Protein AF-0000000084405290 (afdb_homodimer)

Sequence (524 aa):
MFSSFMINTWIAGTAIAFVAAFVGFFVVARRSAFAAHALPLGAFPGAAAANLMGINPLIGLLIFVGIGVFLLRQLVRMGRRDVGTGLVLVLFLGMGALLLSMTREYAPAVFSLLFGEVLGVSDADLLPILGICALVVMGISLYFRPLLLDSTFPDLAALQGIRAARMDLVFLTLLALVTATALPVVGAFLVFTLLVGPPAAAQALSGNPMRVLMLSVMLAEGCIWSAIVLSYWTNWPIGFFVGSIGAGLFTVARSYRHWNQRMFSSFMINTWIAGTAIAFVAAFVGFFVVARRSAFAAHALPLGAFPGAAAANLMGINPLIGLLIFVGIGVFLLRQLVRMGRRDVGTGLVLVLFLGMGALLLSMTREYAPAVFSLLFGEVLGVSDADLLPILGICALVVMGISLYFRPLLLDSTFPDLAALQGIRAARMDLVFLTLLALVTATALPVVGAFLVFTLLVGPPAAAQALSGNPMRVLMLSVMLAEGCIWSAIVLSYWTNWPIGFFVGSIGAGLFTVARSYRHWNQR

Structure (mmCIF, N/CA/C/O backbone):
data_AF-0000000084405290-model_v1
#
loop_
_entity.id
_entity.type
_entity.pdbx_description
1 polymer 'Cation ABC transporter permease'
#
loop_
_atom_site.group_PDB
_atom_site.id
_atom_site.type_symbol
_atom_site.label_atom_id
_atom_site.label_alt_id
_atom_site.label_comp_id
_atom_site.label_asym_id
_atom_site.label_entity_id
_atom_site.label_seq_id
_atom_site.pdbx_PDB_ins_code
_atom_site.Cartn_x
_atom_site.Cartn_y
_atom_site.Cartn_z
_atom_site.occupancy
_atom_site.B_iso_or_equiv
_atom_site.auth_seq_id
_atom_site.auth_comp_id
_atom_site.auth_asym_id
_atom_site.auth_atom_id
_atom_site.pdbx_PDB_model_num
ATOM 1 N N . MET A 1 1 ? -24.516 -24.016 -16.266 1 40.03 1 MET A N 1
ATOM 2 C CA . MET A 1 1 ? -23.469 -23.922 -15.25 1 40.03 1 MET A CA 1
ATOM 3 C C . MET A 1 1 ? -22.781 -22.562 -15.289 1 40.03 1 MET A C 1
ATOM 5 O O . MET A 1 1 ? -22.516 -21.969 -14.242 1 40.03 1 MET A O 1
ATOM 9 N N . PHE A 1 2 ? -22.422 -22.047 -16.625 1 51.56 2 PHE A N 1
ATOM 10 C CA . PHE A 1 2 ? -21.828 -20.75 -16.906 1 51.56 2 PHE A CA 1
ATOM 11 C C . PHE A 1 2 ? -22.766 -19.625 -16.453 1 51.56 2 PHE A C 1
ATOM 13 O O . PHE A 1 2 ? -22.328 -18.625 -15.891 1 51.56 2 PHE A O 1
ATOM 20 N N . SER A 1 3 ? -24.047 -20.047 -16.531 1 61.75 3 SER A N 1
ATOM 21 C CA . SER A 1 3 ? -25.094 -19.047 -16.297 1 61.75 3 SER A CA 1
ATOM 22 C C . SER A 1 3 ? -25.234 -18.734 -14.812 1 61.75 3 SER A C 1
ATOM 24 O O . SER A 1 3 ? -25.328 -17.562 -14.43 1 61.75 3 SER A O 1
ATOM 26 N N . SER A 1 4 ? -25.078 -19.812 -14.055 1 66.44 4 SER A N 1
ATOM 27 C CA . SER A 1 4 ? -25.281 -19.594 -12.625 1 66.44 4 SER A CA 1
ATOM 28 C C . SER A 1 4 ? -24.109 -18.828 -12.008 1 66.44 4 SER A C 1
ATOM 30 O O . SER A 1 4 ? -24.312 -17.953 -11.172 1 66.44 4 SER A O 1
ATOM 32 N N . PHE A 1 5 ? -22.969 -19.031 -12.453 1 74.38 5 PHE A N 1
ATOM 33 C CA . PHE A 1 5 ? -21.781 -18.375 -11.93 1 74.38 5 PHE A CA 1
ATOM 34 C C . PHE A 1 5 ? -21.781 -16.906 -12.289 1 74.38 5 PHE A C 1
ATOM 36 O O . PHE A 1 5 ? -21.375 -16.062 -11.477 1 74.38 5 PHE A O 1
ATOM 43 N N . MET A 1 6 ? -22.406 -16.672 -13.383 1 81.38 6 MET A N 1
ATOM 44 C CA . MET A 1 6 ? -22.438 -15.281 -13.828 1 81.38 6 MET A CA 1
ATOM 45 C C . MET A 1 6 ? -23.422 -14.469 -13 1 81.38 6 MET A C 1
ATOM 47 O O . MET A 1 6 ? -23.141 -13.32 -12.641 1 81.38 6 MET A O 1
ATOM 51 N N . ILE A 1 7 ? -24.516 -15.141 -12.672 1 85 7 ILE A N 1
ATOM 52 C CA . ILE A 1 7 ? -25.5 -14.469 -11.836 1 85 7 ILE A CA 1
ATOM 53 C C . ILE A 1 7 ? -24.906 -14.211 -10.445 1 85 7 ILE A C 1
ATOM 55 O O . ILE A 1 7 ? -25.078 -13.125 -9.891 1 85 7 ILE A O 1
ATOM 59 N N . ASN A 1 8 ? -24.203 -15.164 -9.922 1 86.75 8 ASN A N 1
ATOM 60 C CA . ASN A 1 8 ? -23.562 -15.016 -8.625 1 86.75 8 ASN A CA 1
ATOM 61 C C . ASN A 1 8 ? -22.531 -13.891 -8.641 1 86.75 8 ASN A C 1
ATOM 63 O O . ASN A 1 8 ? -22.391 -13.148 -7.668 1 86.75 8 ASN A O 1
ATOM 67 N N . THR A 1 9 ? -21.859 -13.797 -9.734 1 85.44 9 THR A N 1
ATOM 68 C CA . THR A 1 9 ? -20.859 -12.75 -9.883 1 85.44 9 THR A CA 1
ATOM 69 C C . THR A 1 9 ? -21.516 -11.367 -9.836 1 85.44 9 THR A C 1
ATOM 71 O O . THR A 1 9 ? -21.016 -10.469 -9.164 1 85.44 9 THR A O 1
ATOM 74 N N . TRP A 1 10 ? -22.672 -11.266 -10.461 1 90.19 10 TRP A N 1
ATOM 75 C CA . TRP A 1 10 ? -23.375 -9.984 -10.508 1 90.19 10 TRP A CA 1
ATOM 76 C C . TRP A 1 10 ? -23.906 -9.617 -9.125 1 90.19 10 TRP A C 1
ATOM 78 O O . TRP A 1 10 ? -23.797 -8.469 -8.695 1 90.19 10 TRP A O 1
ATOM 88 N N . ILE A 1 11 ? -24.391 -10.562 -8.453 1 91.5 11 ILE A N 1
ATOM 89 C CA . ILE A 1 11 ? -24.953 -10.328 -7.133 1 91.5 11 ILE A CA 1
ATOM 90 C C . ILE A 1 11 ? -23.844 -9.969 -6.148 1 91.5 11 ILE A C 1
ATOM 92 O O . ILE A 1 11 ? -23.938 -8.961 -5.445 1 91.5 11 ILE A O 1
ATOM 96 N N . ALA A 1 12 ? -22.797 -10.766 -6.145 1 89.25 12 ALA A N 1
ATOM 97 C CA . ALA A 1 12 ? -21.688 -10.523 -5.238 1 89.25 12 ALA A CA 1
ATOM 98 C C . ALA A 1 12 ? -21 -9.195 -5.551 1 89.25 12 ALA A C 1
ATOM 100 O O . ALA A 1 12 ? -20.703 -8.414 -4.645 1 89.25 12 ALA A O 1
ATOM 101 N N . GLY A 1 13 ? -20.781 -8.945 -6.848 1 90.12 13 GLY A N 1
ATOM 102 C CA . GLY A 1 13 ? -20.156 -7.695 -7.258 1 90.12 13 GLY A CA 1
ATOM 103 C C . GLY A 1 13 ? -20.953 -6.469 -6.867 1 90.12 13 GLY A C 1
ATOM 104 O O . GLY A 1 13 ? -20.391 -5.48 -6.383 1 90.12 13 GLY A O 1
ATOM 105 N N . THR A 1 14 ? -22.266 -6.543 -7.035 1 93.44 14 THR A N 1
ATOM 106 C CA . THR A 1 14 ? -23.156 -5.438 -6.703 1 93.44 14 THR A CA 1
ATOM 107 C C . THR A 1 14 ? -23.172 -5.191 -5.199 1 93.44 14 THR A C 1
ATOM 109 O O . THR A 1 14 ? -23.094 -4.043 -4.754 1 93.44 14 THR A O 1
ATOM 112 N N . ALA A 1 15 ? -23.25 -6.27 -4.457 1 93.31 15 ALA A N 1
ATOM 113 C CA . ALA A 1 15 ? -23.297 -6.152 -3 1 93.31 15 ALA A CA 1
ATOM 114 C C . ALA A 1 15 ? -21.984 -5.582 -2.463 1 93.31 15 ALA A C 1
ATOM 116 O O . ALA A 1 15 ? -21.984 -4.691 -1.609 1 93.31 15 ALA A O 1
ATOM 117 N N . ILE A 1 16 ? -20.906 -6.02 -2.975 1 91.88 16 ILE A N 1
ATOM 118 C CA . ILE A 1 16 ? -19.594 -5.602 -2.518 1 91.88 16 ILE A CA 1
ATOM 119 C C . ILE A 1 16 ? -19.359 -4.137 -2.889 1 91.88 16 ILE A C 1
ATOM 121 O O . ILE A 1 16 ? -18.875 -3.354 -2.072 1 91.88 16 ILE A O 1
ATOM 125 N N . ALA A 1 17 ? -19.703 -3.811 -4.133 1 94.75 17 ALA A N 1
ATOM 126 C CA . ALA A 1 17 ? -19.531 -2.428 -4.57 1 94.75 17 ALA A CA 1
ATOM 127 C C . ALA A 1 17 ? -20.375 -1.477 -3.715 1 94.75 17 ALA A C 1
ATOM 129 O O . ALA A 1 17 ? -19.922 -0.37 -3.398 1 94.75 17 ALA A O 1
ATOM 130 N N . PHE A 1 18 ? -21.484 -1.936 -3.363 1 95.31 18 PHE A N 1
ATOM 131 C CA . PHE A 1 18 ? -22.391 -1.128 -2.553 1 95.31 18 PHE A CA 1
ATOM 132 C C . PHE A 1 18 ? -21.766 -0.828 -1.191 1 95.31 18 PHE A C 1
ATOM 134 O O . PHE A 1 18 ? -21.703 0.331 -0.777 1 95.31 18 PHE A O 1
ATOM 141 N N . VAL A 1 19 ? -21.297 -1.805 -0.531 1 95.19 19 VAL A N 1
ATOM 142 C CA . VAL A 1 19 ? -20.734 -1.608 0.806 1 95.19 19 VAL A CA 1
ATOM 143 C C . VAL A 1 19 ? -19.375 -0.918 0.707 1 95.19 19 VAL A C 1
ATOM 145 O O . VAL A 1 19 ? -19.016 -0.127 1.579 1 95.19 19 VAL A O 1
ATOM 148 N N . ALA A 1 20 ? -18.641 -1.238 -0.324 1 95.12 20 ALA A N 1
ATOM 149 C CA . ALA A 1 20 ? -17.344 -0.596 -0.534 1 95.12 20 ALA A CA 1
ATOM 150 C C . ALA A 1 20 ? -17.5 0.91 -0.72 1 95.12 20 ALA A C 1
ATOM 152 O O . ALA A 1 20 ? -16.656 1.69 -0.259 1 95.12 20 ALA A O 1
ATOM 153 N N . ALA A 1 21 ? -18.578 1.283 -1.389 1 95.56 21 ALA A N 1
ATOM 154 C CA . ALA A 1 21 ? -18.828 2.705 -1.609 1 95.56 21 ALA A CA 1
ATOM 155 C C . ALA A 1 21 ? -19.047 3.434 -0.289 1 95.56 21 ALA A C 1
ATOM 157 O O . ALA A 1 21 ? -18.547 4.539 -0.085 1 95.56 21 ALA A O 1
ATOM 158 N N . PHE A 1 22 ? -19.719 2.842 0.611 1 94.62 22 PHE A N 1
ATOM 159 C CA . PHE A 1 22 ? -20.016 3.453 1.9 1 94.62 22 PHE A CA 1
ATOM 160 C C . PHE A 1 22 ? -18.766 3.545 2.76 1 94.62 22 PHE A C 1
ATOM 162 O O . PHE A 1 22 ? -18.469 4.605 3.311 1 94.62 22 PHE A O 1
ATOM 169 N N . VAL A 1 23 ? -18.109 2.457 2.863 1 95.88 23 VAL A N 1
ATOM 170 C CA . VAL A 1 23 ? -16.891 2.439 3.664 1 95.88 23 VAL A CA 1
ATOM 171 C C . VAL A 1 23 ? -15.82 3.314 3.006 1 95.88 23 VAL A C 1
ATOM 173 O O . VAL A 1 23 ? -15.07 4.004 3.691 1 95.88 23 VAL A O 1
ATOM 176 N N . GLY A 1 24 ? -15.859 3.262 1.688 1 96.56 24 GLY A N 1
ATOM 177 C CA . GLY A 1 24 ? -14.914 4.051 0.92 1 96.56 24 GLY A CA 1
ATOM 178 C C . GLY A 1 24 ? -15.062 5.547 1.144 1 96.56 24 GLY A C 1
ATOM 179 O O . GLY A 1 24 ? -14.078 6.285 1.113 1 96.56 24 GLY A O 1
ATOM 180 N N . PHE A 1 25 ? -16.297 6.012 1.353 1 95.75 25 PHE A N 1
ATOM 181 C CA . PHE A 1 25 ? -16.531 7.406 1.707 1 95.75 25 PHE A CA 1
ATOM 182 C C . PHE A 1 25 ? -15.656 7.82 2.885 1 95.75 25 PHE A C 1
ATOM 184 O O . PHE A 1 25 ? -14.992 8.859 2.838 1 95.75 25 PHE A O 1
ATOM 191 N N . PHE A 1 26 ? -15.562 7.004 3.84 1 95.5 26 PHE A N 1
ATOM 192 C CA . PHE A 1 26 ? -14.82 7.328 5.047 1 95.5 26 PHE A CA 1
ATOM 193 C C . PHE A 1 26 ? -13.328 7.094 4.84 1 95.5 26 PHE A C 1
ATOM 195 O O . PHE A 1 26 ? -12.492 7.773 5.445 1 95.5 26 PHE A O 1
ATOM 202 N N . VAL A 1 27 ? -13 6.086 3.982 1 95.75 27 VAL A N 1
ATOM 203 C CA . VAL A 1 27 ? -11.594 5.848 3.668 1 95.75 27 VAL A CA 1
ATOM 204 C C . VAL A 1 27 ? -10.969 7.121 3.104 1 95.75 27 VAL A C 1
ATOM 206 O O . VAL A 1 27 ? -9.891 7.535 3.537 1 95.75 27 VAL A O 1
ATOM 209 N N . VAL A 1 28 ? -11.711 7.742 2.199 1 94.88 28 VAL A N 1
ATOM 210 C CA . VAL A 1 28 ? -11.203 8.945 1.54 1 94.88 28 VAL A CA 1
ATOM 211 C C . VAL A 1 28 ? -11.273 10.133 2.494 1 94.88 28 VAL A C 1
ATOM 213 O O . VAL A 1 28 ? -10.328 10.906 2.607 1 94.88 28 VAL A O 1
ATOM 216 N N . ALA A 1 29 ? -12.328 10.289 3.252 1 92.69 29 ALA A N 1
ATOM 217 C CA . ALA A 1 29 ? -12.523 11.406 4.164 1 92.69 29 ALA A CA 1
ATOM 218 C C . ALA A 1 29 ? -11.484 11.398 5.281 1 92.69 29 ALA A C 1
ATOM 220 O O . ALA A 1 29 ? -11.047 12.453 5.742 1 92.69 29 ALA A O 1
ATOM 221 N N . ARG A 1 30 ? -11.078 10.18 5.664 1 91.62 30 ARG A N 1
ATOM 222 C CA . ARG A 1 30 ? -10.156 10.047 6.789 1 91.62 30 ARG A CA 1
ATOM 223 C C . ARG A 1 30 ? -8.719 9.938 6.309 1 91.62 30 ARG A C 1
ATOM 225 O O . ARG A 1 30 ? -7.805 9.719 7.109 1 91.62 30 ARG A O 1
ATOM 232 N N . ARG A 1 31 ? -8.531 10.039 5.027 1 90.69 31 ARG A N 1
ATOM 233 C CA . ARG A 1 31 ? -7.199 9.961 4.438 1 90.69 31 ARG A CA 1
ATOM 234 C C . ARG A 1 31 ? -6.504 8.664 4.828 1 90.69 31 ARG A C 1
ATOM 236 O O . ARG A 1 31 ? -5.352 8.68 5.262 1 90.69 31 ARG A O 1
ATOM 243 N N . SER A 1 32 ? -7.309 7.578 4.691 1 92.62 32 SER A N 1
ATOM 244 C CA . SER A 1 32 ? -6.832 6.277 5.145 1 92.62 32 SER A CA 1
ATOM 245 C C . SER A 1 32 ? -6.723 5.293 3.984 1 92.62 32 SER A C 1
ATOM 247 O O . SER A 1 32 ? -6.992 4.102 4.148 1 92.62 32 SER A O 1
ATOM 249 N N . ALA A 1 33 ? -6.336 5.773 2.838 1 94.25 33 ALA A N 1
ATOM 250 C CA . ALA A 1 33 ? -6.215 4.91 1.664 1 94.25 33 ALA A CA 1
ATOM 251 C C . ALA A 1 33 ? -5.156 3.834 1.881 1 94.25 33 ALA A C 1
ATOM 253 O O . ALA A 1 33 ? -5.332 2.688 1.463 1 94.25 33 ALA A O 1
ATOM 254 N N . PHE A 1 34 ? -4.094 4.207 2.547 1 93.75 34 PHE A N 1
ATOM 255 C CA . PHE A 1 34 ? -3.037 3.232 2.777 1 93.75 34 PHE A CA 1
ATOM 256 C C . PHE A 1 34 ? -3.523 2.111 3.689 1 93.75 34 PHE A C 1
ATOM 258 O O . PHE A 1 34 ? -3.209 0.941 3.467 1 93.75 34 PHE A O 1
ATOM 265 N N . ALA A 1 35 ? -4.316 2.434 4.664 1 92.62 35 ALA A N 1
ATOM 266 C CA . ALA A 1 35 ? -4.906 1.419 5.531 1 92.62 35 ALA A CA 1
ATOM 267 C C . ALA A 1 35 ? -5.848 0.51 4.75 1 92.62 35 ALA A C 1
ATOM 269 O O . ALA A 1 35 ? -5.879 -0.703 4.973 1 92.62 35 ALA A O 1
ATOM 270 N N . ALA A 1 36 ? -6.59 1.129 3.863 1 93.81 36 ALA A N 1
ATOM 271 C CA . ALA A 1 36 ? -7.535 0.376 3.041 1 93.81 36 ALA A CA 1
ATOM 272 C C . ALA A 1 36 ? -6.805 -0.615 2.137 1 93.81 36 ALA A C 1
ATOM 274 O O . ALA A 1 36 ? -7.367 -1.642 1.75 1 93.81 36 ALA A O 1
ATOM 275 N N . HIS A 1 37 ? -5.621 -0.309 1.819 1 92.12 37 HIS A N 1
ATOM 276 C CA . HIS A 1 37 ? -4.809 -1.211 1.012 1 92.12 37 HIS A CA 1
ATOM 277 C C . HIS A 1 37 ? -4.133 -2.268 1.878 1 92.12 37 HIS A C 1
ATOM 279 O O . HIS A 1 37 ? -4.078 -3.441 1.503 1 92.12 37 HIS A O 1
ATOM 285 N N . ALA A 1 38 ? -3.662 -1.876 3.016 1 91.75 38 ALA A N 1
ATOM 286 C CA . ALA A 1 38 ? -2.809 -2.717 3.852 1 91.75 38 ALA A CA 1
ATOM 287 C C . ALA A 1 38 ? -3.633 -3.768 4.594 1 91.75 38 ALA A C 1
ATOM 289 O O . ALA A 1 38 ? -3.223 -4.926 4.695 1 91.75 38 ALA A O 1
ATOM 290 N N . LEU A 1 39 ? -4.746 -3.428 5.066 1 89.75 39 LEU A N 1
ATOM 291 C CA . LEU A 1 39 ? -5.52 -4.27 5.973 1 89.75 39 LEU A CA 1
ATOM 292 C C . LEU A 1 39 ? -5.984 -5.543 5.27 1 89.75 39 LEU A C 1
ATOM 294 O O . LEU A 1 39 ? -5.836 -6.641 5.809 1 89.75 39 LEU A O 1
ATOM 298 N N . PRO A 1 40 ? -6.445 -5.477 4.062 1 87.75 40 PRO A N 1
ATOM 299 C CA . PRO A 1 40 ? -6.91 -6.688 3.387 1 87.75 40 PRO A CA 1
ATOM 300 C C . PRO A 1 40 ? -5.789 -7.695 3.145 1 87.75 40 PRO A C 1
ATOM 302 O O . PRO A 1 40 ? -6.055 -8.883 2.945 1 87.75 40 PRO A O 1
ATOM 305 N N . LEU A 1 41 ? -4.582 -7.215 3.16 1 87.94 41 LEU A N 1
ATOM 306 C CA . LEU A 1 41 ? -3.467 -8.117 2.896 1 87.94 41 LEU A CA 1
ATOM 307 C C . LEU A 1 41 ? -3.258 -9.078 4.062 1 87.94 41 LEU A C 1
ATOM 309 O O . LEU A 1 41 ? -2.568 -10.086 3.922 1 87.94 41 LEU A O 1
ATOM 313 N N . GLY A 1 42 ? -3.904 -8.805 5.152 1 87.19 42 GLY A N 1
ATOM 314 C CA . GLY A 1 42 ? -3.961 -9.773 6.234 1 87.19 42 GLY A CA 1
ATOM 315 C C . GLY A 1 42 ? -4.656 -11.062 5.84 1 87.19 42 GLY A C 1
ATOM 316 O O . GLY A 1 42 ? -4.48 -12.102 6.492 1 87.19 42 GLY A O 1
ATOM 317 N N . ALA A 1 43 ? -5.336 -11.039 4.828 1 82.56 43 ALA A N 1
ATOM 318 C CA . ALA A 1 43 ? -6.051 -12.211 4.332 1 82.56 43 ALA A CA 1
ATOM 319 C C . ALA A 1 43 ? -5.082 -13.258 3.803 1 82.56 43 ALA A C 1
ATOM 321 O O . ALA A 1 43 ? -5.398 -14.453 3.785 1 82.56 43 ALA A O 1
ATOM 322 N N . PHE A 1 44 ? -3.904 -12.828 3.418 1 82.5 44 PHE A N 1
ATOM 323 C CA . PHE A 1 44 ? -2.939 -13.766 2.861 1 82.5 44 PHE A CA 1
ATOM 324 C C . PHE A 1 44 ? -2.488 -14.766 3.916 1 82.5 44 PHE A C 1
ATOM 326 O O . PHE A 1 44 ? -2.682 -15.977 3.754 1 82.5 44 PHE A O 1
ATOM 333 N N . PRO A 1 45 ? -1.973 -14.266 5 1 89.19 45 PRO A N 1
ATOM 334 C CA . PRO A 1 45 ? -1.643 -15.242 6.043 1 89.19 45 PRO A CA 1
ATOM 335 C C . PRO A 1 45 ? -2.875 -15.938 6.605 1 89.19 45 PRO A C 1
ATOM 337 O O . PRO A 1 45 ? -2.795 -17.094 7.027 1 89.19 45 PRO A O 1
ATOM 340 N N . GLY A 1 46 ? -3.99 -15.297 6.629 1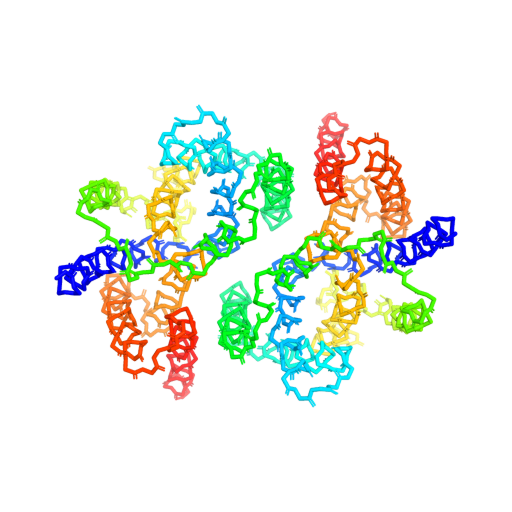 90.06 46 GLY A N 1
ATOM 341 C CA . GLY A 1 46 ? -5.215 -15.914 7.102 1 90.06 46 GLY A CA 1
ATOM 342 C C . GLY A 1 46 ? -5.66 -17.094 6.246 1 90.06 46 GLY A C 1
ATOM 343 O O . GLY A 1 46 ? -5.996 -18.156 6.77 1 90.06 46 GLY A O 1
ATOM 344 N N . ALA A 1 47 ? -5.633 -16.844 4.945 1 86.19 47 ALA A N 1
ATOM 345 C CA . ALA A 1 47 ? -5.992 -17.922 4.02 1 86.19 47 ALA A CA 1
ATOM 346 C C . ALA A 1 47 ? -5 -19.078 4.113 1 86.19 47 ALA A C 1
ATOM 348 O O . ALA A 1 47 ? -5.395 -20.25 4.109 1 86.19 47 ALA A O 1
ATOM 349 N N . ALA A 1 48 ? -3.73 -18.703 4.156 1 87 48 ALA A N 1
ATOM 350 C CA . ALA A 1 48 ? -2.689 -19.734 4.242 1 87 48 ALA A CA 1
ATOM 351 C C . ALA A 1 48 ? -2.816 -20.531 5.535 1 87 48 ALA A C 1
ATOM 353 O O . ALA A 1 48 ? -2.689 -21.75 5.523 1 87 48 ALA A O 1
ATOM 354 N N . ALA A 1 49 ? -3.072 -19.859 6.605 1 91.38 49 ALA A N 1
ATOM 355 C CA . ALA A 1 49 ? -3.234 -20.531 7.891 1 91.38 49 ALA A CA 1
ATOM 356 C C . ALA A 1 49 ? -4.445 -21.469 7.879 1 91.38 49 ALA A C 1
ATOM 358 O O . ALA A 1 49 ? -4.383 -22.594 8.383 1 91.38 49 ALA A O 1
ATOM 359 N N . ALA A 1 50 ? -5.535 -20.984 7.383 1 89.31 50 ALA A N 1
ATOM 360 C CA . ALA A 1 50 ? -6.742 -21.797 7.293 1 89.31 50 ALA A CA 1
ATOM 361 C C . ALA A 1 50 ? -6.5 -23.047 6.449 1 89.31 50 ALA A C 1
ATOM 363 O O . ALA A 1 50 ? -6.969 -24.125 6.789 1 89.31 50 ALA A O 1
ATOM 364 N N . ASN A 1 51 ? -5.785 -22.828 5.375 1 85.69 51 ASN A N 1
ATOM 365 C CA . ASN A 1 51 ? -5.461 -23.969 4.512 1 85.69 51 ASN A CA 1
ATOM 366 C C . ASN A 1 51 ? -4.598 -25 5.234 1 85.69 51 ASN A C 1
ATOM 368 O O . ASN A 1 51 ? -4.832 -26.203 5.121 1 85.69 51 ASN A O 1
ATOM 372 N N . LEU A 1 52 ? -3.652 -24.547 5.906 1 87.94 52 LEU A N 1
ATOM 373 C CA . LEU A 1 52 ? -2.762 -25.422 6.652 1 87.94 52 LEU A CA 1
ATOM 374 C C . LEU A 1 52 ? -3.531 -26.203 7.711 1 87.94 52 LEU A C 1
ATOM 376 O O . LEU A 1 52 ? -3.219 -27.375 7.984 1 87.94 52 LEU A O 1
ATOM 380 N N . MET A 1 53 ? -4.539 -25.562 8.281 1 91.88 53 MET A N 1
ATOM 381 C CA . MET A 1 53 ? -5.301 -26.188 9.359 1 91.88 53 MET A CA 1
ATOM 382 C C . MET A 1 53 ? -6.5 -26.953 8.805 1 91.88 53 MET A C 1
ATOM 384 O O . MET A 1 53 ? -7.188 -27.656 9.555 1 91.88 53 MET A O 1
ATOM 388 N N . GLY A 1 54 ? -6.762 -26.797 7.543 1 88.19 54 GLY A N 1
ATOM 389 C CA . GLY A 1 54 ? -7.875 -27.484 6.91 1 88.19 54 GLY A CA 1
ATOM 390 C C . GLY A 1 54 ? -9.227 -26.938 7.32 1 88.19 54 GLY A C 1
ATOM 391 O O . GLY A 1 54 ? -10.188 -27.688 7.473 1 88.19 54 GLY A O 1
ATOM 392 N N . ILE A 1 55 ? -9.227 -25.672 7.605 1 89.75 55 ILE A N 1
ATOM 393 C CA . ILE A 1 55 ? -10.492 -25.078 8.023 1 89.75 55 ILE A CA 1
ATOM 394 C C . ILE A 1 55 ? -10.984 -24.109 6.957 1 89.75 55 ILE A C 1
ATOM 396 O O . ILE A 1 55 ? -10.297 -23.859 5.965 1 89.75 55 ILE A O 1
ATOM 400 N N . ASN A 1 56 ? -12.211 -23.656 7.176 1 84.75 56 ASN A N 1
ATOM 401 C CA . ASN A 1 56 ? -12.805 -22.688 6.25 1 84.75 56 ASN A CA 1
ATOM 402 C C . ASN A 1 56 ? -11.938 -21.438 6.105 1 84.75 56 ASN A C 1
ATOM 404 O O . ASN A 1 56 ? -11.609 -20.797 7.102 1 84.75 56 ASN A O 1
ATOM 408 N N . PRO A 1 57 ? -11.547 -21.125 4.91 1 83.81 57 PRO A N 1
ATOM 409 C CA . PRO A 1 57 ? -10.68 -19.969 4.676 1 83.81 57 PRO A CA 1
ATOM 410 C C . PRO A 1 57 ? -11.258 -18.672 5.25 1 83.81 57 PRO A C 1
ATOM 412 O O . PRO A 1 57 ? -10.508 -17.797 5.672 1 83.81 57 PRO A O 1
ATOM 415 N N . LEU A 1 58 ? -12.531 -18.578 5.273 1 83.69 58 LEU A N 1
ATOM 416 C CA . LEU A 1 58 ? -13.172 -17.359 5.758 1 83.69 58 LEU A CA 1
ATOM 417 C C . LEU A 1 58 ? -12.82 -17.109 7.219 1 83.69 58 LEU A C 1
ATOM 419 O O . LEU A 1 58 ? -12.664 -15.953 7.637 1 83.69 58 LEU A O 1
ATOM 423 N N . ILE A 1 59 ? -12.656 -18.125 7.93 1 87.31 59 ILE A N 1
ATOM 424 C CA . ILE A 1 59 ? -12.305 -18 9.344 1 87.31 59 ILE A CA 1
ATOM 425 C C . ILE A 1 59 ? -10.898 -17.438 9.477 1 87.31 59 ILE A C 1
ATOM 427 O O . ILE A 1 59 ? -10.656 -16.531 10.273 1 87.31 59 ILE A O 1
ATOM 431 N N . GLY A 1 60 ? -9.992 -18 8.711 1 89.19 60 GLY A N 1
ATOM 432 C CA . GLY A 1 60 ? -8.633 -17.469 8.719 1 89.19 60 GLY A CA 1
ATOM 433 C C . GLY A 1 60 ? -8.547 -16.016 8.305 1 89.19 60 GLY A C 1
ATOM 434 O O . GLY A 1 60 ? -7.832 -15.234 8.922 1 89.19 60 GLY A O 1
ATOM 435 N N . LEU A 1 61 ? -9.344 -15.664 7.305 1 88 61 LEU A N 1
ATOM 436 C CA . LEU A 1 61 ? -9.367 -14.297 6.801 1 88 61 LEU A CA 1
ATOM 437 C C . LEU A 1 61 ? -9.867 -13.328 7.871 1 88 61 LEU A C 1
ATOM 439 O O . LEU A 1 61 ? -9.234 -12.305 8.133 1 88 61 LEU A O 1
ATOM 443 N N . LEU A 1 62 ? -10.93 -13.719 8.531 1 88.75 62 LEU A N 1
ATOM 444 C CA . LEU A 1 62 ? -11.539 -12.852 9.539 1 88.75 62 LEU A CA 1
ATOM 445 C C . LEU A 1 62 ? -10.617 -12.68 10.742 1 88.75 62 LEU A C 1
ATOM 447 O O . LEU A 1 62 ? -10.477 -11.578 11.266 1 88.75 62 LEU A O 1
ATOM 451 N N . ILE A 1 63 ? -9.93 -13.711 11.102 1 92.88 63 ILE A N 1
ATOM 452 C CA . ILE A 1 63 ? -9.047 -13.664 12.258 1 92.88 63 ILE A CA 1
ATOM 453 C C . ILE A 1 63 ? -7.848 -12.766 11.953 1 92.88 63 ILE A C 1
ATOM 455 O O . ILE A 1 63 ? -7.523 -11.867 12.727 1 92.88 63 ILE A O 1
ATOM 459 N N . PHE A 1 64 ? -7.281 -12.938 10.852 1 93.38 64 PHE A N 1
ATOM 460 C CA . PHE A 1 64 ? -6.055 -12.211 10.547 1 93.38 64 PHE A CA 1
ATOM 461 C C . PHE A 1 64 ? -6.359 -10.75 10.219 1 93.38 64 PHE A C 1
ATOM 463 O O . PHE A 1 64 ? -5.594 -9.859 10.578 1 93.38 64 PHE A O 1
ATOM 470 N N . VAL A 1 65 ? -7.43 -10.516 9.523 1 90.31 65 VAL A N 1
ATOM 471 C CA . VAL A 1 65 ? -7.809 -9.125 9.281 1 90.31 65 VAL A CA 1
ATOM 472 C C . VAL A 1 65 ? -8.18 -8.453 10.594 1 90.31 65 VAL A C 1
ATOM 474 O O . VAL A 1 65 ? -7.883 -7.27 10.797 1 90.31 65 VAL A O 1
ATOM 477 N N . GLY A 1 66 ? -8.82 -9.219 11.492 1 92.25 66 GLY A N 1
ATOM 478 C CA . GLY A 1 66 ? -9.086 -8.719 12.836 1 92.25 66 GLY A CA 1
ATOM 479 C C . GLY A 1 66 ? -7.824 -8.383 13.602 1 92.25 66 GLY A C 1
ATOM 480 O O . GLY A 1 66 ? -7.738 -7.328 14.242 1 92.25 66 GLY A O 1
ATOM 481 N N . ILE A 1 67 ? -6.836 -9.234 13.539 1 94.06 67 ILE A N 1
ATOM 482 C CA . ILE A 1 67 ? -5.535 -8.969 14.141 1 94.06 67 ILE A CA 1
ATOM 483 C C . ILE A 1 67 ? -4.938 -7.699 13.547 1 94.06 67 ILE A C 1
ATOM 485 O O . ILE A 1 67 ? -4.324 -6.898 14.258 1 94.06 67 ILE A O 1
ATOM 489 N N . GLY A 1 68 ? -5.164 -7.559 12.219 1 93.56 68 GLY A N 1
ATOM 490 C CA . GLY A 1 68 ? -4.691 -6.359 11.547 1 93.56 68 GLY A CA 1
ATOM 491 C C . GLY A 1 68 ? -5.293 -5.086 12.109 1 93.56 68 GLY A C 1
ATOM 492 O O . GLY A 1 68 ? -4.605 -4.07 12.234 1 93.56 68 GLY A O 1
ATOM 493 N N . VAL A 1 69 ? -6.605 -5.141 12.453 1 93.06 69 VAL A N 1
ATOM 494 C CA . VAL A 1 69 ? -7.273 -3.99 13.055 1 93.06 69 VAL A CA 1
ATOM 495 C C . VAL A 1 69 ? -6.594 -3.629 14.375 1 93.06 69 VAL A C 1
ATOM 497 O O . VAL A 1 69 ? -6.293 -2.459 14.625 1 93.06 69 VAL A O 1
ATOM 500 N N . PHE A 1 70 ? -6.289 -4.629 15.102 1 91.19 70 PHE A N 1
ATOM 501 C CA . PHE A 1 70 ? -5.645 -4.43 16.391 1 91.19 70 PHE A CA 1
ATOM 502 C C . PHE A 1 70 ? -4.234 -3.877 16.219 1 91.19 70 PHE A C 1
ATOM 504 O O . PHE A 1 70 ? -3.85 -2.916 16.891 1 91.19 70 PHE A O 1
ATOM 511 N N . LEU A 1 71 ? -3.488 -4.438 15.352 1 89 71 LEU A N 1
ATOM 512 C CA . LEU A 1 71 ? -2.113 -4.012 15.109 1 89 71 LEU A CA 1
ATOM 513 C C . LEU A 1 71 ? -2.068 -2.58 14.594 1 89 71 LEU A C 1
ATOM 515 O O . LEU A 1 71 ? -1.221 -1.789 15.016 1 89 71 LEU A O 1
ATOM 519 N N . LEU A 1 72 ? -2.953 -2.266 13.711 1 88.25 72 LEU A N 1
ATOM 520 C CA . LEU A 1 72 ? -3.002 -0.925 13.141 1 88.25 72 LEU A CA 1
ATOM 521 C C . LEU A 1 72 ? -3.326 0.111 14.211 1 88.25 72 LEU A C 1
ATOM 523 O O . LEU A 1 72 ? -2.723 1.185 14.242 1 88.25 72 LEU A O 1
ATOM 527 N N . ARG A 1 73 ? -4.234 -0.25 15.047 1 84.44 73 ARG A N 1
ATOM 528 C CA . ARG A 1 73 ? -4.598 0.664 16.125 1 84.44 73 ARG A CA 1
ATOM 529 C C . ARG A 1 73 ? -3.416 0.909 17.062 1 84.44 73 ARG A C 1
ATOM 531 O O . ARG A 1 73 ? -3.197 2.035 17.516 1 84.44 73 ARG A O 1
ATOM 538 N N . GLN A 1 74 ? -2.727 -0.078 17.344 1 81 74 GLN A N 1
ATOM 539 C CA . GLN A 1 74 ? -1.586 0.038 18.25 1 81 74 GLN A CA 1
ATOM 540 C C . GLN A 1 74 ? -0.46 0.847 17.609 1 81 74 GLN A C 1
ATOM 542 O O . GLN A 1 74 ? 0.138 1.708 18.266 1 81 74 GLN A O 1
ATOM 547 N N . LEU A 1 75 ? -0.274 0.549 16.359 1 75.62 75 LEU A N 1
ATOM 548 C CA . LEU A 1 75 ? 0.892 1.136 15.711 1 75.62 75 LEU A CA 1
ATOM 549 C C . LEU A 1 75 ? 0.621 2.582 15.312 1 75.62 75 LEU A C 1
ATOM 551 O O . LEU A 1 75 ? 1.535 3.408 15.297 1 75.62 75 LEU A O 1
ATOM 555 N N . VAL A 1 76 ? -0.626 2.867 15.047 1 68.62 76 VAL A N 1
ATOM 556 C CA . VAL A 1 76 ? -0.979 4.234 14.672 1 68.62 76 VAL A CA 1
ATOM 557 C C . VAL A 1 76 ? -0.901 5.137 15.906 1 68.62 76 VAL A C 1
ATOM 559 O O . VAL A 1 76 ? -0.568 6.32 15.789 1 68.62 76 VAL A O 1
ATOM 562 N N . ARG A 1 77 ? -1.041 4.559 17.047 1 70.69 77 ARG A N 1
ATOM 563 C CA . ARG A 1 77 ? -0.936 5.328 18.281 1 70.69 77 ARG A CA 1
ATOM 564 C C . ARG A 1 77 ? 0.516 5.691 18.578 1 70.69 77 ARG A C 1
ATOM 566 O O . ARG A 1 77 ? 0.788 6.68 19.266 1 70.69 77 ARG A O 1
ATOM 573 N N . MET A 1 78 ? 1.401 4.812 18.172 1 62.69 78 MET A N 1
ATOM 574 C CA . MET A 1 78 ? 2.812 4.969 18.516 1 62.69 78 MET A CA 1
ATOM 575 C C . MET A 1 78 ? 3.479 6.004 17.625 1 62.69 78 MET A C 1
ATOM 577 O O . MET A 1 78 ? 4.555 6.508 17.938 1 62.69 78 MET A O 1
ATOM 581 N N . GLY A 1 79 ? 2.891 6.246 16.562 1 64.38 79 GLY A N 1
ATOM 582 C CA . GLY A 1 79 ? 3.609 7.152 15.688 1 64.38 79 GLY A CA 1
ATOM 583 C C . GLY A 1 79 ? 2.791 7.586 14.484 1 64.38 79 GLY A C 1
ATOM 584 O O . GLY A 1 79 ? 1.592 7.84 14.602 1 64.38 79 GLY A O 1
ATOM 585 N N . ARG A 1 80 ? 3.564 7.73 13.523 1 75.81 80 ARG A N 1
ATOM 586 C CA . ARG A 1 80 ? 2.963 8.242 12.297 1 75.81 80 ARG A CA 1
ATOM 587 C C . ARG A 1 80 ? 2.125 7.172 11.609 1 75.81 80 ARG A C 1
ATOM 589 O O . ARG A 1 80 ? 2.58 6.039 11.43 1 75.81 80 ARG A O 1
ATOM 596 N N . ARG A 1 81 ? 1.061 7.34 11.305 1 83.81 81 ARG A N 1
ATOM 597 C CA . ARG A 1 81 ? 0.024 6.473 10.758 1 83.81 81 ARG A CA 1
ATOM 598 C C . ARG A 1 81 ? 0.529 5.734 9.523 1 83.81 81 ARG A C 1
ATOM 600 O O . ARG A 1 81 ? 0.281 4.535 9.367 1 83.81 81 ARG A O 1
ATOM 607 N N . ASP A 1 82 ? 1.351 6.328 8.742 1 89.06 82 ASP A N 1
ATOM 608 C CA . ASP A 1 82 ? 1.778 5.73 7.48 1 89.06 82 ASP A CA 1
ATOM 609 C C . ASP A 1 82 ? 2.85 4.664 7.711 1 89.06 82 ASP A C 1
ATOM 611 O O . ASP A 1 82 ? 2.836 3.615 7.07 1 89.06 82 ASP A O 1
ATOM 615 N N . VAL A 1 83 ? 3.717 4.918 8.703 1 89.44 83 VAL A N 1
ATOM 616 C CA . VAL A 1 83 ? 4.758 3.949 9.039 1 89.44 83 VAL A CA 1
ATOM 617 C C . VAL A 1 83 ? 4.125 2.711 9.672 1 89.44 83 VAL A C 1
ATOM 619 O O . VAL A 1 83 ? 4.406 1.583 9.258 1 89.44 83 VAL A O 1
ATOM 622 N N . GLY A 1 84 ? 3.252 2.984 10.625 1 90.12 84 GLY A N 1
ATOM 623 C CA . GLY A 1 84 ? 2.57 1.873 11.266 1 90.12 84 GLY A CA 1
ATOM 624 C C . GLY A 1 84 ? 1.795 1.006 10.297 1 90.12 84 GLY A C 1
ATOM 625 O O . GLY A 1 84 ? 1.86 -0.224 10.367 1 90.12 84 GLY A O 1
ATOM 626 N N . THR A 1 85 ? 1.088 1.634 9.383 1 92.56 85 THR A N 1
ATOM 627 C CA . THR A 1 85 ? 0.316 0.911 8.375 1 92.56 85 THR A CA 1
ATOM 628 C C . THR A 1 85 ? 1.235 0.085 7.48 1 92.56 85 THR A C 1
ATOM 630 O O . THR A 1 85 ? 0.941 -1.074 7.18 1 92.56 85 THR A O 1
ATOM 633 N N . GLY A 1 86 ? 2.334 0.699 7.078 1 92.25 86 GLY A N 1
ATOM 634 C CA . GLY A 1 86 ? 3.297 -0.007 6.246 1 92.25 86 GLY A CA 1
ATOM 635 C C . GLY A 1 86 ? 3.895 -1.223 6.926 1 92.25 86 GLY A C 1
ATOM 636 O O . GLY A 1 86 ? 4.07 -2.268 6.297 1 92.25 86 GLY A O 1
ATOM 637 N N . LEU A 1 87 ? 4.18 -1.102 8.172 1 89.81 87 LEU A N 1
ATOM 638 C CA . LEU A 1 87 ? 4.801 -2.203 8.898 1 89.81 87 LEU A CA 1
ATOM 639 C C . LEU A 1 87 ? 3.807 -3.342 9.109 1 89.81 87 LEU A C 1
ATOM 641 O O . LEU A 1 87 ? 4.188 -4.516 9.078 1 89.81 87 LEU A O 1
ATOM 645 N N . VAL A 1 88 ? 2.555 -3.008 9.336 1 91.44 88 VAL A N 1
ATOM 646 C CA . VAL A 1 88 ? 1.524 -4.039 9.414 1 91.44 88 VAL A CA 1
ATOM 647 C C . VAL A 1 88 ? 1.442 -4.781 8.078 1 91.44 88 VAL A C 1
ATOM 649 O O . VAL A 1 88 ? 1.323 -6.008 8.055 1 91.44 88 VAL A O 1
ATOM 652 N N . LEU A 1 89 ? 1.521 -4.051 7.039 1 91.62 89 LEU A N 1
ATOM 653 C CA . LEU A 1 89 ? 1.469 -4.609 5.691 1 91.62 89 LEU A CA 1
ATOM 654 C C . LEU A 1 89 ? 2.586 -5.629 5.484 1 91.62 89 LEU A C 1
ATOM 656 O O . LEU A 1 89 ? 2.336 -6.746 5.027 1 91.62 89 LEU A O 1
ATOM 660 N N . VAL A 1 90 ? 3.781 -5.301 5.824 1 89 90 VAL A N 1
ATOM 661 C CA . VAL A 1 90 ? 4.914 -6.18 5.559 1 89 90 VAL A CA 1
ATOM 662 C C . VAL A 1 90 ? 4.852 -7.391 6.484 1 89 90 VAL A C 1
ATOM 664 O O . VAL A 1 90 ? 5.254 -8.492 6.102 1 89 90 VAL A O 1
ATOM 667 N N . LEU A 1 91 ? 4.352 -7.195 7.688 1 91.31 91 LEU A N 1
ATOM 668 C CA . LEU A 1 91 ? 4.188 -8.32 8.602 1 91.31 91 LEU A CA 1
ATOM 669 C C . LEU A 1 91 ? 3.193 -9.336 8.039 1 91.31 91 LEU A C 1
ATOM 671 O O . LEU A 1 91 ? 3.434 -10.547 8.094 1 91.31 91 LEU A O 1
ATOM 675 N N . PHE A 1 92 ? 2.17 -8.805 7.516 1 91.12 92 PHE A N 1
ATOM 676 C CA . PHE A 1 92 ? 1.161 -9.688 6.941 1 91.12 92 PHE A CA 1
ATOM 677 C C . PHE A 1 92 ? 1.712 -10.414 5.723 1 91.12 92 PHE A C 1
ATOM 679 O O . PHE A 1 92 ? 1.55 -11.633 5.594 1 91.12 92 PHE A O 1
ATOM 686 N N . LEU A 1 93 ? 2.334 -9.703 4.879 1 87.19 93 LEU A N 1
ATOM 687 C CA . LEU A 1 93 ? 2.859 -10.305 3.66 1 87.19 93 LEU A CA 1
ATOM 688 C C . LEU A 1 93 ? 3.967 -11.305 3.982 1 87.19 93 LEU A C 1
ATOM 690 O O . LEU A 1 93 ? 4.039 -12.375 3.379 1 87.19 93 LEU A O 1
ATOM 694 N N . GLY A 1 94 ? 4.863 -10.93 4.93 1 87.69 94 GLY A N 1
ATOM 695 C CA . GLY A 1 94 ? 5.895 -11.859 5.371 1 87.69 94 GLY A CA 1
ATOM 696 C C . GLY A 1 94 ? 5.332 -13.125 5.988 1 87.69 94 GLY A C 1
ATOM 697 O O . GLY A 1 94 ? 5.785 -14.227 5.672 1 87.69 94 GLY A O 1
ATOM 698 N N . MET A 1 95 ? 4.379 -12.984 6.824 1 90.81 95 MET A N 1
ATOM 699 C CA . MET A 1 95 ? 3.734 -14.141 7.445 1 90.81 95 MET A CA 1
ATOM 700 C C . MET A 1 95 ? 3.004 -14.977 6.406 1 90.81 95 MET A C 1
ATOM 702 O O . MET A 1 95 ? 3.027 -16.203 6.469 1 90.81 95 MET A O 1
ATOM 706 N N . GLY A 1 96 ? 2.336 -14.312 5.547 1 87.62 96 GLY A N 1
ATOM 707 C CA . GLY A 1 96 ? 1.698 -15.023 4.449 1 87.62 96 GLY A CA 1
ATOM 708 C C . GLY A 1 96 ? 2.672 -15.844 3.623 1 87.62 96 GLY A C 1
ATOM 709 O O . GLY A 1 96 ? 2.398 -17 3.301 1 87.62 96 GLY A O 1
ATOM 710 N N . ALA A 1 97 ? 3.789 -15.242 3.275 1 84.12 97 ALA A N 1
ATOM 711 C CA . ALA A 1 97 ? 4.82 -15.953 2.52 1 84.12 97 ALA A CA 1
ATOM 712 C C . ALA A 1 97 ? 5.32 -17.172 3.289 1 84.12 97 ALA A C 1
ATOM 714 O O . ALA A 1 97 ? 5.531 -18.234 2.707 1 84.12 97 ALA A O 1
ATOM 715 N N . LEU A 1 98 ? 5.5 -16.984 4.539 1 88.5 98 LEU A N 1
ATOM 716 C CA . LEU A 1 98 ? 5.973 -18.094 5.367 1 88.5 98 LEU A CA 1
ATOM 717 C C . LEU A 1 98 ? 4.949 -19.219 5.402 1 88.5 98 LEU A C 1
ATOM 719 O O . LEU A 1 98 ? 5.285 -20.375 5.133 1 88.5 98 LEU A O 1
ATOM 723 N N . LEU A 1 99 ? 3.73 -18.922 5.676 1 89.62 99 LEU A N 1
ATOM 724 C CA . LEU A 1 99 ? 2.691 -19.938 5.793 1 89.62 99 LEU A CA 1
ATOM 725 C C . LEU A 1 99 ? 2.416 -20.594 4.445 1 89.62 99 LEU A C 1
ATOM 727 O O . LEU A 1 99 ? 2.15 -21.797 4.379 1 89.62 99 LEU A O 1
ATOM 731 N N . LEU A 1 100 ? 2.512 -19.828 3.4 1 82.69 100 LEU A N 1
ATOM 732 C CA . LEU A 1 100 ? 2.307 -20.375 2.062 1 82.69 100 LEU A CA 1
ATOM 733 C C . LEU A 1 100 ? 3.449 -21.297 1.671 1 82.69 100 LEU A C 1
ATOM 735 O O . LEU A 1 100 ? 3.24 -22.281 0.953 1 82.69 100 LEU A O 1
ATOM 739 N N . SER A 1 101 ? 4.629 -20.938 2.098 1 81.38 101 SER A N 1
ATOM 740 C CA . SER A 1 101 ? 5.773 -21.781 1.795 1 81.38 101 SER A CA 1
ATOM 741 C C . SER A 1 101 ? 5.629 -23.156 2.439 1 81.38 101 SER A C 1
ATOM 743 O O . SER A 1 101 ? 6.289 -24.125 2.031 1 81.38 101 SER A O 1
ATOM 745 N N . MET A 1 102 ? 4.762 -23.203 3.33 1 86.06 102 MET A N 1
ATOM 746 C CA . MET A 1 102 ? 4.547 -24.453 4.039 1 86.06 102 MET A CA 1
ATOM 747 C C . MET A 1 102 ? 3.418 -25.25 3.395 1 86.06 102 MET A C 1
ATOM 749 O O . MET A 1 102 ? 3.141 -26.391 3.803 1 86.06 102 MET A O 1
ATOM 753 N N . THR A 1 103 ? 2.836 -24.578 2.4 1 76.62 103 THR A N 1
ATOM 754 C CA . THR A 1 103 ? 1.768 -25.25 1.68 1 76.62 103 THR A CA 1
ATOM 755 C C . THR A 1 103 ? 2.234 -25.672 0.287 1 76.62 103 THR A C 1
ATOM 757 O O . THR A 1 103 ? 3.256 -25.188 -0.2 1 76.62 103 THR A O 1
ATOM 760 N N . ARG A 1 104 ? 1.624 -26.641 -0.375 1 68 104 ARG A N 1
ATOM 761 C CA . ARG A 1 104 ? 1.954 -27.109 -1.719 1 68 104 ARG A CA 1
ATOM 762 C C . ARG A 1 104 ? 1.326 -26.203 -2.779 1 68 104 ARG A C 1
ATOM 764 O O . ARG A 1 104 ? 1.697 -26.266 -3.953 1 68 104 ARG A O 1
ATOM 771 N N . GLU A 1 105 ? 0.369 -25.375 -2.588 1 60.16 105 GLU A N 1
ATOM 772 C CA . GLU A 1 105 ? -0.41 -24.562 -3.529 1 60.16 105 GLU A CA 1
ATOM 773 C C . GLU A 1 105 ? -0.003 -23.094 -3.477 1 60.16 105 GLU A C 1
ATOM 775 O O . GLU A 1 105 ? -0.826 -22.219 -3.715 1 60.16 105 GLU A O 1
ATOM 780 N N . TYR A 1 106 ? 1.251 -22.672 -3.658 1 60.19 106 TYR A N 1
ATOM 781 C CA . TYR A 1 106 ? 1.711 -21.344 -3.271 1 60.19 106 TYR A CA 1
ATOM 782 C C . TYR A 1 106 ? 1.297 -20.297 -4.301 1 60.19 106 TYR A C 1
ATOM 784 O O . TYR A 1 106 ? 0.587 -19.344 -3.979 1 60.19 106 TYR A O 1
ATOM 792 N N . ALA A 1 107 ? 1.58 -20.516 -5.57 1 62.91 107 ALA A N 1
ATOM 793 C CA . ALA A 1 107 ? 1.52 -19.453 -6.578 1 62.91 107 ALA A CA 1
ATOM 794 C C . ALA A 1 107 ? 0.08 -19.188 -7.016 1 62.91 107 ALA A C 1
ATOM 796 O O . ALA A 1 107 ? -0.381 -18.047 -7 1 62.91 107 ALA A O 1
ATOM 797 N N . PRO A 1 108 ? -0.633 -20.141 -7.105 1 65.12 108 PRO A N 1
ATOM 798 C CA . PRO A 1 108 ? -1.994 -19.875 -7.582 1 65.12 108 PRO A CA 1
ATOM 799 C C . PRO A 1 108 ? -2.887 -19.25 -6.512 1 65.12 108 PRO A C 1
ATOM 801 O O . PRO A 1 108 ? -3.727 -18.406 -6.82 1 65.12 108 PRO A O 1
ATOM 804 N N . ALA A 1 109 ? -2.576 -19.625 -5.316 1 66.19 109 ALA A N 1
ATOM 805 C CA . ALA A 1 109 ? -3.402 -19.125 -4.219 1 66.19 109 ALA A CA 1
ATOM 806 C C . ALA A 1 109 ? -3.158 -17.641 -3.986 1 66.19 109 ALA A C 1
ATOM 808 O O . ALA A 1 109 ? -4.102 -16.875 -3.77 1 66.19 109 ALA A O 1
ATOM 809 N N . VAL A 1 110 ? -1.967 -17.25 -4.125 1 66.25 110 VAL A N 1
ATOM 810 C CA . VAL A 1 110 ? -1.608 -15.844 -3.941 1 66.25 110 VAL A CA 1
ATOM 811 C C . VAL A 1 110 ? -2.203 -15.008 -5.07 1 66.25 110 VAL A C 1
ATOM 813 O O . VAL A 1 110 ? -2.793 -13.953 -4.824 1 66.25 110 VAL A O 1
ATOM 816 N N . PHE A 1 111 ? -2.111 -15.555 -6.133 1 66.06 111 PHE A N 1
ATOM 817 C CA . PHE A 1 111 ? -2.627 -14.844 -7.293 1 66.06 111 PHE A CA 1
ATOM 818 C C . PHE A 1 111 ? -4.137 -14.656 -7.191 1 66.06 111 PHE A C 1
ATOM 820 O O . PHE A 1 111 ? -4.648 -13.562 -7.441 1 66.06 111 PHE A O 1
ATOM 827 N N . SER A 1 112 ? -4.762 -15.656 -6.801 1 69.5 112 SER A N 1
ATOM 828 C CA . SER A 1 112 ? -6.215 -15.586 -6.703 1 69.5 112 SER A CA 1
ATOM 829 C C . SER A 1 112 ? -6.648 -14.578 -5.645 1 69.5 112 SER A C 1
ATOM 831 O O . SER A 1 112 ? -7.652 -13.883 -5.816 1 69.5 112 SER A O 1
ATOM 833 N N . LEU A 1 113 ? -5.887 -14.492 -4.645 1 70.56 113 LEU A N 1
ATOM 834 C CA . LEU A 1 113 ? -6.238 -13.562 -3.572 1 70.56 113 LEU A CA 1
ATOM 835 C C . LEU A 1 113 ? -5.922 -12.125 -3.971 1 70.56 113 LEU A C 1
ATOM 837 O O . LEU A 1 113 ? -6.613 -11.195 -3.553 1 70.56 113 LEU A O 1
ATOM 841 N N . LEU A 1 114 ? -4.891 -12.008 -4.805 1 65.5 114 LEU A N 1
ATOM 842 C CA . LEU A 1 114 ? -4.492 -10.664 -5.211 1 65.5 114 LEU A CA 1
ATOM 843 C C . LEU A 1 114 ? -5.359 -10.164 -6.355 1 65.5 114 LEU A C 1
ATOM 845 O O . LEU A 1 114 ? -5.758 -8.992 -6.371 1 65.5 114 LEU A O 1
ATOM 849 N N . PHE A 1 115 ? -5.707 -11.094 -7.215 1 66.44 115 PHE A N 1
ATOM 850 C CA . PHE A 1 115 ? -6.316 -10.633 -8.461 1 66.44 115 PHE A CA 1
ATOM 851 C C . PHE A 1 115 ? -7.762 -11.094 -8.555 1 66.44 115 PHE A C 1
ATOM 853 O O . PHE A 1 115 ? -8.531 -10.578 -9.367 1 66.44 115 PHE A O 1
ATOM 860 N N . GLY A 1 116 ? -8.195 -11.883 -7.652 1 64.88 116 GLY A N 1
ATOM 861 C CA . GLY A 1 116 ? -9.586 -12.305 -7.578 1 64.88 116 GLY A CA 1
ATOM 862 C C . GLY A 1 116 ? -9.953 -13.336 -8.625 1 64.88 116 GLY A C 1
ATOM 863 O O . GLY A 1 116 ? -9.203 -13.555 -9.578 1 64.88 116 GLY A O 1
ATOM 864 N N . GLU A 1 117 ? -10.844 -14.094 -8.336 1 65.44 117 GLU A N 1
ATOM 865 C CA . GLU A 1 117 ? -11.523 -14.992 -9.258 1 65.44 117 GLU A CA 1
ATOM 866 C C . GLU A 1 117 ? -13.023 -14.719 -9.297 1 65.44 117 GLU A C 1
ATOM 868 O O . GLU A 1 117 ? -13.82 -15.516 -8.789 1 65.44 117 GLU A O 1
ATOM 873 N N . VAL A 1 118 ? -13.32 -13.625 -9.859 1 59.19 118 VAL A N 1
ATOM 874 C CA . VAL A 1 118 ? -14.695 -13.125 -9.773 1 59.19 118 VAL A CA 1
ATOM 875 C C . VAL A 1 118 ? -15.633 -14.078 -10.508 1 59.19 118 VAL A C 1
ATOM 877 O O . VAL A 1 118 ? -16.75 -14.336 -10.047 1 59.19 118 VAL A O 1
ATOM 880 N N . LEU A 1 119 ? -15.18 -14.727 -11.398 1 59.72 119 LEU A N 1
ATOM 881 C CA . LEU A 1 119 ? -16.094 -15.516 -12.211 1 59.72 119 LEU A CA 1
ATOM 882 C C . LEU A 1 119 ? -16.344 -16.891 -11.594 1 59.72 119 LEU A C 1
ATOM 884 O O . LEU A 1 119 ? -17.156 -17.656 -12.094 1 59.72 119 LEU A O 1
ATOM 888 N N . GLY A 1 120 ? -15.898 -16.938 -10.367 1 65.94 120 GLY A N 1
ATOM 889 C CA . GLY A 1 120 ? -16.016 -18.266 -9.789 1 65.94 120 GLY A CA 1
ATOM 890 C C . GLY A 1 120 ? -16.719 -18.266 -8.438 1 65.94 120 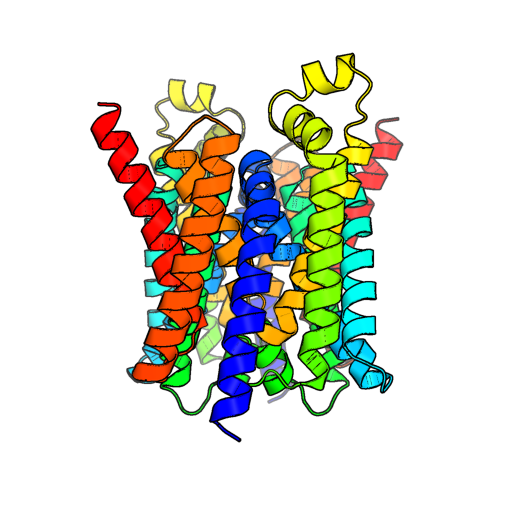GLY A C 1
ATOM 891 O O . GLY A 1 120 ? -16.406 -19.094 -7.578 1 65.94 120 GLY A O 1
ATOM 892 N N . VAL A 1 121 ? -17.719 -17.406 -8.328 1 74.81 121 VAL A N 1
ATOM 893 C CA . VAL A 1 121 ? -18.422 -17.375 -7.047 1 74.81 121 VAL A CA 1
ATOM 894 C C . VAL A 1 121 ? -19.469 -18.484 -7.004 1 74.81 121 VAL A C 1
ATOM 896 O O . VAL A 1 121 ? -20.406 -18.5 -7.809 1 74.81 121 VAL A O 1
ATOM 899 N N . SER A 1 122 ? -19.312 -19.391 -6.109 1 77.38 122 SER A N 1
ATOM 900 C CA . SER A 1 122 ? -20.25 -20.5 -5.973 1 77.38 122 SER A CA 1
ATOM 901 C C . SER A 1 122 ? -21.469 -20.109 -5.133 1 77.38 122 SER A C 1
ATOM 903 O O . SER A 1 122 ? -21.438 -19.078 -4.453 1 77.38 122 SER A O 1
ATOM 905 N N . ASP A 1 123 ? -22.484 -20.906 -5.191 1 82.06 123 ASP A N 1
ATOM 906 C CA . ASP A 1 123 ? -23.688 -20.672 -4.391 1 82.06 123 ASP A CA 1
ATOM 907 C C . ASP A 1 123 ? -23.375 -20.703 -2.898 1 82.06 123 ASP A C 1
ATOM 909 O O . ASP A 1 123 ? -23.953 -19.938 -2.121 1 82.06 123 ASP A O 1
ATOM 913 N N . ALA A 1 124 ? -22.422 -21.516 -2.588 1 78.06 124 ALA A N 1
ATOM 914 C CA . ALA A 1 124 ? -22.047 -21.656 -1.183 1 78.06 124 ALA A CA 1
ATOM 915 C C . ALA A 1 124 ? -21.344 -20.406 -0.673 1 78.06 124 ALA A C 1
ATOM 917 O O . ALA A 1 124 ? -21.375 -20.094 0.521 1 78.06 124 ALA A O 1
ATOM 918 N N . ASP A 1 125 ? -20.812 -19.641 -1.593 1 79.19 125 ASP A N 1
ATOM 919 C CA . ASP A 1 125 ? -20.047 -18.453 -1.221 1 79.19 125 ASP A CA 1
ATOM 920 C C . ASP A 1 125 ? -20.938 -17.219 -1.106 1 79.19 125 ASP A C 1
ATOM 922 O O . ASP A 1 125 ? -20.578 -16.234 -0.462 1 79.19 125 ASP A O 1
ATOM 926 N N . LEU A 1 126 ? -22.109 -17.281 -1.67 1 85.31 126 LEU A N 1
ATOM 927 C CA . LEU A 1 126 ? -22.953 -16.094 -1.815 1 85.31 126 LEU A CA 1
ATOM 928 C C . LEU A 1 126 ? -23.562 -15.688 -0.477 1 85.31 126 LEU A C 1
ATOM 930 O O . LEU A 1 126 ? -23.594 -14.5 -0.132 1 85.31 126 LEU A O 1
ATOM 934 N N . LEU A 1 127 ? -23.969 -16.672 0.24 1 86.88 127 LEU A N 1
ATOM 935 C CA . LEU A 1 127 ? -24.703 -16.359 1.468 1 86.88 127 LEU A CA 1
ATOM 936 C C . LEU A 1 127 ? -23.781 -15.688 2.486 1 86.88 127 LEU A C 1
ATOM 938 O O . LEU A 1 127 ? -24.125 -14.656 3.062 1 86.88 127 LEU A O 1
ATOM 942 N N . PRO A 1 128 ? -22.594 -16.266 2.734 1 84.31 128 PRO A N 1
ATOM 943 C CA . PRO A 1 128 ? -21.688 -15.57 3.656 1 84.31 128 PRO A CA 1
ATOM 944 C C . PRO A 1 128 ? -21.344 -14.156 3.195 1 84.31 128 PRO A C 1
ATOM 946 O O . PRO A 1 128 ? -21.234 -13.242 4.02 1 84.31 128 PRO A O 1
ATOM 949 N N . ILE A 1 129 ? -21.25 -13.914 1.935 1 85.62 129 ILE A N 1
ATOM 950 C CA . ILE A 1 129 ? -20.922 -12.602 1.385 1 85.62 129 ILE A CA 1
ATOM 951 C C . ILE A 1 129 ? -22.062 -11.625 1.671 1 85.62 129 ILE A C 1
ATOM 953 O O . ILE A 1 129 ? -21.828 -10.523 2.182 1 85.62 129 ILE A O 1
ATOM 957 N N . LEU A 1 130 ? -23.266 -12.031 1.414 1 91.31 130 LEU A N 1
ATOM 958 C CA . LEU A 1 130 ? -24.422 -11.172 1.623 1 91.31 130 LEU A CA 1
ATOM 959 C C . LEU A 1 130 ? -24.641 -10.898 3.107 1 91.31 130 LEU A C 1
ATOM 961 O O . LEU A 1 130 ? -25.047 -9.797 3.488 1 91.31 130 LEU A O 1
ATOM 965 N N . GLY A 1 131 ? -24.344 -11.945 3.877 1 91.44 131 GLY A N 1
ATOM 966 C CA . GLY A 1 131 ? -24.453 -11.766 5.316 1 91.44 131 GLY A CA 1
ATOM 967 C C . GLY A 1 131 ? -23.5 -10.719 5.863 1 91.44 131 GLY A C 1
ATOM 968 O O . GLY A 1 131 ? -23.891 -9.859 6.645 1 91.44 131 GLY A O 1
ATOM 969 N N . ILE A 1 132 ? -22.297 -10.742 5.453 1 88.38 132 ILE A N 1
ATOM 970 C CA . ILE A 1 132 ? -21.297 -9.789 5.93 1 88.38 132 ILE A CA 1
ATOM 971 C C . ILE A 1 132 ? -21.609 -8.398 5.379 1 88.38 132 ILE A C 1
ATOM 973 O O . ILE A 1 132 ? -21.453 -7.398 6.086 1 88.38 132 ILE A O 1
ATOM 977 N N . CYS A 1 133 ? -22.047 -8.305 4.141 1 91.75 133 CYS A N 1
ATOM 978 C CA . CYS A 1 133 ? -22.438 -7.02 3.578 1 91.75 133 CYS A CA 1
ATOM 979 C C . CYS A 1 133 ? -23.578 -6.402 4.387 1 91.75 133 CYS A C 1
ATOM 981 O O . CYS A 1 133 ? -23.578 -5.199 4.648 1 91.75 133 CYS A O 1
ATOM 983 N N . ALA A 1 134 ? -24.484 -7.285 4.77 1 93.88 134 ALA A N 1
ATOM 984 C CA . ALA A 1 134 ? -25.594 -6.809 5.598 1 93.88 134 ALA A CA 1
ATOM 985 C C . ALA A 1 134 ? -25.078 -6.273 6.934 1 93.88 134 ALA A C 1
ATOM 987 O O . ALA A 1 134 ? -25.578 -5.25 7.426 1 93.88 134 ALA A O 1
ATOM 988 N N . LEU A 1 135 ? -24.125 -6.945 7.477 1 93.38 135 LEU A N 1
ATOM 989 C CA . LEU A 1 135 ? -23.531 -6.516 8.734 1 93.38 135 LEU A CA 1
ATOM 990 C C . LEU A 1 135 ? -22.844 -5.16 8.578 1 93.38 135 LEU A C 1
ATOM 992 O O . LEU A 1 135 ? -22.922 -4.312 9.469 1 93.38 135 LEU A O 1
ATOM 996 N N . VAL A 1 136 ? -22.156 -4.977 7.492 1 93.56 136 VAL A N 1
ATOM 997 C CA . VAL A 1 136 ? -21.469 -3.719 7.23 1 93.56 136 VAL A CA 1
ATOM 998 C C . VAL A 1 136 ? -22.484 -2.592 7.066 1 93.56 136 VAL A C 1
ATOM 1000 O O . VAL A 1 136 ? -22.312 -1.503 7.617 1 93.56 136 VAL A O 1
ATOM 1003 N N . VAL A 1 137 ? -23.578 -2.896 6.363 1 92.62 137 VAL A N 1
ATOM 1004 C CA . VAL A 1 137 ? -24.641 -1.906 6.172 1 92.62 137 VAL A CA 1
ATOM 1005 C C . VAL A 1 137 ? -25.234 -1.517 7.523 1 92.62 137 VAL A C 1
ATOM 1007 O O . VAL A 1 137 ? -25.469 -0.335 7.785 1 92.62 137 VAL A O 1
ATOM 1010 N N . MET A 1 138 ? -25.406 -2.494 8.289 1 94.44 138 MET A N 1
ATOM 1011 C CA . MET A 1 138 ? -25.938 -2.25 9.625 1 94.44 138 MET A CA 1
ATOM 1012 C C . MET A 1 138 ? -24.984 -1.396 10.453 1 94.44 138 MET A C 1
ATOM 1014 O O . MET A 1 138 ? -25.406 -0.438 11.102 1 94.44 138 MET A O 1
ATOM 1018 N N . GLY A 1 139 ? -23.703 -1.747 10.445 1 94.56 13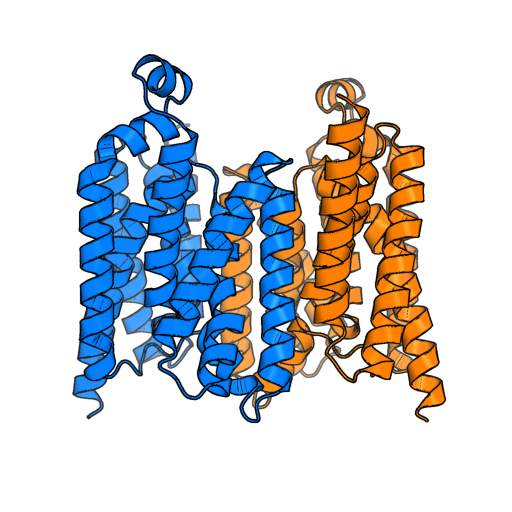9 GLY A N 1
ATOM 1019 C CA . GLY A 1 139 ? -22.688 -0.977 11.164 1 94.56 139 GLY A CA 1
ATOM 1020 C C . GLY A 1 139 ? -22.625 0.47 10.711 1 94.56 139 GLY A C 1
ATOM 1021 O O . GLY A 1 139 ? -22.562 1.382 11.539 1 94.56 139 GLY A O 1
ATOM 1022 N N . ILE A 1 140 ? -22.672 0.681 9.438 1 92 140 ILE A N 1
ATOM 1023 C CA . ILE A 1 140 ? -22.609 2.029 8.883 1 92 140 ILE A CA 1
ATOM 1024 C C . ILE A 1 140 ? -23.859 2.812 9.297 1 92 140 ILE A C 1
ATOM 1026 O O . ILE A 1 140 ? -23.766 3.986 9.664 1 92 140 ILE A O 1
ATOM 1030 N N . SER A 1 141 ? -25.047 2.135 9.195 1 92.56 141 SER A N 1
ATOM 1031 C CA . SER A 1 141 ? -26.297 2.795 9.555 1 92.56 141 SER A CA 1
ATOM 1032 C C . SER A 1 141 ? -26.297 3.213 11.023 1 92.56 141 SER A C 1
ATOM 1034 O O . SER A 1 141 ? -26.797 4.285 11.367 1 92.56 141 SER A O 1
ATOM 1036 N N . LEU A 1 142 ? -25.703 2.434 11.867 1 94.75 142 LEU A N 1
ATOM 1037 C CA . LEU A 1 142 ? -25.688 2.688 13.305 1 94.75 142 LEU A CA 1
ATOM 1038 C C . LEU A 1 142 ? -24.688 3.785 13.656 1 94.75 142 LEU A C 1
ATOM 1040 O O . LEU A 1 142 ? -24.922 4.566 14.586 1 94.75 142 LEU A O 1
ATOM 1044 N N . TYR A 1 143 ? -23.594 3.873 12.898 1 95.81 143 TYR A N 1
ATOM 1045 C CA . TYR A 1 143 ? -22.5 4.758 13.32 1 95.81 143 TYR A CA 1
ATOM 1046 C C . TYR A 1 143 ? -22.266 5.852 12.281 1 95.81 143 TYR A C 1
ATOM 1048 O O . TYR A 1 143 ? -21.266 6.562 12.344 1 95.81 143 TYR A O 1
ATOM 1056 N N . PHE A 1 144 ? -23.172 6.043 11.398 1 93.69 144 PHE A N 1
ATOM 1057 C CA . PHE A 1 144 ? -22.969 6.977 10.297 1 93.69 144 PHE A CA 1
ATOM 1058 C C . PHE A 1 144 ? -22.719 8.391 10.828 1 93.69 144 PHE A C 1
ATOM 1060 O O . PHE A 1 144 ? -21.734 9.031 10.469 1 93.69 144 PHE A O 1
ATOM 1067 N N . ARG A 1 145 ? -23.547 8.875 11.711 1 94.12 145 ARG A N 1
ATOM 1068 C CA . ARG A 1 145 ? -23.5 10.258 12.172 1 94.12 145 ARG A CA 1
ATOM 1069 C C . ARG A 1 145 ? -22.234 10.508 12.992 1 94.12 145 ARG A C 1
ATOM 1071 O O . ARG A 1 145 ? -21.484 11.445 12.719 1 94.12 145 ARG A O 1
ATOM 1078 N N . PRO A 1 146 ? -22 9.625 13.961 1 95.69 146 PRO A N 1
ATOM 1079 C CA . PRO A 1 146 ? -20.781 9.859 14.719 1 95.69 146 PRO A CA 1
ATOM 1080 C C . PRO A 1 146 ? -19.516 9.695 13.875 1 95.69 146 PRO A C 1
ATOM 1082 O O . PRO A 1 146 ? -18.531 10.422 14.078 1 95.69 146 PRO A O 1
ATOM 1085 N N . LEU A 1 147 ? -19.531 8.812 12.961 1 95.31 147 LEU A N 1
ATOM 1086 C CA . LEU A 1 147 ? -18.391 8.609 12.078 1 95.31 147 LEU A CA 1
ATOM 1087 C C . LEU A 1 147 ? -18.172 9.812 11.172 1 95.31 147 LEU A C 1
ATOM 1089 O O . LEU A 1 147 ? -17.047 10.25 10.953 1 95.31 147 LEU A O 1
ATOM 1093 N N . LEU A 1 148 ? -19.281 10.305 10.695 1 94.56 148 LEU A N 1
ATOM 1094 C CA . LEU A 1 148 ? -19.219 11.469 9.82 1 94.56 148 LEU A CA 1
ATOM 1095 C C . LEU A 1 148 ? -18.672 12.68 10.578 1 94.56 148 LEU A C 1
ATOM 1097 O O . LEU A 1 148 ? -17.797 13.383 10.078 1 94.56 148 LEU A O 1
ATOM 1101 N N . LEU A 1 149 ? -19.172 12.891 11.734 1 94.25 149 LEU A N 1
ATOM 1102 C CA . LEU A 1 149 ? -18.734 14.031 12.539 1 94.25 149 LEU A CA 1
ATOM 1103 C C . LEU A 1 149 ? -17.266 13.891 12.922 1 94.25 149 LEU A C 1
ATOM 1105 O O . LEU A 1 149 ? -16.5 14.859 12.82 1 94.25 149 LEU A O 1
ATOM 1109 N N . ASP A 1 150 ? -16.875 12.758 13.281 1 94.94 150 ASP A N 1
ATOM 1110 C CA . ASP A 1 150 ? -15.492 12.5 13.695 1 94.94 150 ASP A CA 1
ATOM 1111 C C . ASP A 1 150 ? -14.531 12.664 12.523 1 94.94 150 ASP A C 1
ATOM 1113 O O . ASP A 1 150 ? -13.391 13.117 12.703 1 94.94 150 ASP A O 1
ATOM 1117 N N . SER A 1 151 ? -15 12.328 11.336 1 92.38 151 SER A N 1
ATOM 1118 C CA . SER A 1 151 ? -14.148 12.367 10.156 1 92.38 151 SER A CA 1
ATOM 1119 C C . SER A 1 151 ? -14.055 13.781 9.594 1 92.38 151 SER A C 1
ATOM 1121 O O . SER A 1 151 ? -13.039 14.156 8.992 1 92.38 151 SER A O 1
ATOM 1123 N N . THR A 1 152 ? -15.062 14.648 9.797 1 89.06 152 THR A N 1
ATOM 1124 C CA . THR A 1 152 ? -15.117 15.961 9.172 1 89.06 152 THR A CA 1
ATOM 1125 C C . THR A 1 152 ? -14.742 17.047 10.18 1 89.06 152 THR A C 1
ATOM 1127 O O . THR A 1 152 ? -14.047 18.016 9.828 1 89.06 152 THR A O 1
ATOM 1130 N N . PHE A 1 153 ? -15.25 16.859 11.414 1 92.19 153 PHE A N 1
ATOM 1131 C CA . PHE A 1 153 ? -15 17.859 12.461 1 92.19 153 PHE A CA 1
ATOM 1132 C C . PHE A 1 153 ? -14.586 17.172 13.758 1 92.19 153 PHE A C 1
ATOM 1134 O O . PHE A 1 153 ? -15.344 17.172 14.727 1 92.19 153 PHE A O 1
ATOM 1141 N N . PRO A 1 154 ? -13.336 16.734 13.742 1 90.75 154 PRO A N 1
ATOM 1142 C CA . PRO A 1 154 ? -12.898 15.938 14.891 1 90.75 154 PRO A CA 1
ATOM 1143 C C . PRO A 1 154 ? -13.016 16.703 16.203 1 90.75 154 PRO A C 1
ATOM 1145 O O . PRO A 1 154 ? -13.359 16.109 17.234 1 90.75 154 PRO A O 1
ATOM 1148 N N . ASP A 1 155 ? -12.711 17.969 16.172 1 92.88 155 ASP A N 1
ATOM 1149 C CA . ASP A 1 155 ? -12.797 18.766 17.391 1 92.88 155 ASP A CA 1
ATOM 1150 C C . ASP A 1 155 ? -14.242 18.875 17.875 1 92.88 155 ASP A C 1
ATOM 1152 O O . ASP A 1 155 ? -14.5 18.75 19.078 1 92.88 155 ASP A O 1
ATOM 1156 N N . LEU A 1 156 ? -15.102 19.094 16.969 1 93.38 156 LEU A N 1
ATOM 1157 C CA . LEU A 1 156 ? -16.516 19.156 17.328 1 93.38 156 LEU A CA 1
ATOM 1158 C C . LEU A 1 156 ? -17.016 17.812 17.844 1 93.38 156 LEU A C 1
ATOM 1160 O O . LEU A 1 156 ? -17.812 17.766 18.781 1 93.38 156 LEU A O 1
ATOM 1164 N N . ALA A 1 157 ? -16.562 16.797 17.234 1 94.5 157 ALA A N 1
ATOM 1165 C CA . ALA A 1 157 ? -16.922 15.453 17.672 1 94.5 157 ALA A CA 1
ATOM 1166 C C . ALA A 1 157 ? -16.484 15.211 19.109 1 94.5 157 ALA A C 1
ATOM 1168 O O . ALA A 1 157 ? -17.25 14.672 19.922 1 94.5 157 ALA A O 1
ATOM 1169 N N . ALA A 1 158 ? -15.32 15.641 19.406 1 93.5 158 ALA A N 1
ATOM 1170 C CA . ALA A 1 158 ? -14.797 15.484 20.766 1 93.5 158 ALA A CA 1
ATOM 1171 C C . ALA A 1 158 ? -15.641 16.266 21.766 1 93.5 158 ALA A C 1
ATOM 1173 O O . ALA A 1 158 ? -15.891 15.789 22.875 1 93.5 158 ALA A O 1
ATOM 1174 N N . LEU A 1 159 ? -16.031 17.422 21.391 1 94.69 159 LEU A N 1
ATOM 1175 C CA . LEU A 1 159 ? -16.859 18.266 22.25 1 94.69 159 LEU A CA 1
ATOM 1176 C C . LEU A 1 159 ? -18.203 17.594 22.516 1 94.69 159 LEU A C 1
ATOM 1178 O O . LEU A 1 159 ? -18.812 17.797 23.578 1 94.69 159 LEU A O 1
ATOM 1182 N N . GLN A 1 160 ? -18.641 16.75 21.625 1 95.88 160 GLN A N 1
ATOM 1183 C CA . GLN A 1 160 ? -19.938 16.078 21.766 1 95.88 160 GLN A CA 1
ATOM 1184 C C . GLN A 1 160 ? -19.781 14.734 22.469 1 95.88 160 GLN A C 1
ATOM 1186 O O . GLN A 1 160 ? -20.734 13.969 22.578 1 95.88 160 GLN A O 1
ATOM 1191 N N . GLY A 1 161 ? -18.562 14.406 22.844 1 95 161 GLY A N 1
ATOM 1192 C CA . GLY A 1 161 ? -18.312 13.195 23.609 1 95 161 GLY A CA 1
ATOM 1193 C C . GLY A 1 161 ? -17.984 12 22.75 1 95 161 GLY A C 1
ATOM 1194 O O . GLY A 1 161 ? -17.906 10.867 23.25 1 95 161 GLY A O 1
ATOM 1195 N N . ILE A 1 162 ? -17.828 12.273 21.531 1 94.94 162 ILE A N 1
ATOM 1196 C CA . ILE A 1 162 ? -17.469 11.18 20.625 1 94.94 162 ILE A CA 1
ATOM 1197 C C . ILE A 1 162 ? -15.977 10.891 20.734 1 94.94 162 ILE A C 1
ATOM 1199 O O . ILE A 1 162 ? -15.148 11.758 20.438 1 94.94 162 ILE A O 1
ATOM 1203 N N . ARG A 1 163 ? -15.711 9.719 21.219 1 93.5 163 ARG A N 1
ATOM 1204 C CA . ARG A 1 163 ? -14.312 9.336 21.391 1 93.5 163 ARG A CA 1
ATOM 1205 C C . ARG A 1 163 ? -13.68 8.938 20.062 1 93.5 163 ARG A C 1
ATOM 1207 O O . ARG A 1 163 ? -14.141 8 19.406 1 93.5 163 ARG A O 1
ATOM 1214 N N . ALA A 1 164 ? -12.68 9.523 19.703 1 91.44 164 ALA A N 1
ATOM 1215 C CA . ALA A 1 164 ? -11.992 9.273 18.453 1 91.44 164 ALA A CA 1
ATOM 1216 C C . ALA A 1 164 ? -11.523 7.824 18.359 1 91.44 164 ALA A C 1
ATOM 1218 O O . ALA A 1 164 ? -11.625 7.195 17.297 1 91.44 164 ALA A O 1
ATOM 1219 N N . ALA A 1 165 ? -11.109 7.281 19.469 1 90.19 165 ALA A N 1
ATOM 1220 C CA . ALA A 1 165 ? -10.594 5.914 19.484 1 90.19 165 ALA A CA 1
ATOM 1221 C C . ALA A 1 165 ? -11.695 4.914 19.125 1 90.19 165 ALA A C 1
ATOM 1223 O O . ALA A 1 165 ? -11.438 3.924 18.438 1 90.19 165 ALA A O 1
ATOM 1224 N N . ARG A 1 166 ? -12.82 5.129 19.578 1 92.94 166 ARG A N 1
ATOM 1225 C CA . ARG A 1 166 ? -13.945 4.258 19.281 1 92.94 166 ARG A CA 1
ATOM 1226 C C . ARG A 1 166 ? -14.336 4.348 17.812 1 92.94 166 ARG A C 1
ATOM 1228 O O . ARG A 1 166 ? -14.664 3.336 17.188 1 92.94 166 ARG A O 1
ATOM 1235 N N . MET A 1 167 ? -14.312 5.523 17.281 1 93.44 167 MET A N 1
ATOM 1236 C CA . MET A 1 167 ? -14.664 5.707 15.867 1 93.44 167 MET A CA 1
ATOM 1237 C C . MET A 1 167 ? -13.609 5.078 14.961 1 93.44 167 MET A C 1
ATOM 1239 O O . MET A 1 167 ? -13.938 4.52 13.914 1 93.44 167 MET A O 1
ATOM 1243 N N . ASP A 1 168 ? -12.375 5.16 15.422 1 92.19 168 ASP A N 1
ATOM 1244 C CA . ASP A 1 168 ? -11.312 4.488 14.68 1 92.19 168 ASP A CA 1
ATOM 1245 C C . ASP A 1 168 ? -11.547 2.98 14.633 1 92.19 168 ASP A C 1
ATOM 1247 O O . ASP A 1 168 ? -11.375 2.355 13.586 1 92.19 168 ASP A O 1
ATOM 1251 N N . LEU A 1 169 ? -11.93 2.461 15.805 1 93.5 169 LEU A N 1
ATOM 1252 C CA . LEU A 1 169 ? -12.18 1.026 15.898 1 93.5 169 LEU A CA 1
ATOM 1253 C C . LEU A 1 169 ? -13.359 0.625 15.016 1 93.5 169 LEU A C 1
ATOM 1255 O O . LEU A 1 169 ? -13.305 -0.391 14.32 1 93.5 169 LEU A O 1
ATOM 1259 N N . VAL A 1 170 ? -14.398 1.377 15.07 1 94.81 170 VAL A N 1
ATOM 1260 C CA . VAL A 1 170 ? -15.578 1.1 14.258 1 94.81 170 VAL A CA 1
ATOM 1261 C C . VAL A 1 170 ? -15.219 1.147 12.781 1 94.81 170 VAL A C 1
ATOM 1263 O O . VAL A 1 170 ? -15.547 0.232 12.023 1 94.81 170 VAL A O 1
ATOM 1266 N N . PHE A 1 171 ? -14.539 2.18 12.391 1 94.75 171 PHE A N 1
ATOM 1267 C CA . PHE A 1 171 ? -14.148 2.371 11 1 94.75 171 PHE A CA 1
ATOM 1268 C C . PHE A 1 171 ? -13.281 1.213 10.516 1 94.75 171 PHE A C 1
ATOM 1270 O O . PHE A 1 171 ? -13.57 0.604 9.484 1 94.75 171 PHE A O 1
ATOM 1277 N N . LEU A 1 172 ? -12.273 0.886 11.281 1 94.31 172 LEU A N 1
ATOM 1278 C CA . LEU A 1 172 ? -11.336 -0.161 10.883 1 94.31 172 LEU A CA 1
ATOM 1279 C C . LEU A 1 172 ? -12.023 -1.521 10.859 1 94.31 172 LEU A C 1
ATOM 1281 O O . LEU A 1 172 ? -11.703 -2.373 10.031 1 94.31 172 LEU A O 1
ATOM 1285 N N . THR A 1 173 ? -12.938 -1.705 11.773 1 94.5 173 THR A N 1
ATOM 1286 C CA . THR A 1 173 ? -13.68 -2.959 11.797 1 94.5 173 THR A CA 1
ATOM 1287 C C . THR A 1 173 ? -14.562 -3.092 10.562 1 94.5 173 THR A C 1
ATOM 1289 O O . THR A 1 173 ? -14.625 -4.16 9.945 1 94.5 173 THR A O 1
ATOM 1292 N N . LEU A 1 174 ? -15.234 -2.061 10.203 1 94.94 174 LEU A N 1
ATOM 1293 C CA . LEU A 1 174 ? -16.047 -2.07 8.992 1 94.94 174 LEU A CA 1
ATOM 1294 C C . LEU A 1 174 ? -15.188 -2.299 7.758 1 94.94 174 LEU A C 1
ATOM 1296 O O . LEU A 1 174 ? -15.562 -3.068 6.871 1 94.94 174 LEU A O 1
ATOM 1300 N N . LEU A 1 175 ? -14.062 -1.642 7.727 1 94.12 175 LEU A N 1
ATOM 1301 C CA . LEU A 1 175 ? -13.117 -1.815 6.629 1 94.12 175 LEU A CA 1
ATOM 1302 C C . LEU A 1 175 ? -12.641 -3.262 6.547 1 94.12 175 LEU A C 1
ATOM 1304 O O . LEU A 1 175 ? -12.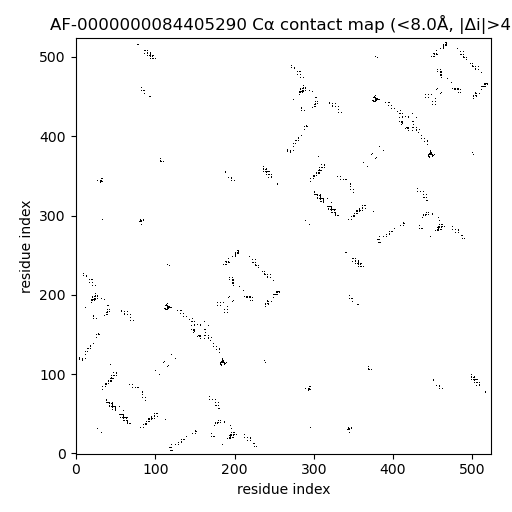586 -3.838 5.457 1 94.12 175 LEU A O 1
ATOM 1308 N N . ALA A 1 176 ? -12.383 -3.805 7.688 1 92.81 176 ALA A N 1
ATOM 1309 C CA . ALA A 1 176 ? -11.914 -5.188 7.773 1 92.81 176 ALA A CA 1
ATOM 1310 C C . ALA A 1 176 ? -12.984 -6.156 7.273 1 92.81 176 ALA A C 1
ATOM 1312 O O . ALA A 1 176 ? -12.688 -7.105 6.547 1 92.81 176 ALA A O 1
ATOM 1313 N N . LEU A 1 177 ? -14.18 -5.938 7.605 1 91.19 177 LEU A N 1
ATOM 1314 C CA . LEU A 1 177 ? -15.281 -6.812 7.223 1 91.19 177 LEU A CA 1
ATOM 1315 C C . LEU A 1 177 ? -15.508 -6.773 5.715 1 91.19 177 LEU A C 1
ATOM 1317 O O . LEU A 1 177 ? -15.672 -7.82 5.082 1 91.19 177 LEU A O 1
ATOM 1321 N N . VAL A 1 178 ? -15.453 -5.648 5.188 1 89.62 178 VAL A N 1
ATOM 1322 C CA . VAL A 1 178 ? -15.672 -5.508 3.752 1 89.62 178 VAL A CA 1
ATOM 1323 C C . VAL A 1 178 ? -14.539 -6.199 2.992 1 89.62 178 VAL A C 1
ATOM 1325 O O . VAL A 1 178 ? -14.781 -6.895 2.004 1 89.62 178 VAL A O 1
ATOM 1328 N N . THR A 1 179 ? -13.375 -6.078 3.451 1 85.94 179 THR A N 1
ATOM 1329 C CA . THR A 1 179 ? -12.227 -6.621 2.736 1 85.94 179 THR A CA 1
ATOM 1330 C C . THR A 1 179 ? -12.172 -8.141 2.875 1 85.94 179 THR A C 1
ATOM 1332 O O . THR A 1 179 ? -11.844 -8.844 1.917 1 85.94 179 THR A O 1
ATOM 1335 N N . ALA A 1 180 ? -12.484 -8.641 4.055 1 80.44 180 ALA A N 1
ATOM 1336 C CA . ALA A 1 180 ? -12.469 -10.078 4.289 1 80.44 180 ALA A CA 1
ATOM 1337 C C . ALA A 1 180 ? -13.469 -10.797 3.379 1 80.44 180 ALA A C 1
ATOM 1339 O O . ALA A 1 180 ? -13.211 -11.914 2.926 1 80.44 180 ALA A O 1
ATOM 1340 N N . THR A 1 181 ? -14.523 -10.148 3.066 1 76.69 181 THR A N 1
ATOM 1341 C CA . THR A 1 181 ? -15.57 -10.781 2.279 1 76.69 181 THR A CA 1
ATOM 1342 C C . THR A 1 181 ? -15.32 -10.586 0.786 1 76.69 181 THR A C 1
ATOM 1344 O O . THR A 1 181 ? -15.695 -11.43 -0.028 1 76.69 181 THR A O 1
ATOM 1347 N N . ALA A 1 182 ? -14.766 -9.461 0.509 1 81.25 182 ALA A N 1
ATOM 1348 C CA . ALA A 1 182 ? -14.609 -9.094 -0.896 1 81.25 182 ALA A CA 1
ATOM 1349 C C . ALA A 1 182 ? -13.391 -9.773 -1.51 1 81.25 182 ALA A C 1
ATOM 1351 O O . ALA A 1 182 ? -13.375 -10.078 -2.705 1 81.25 182 ALA A O 1
ATOM 1352 N N . LEU A 1 183 ? -12.461 -10.125 -0.751 1 78.62 183 LEU A N 1
ATOM 1353 C CA . LEU A 1 183 ? -11.156 -10.555 -1.247 1 78.62 183 LEU A CA 1
ATOM 1354 C C . LEU A 1 183 ? -11.273 -11.852 -2.039 1 78.62 183 LEU A C 1
ATOM 1356 O O . LEU A 1 183 ? -10.766 -11.953 -3.156 1 78.62 183 LEU A O 1
ATOM 1360 N N . PRO A 1 184 ? -11.969 -12.836 -1.464 1 73.62 184 PRO A N 1
ATOM 1361 C CA . PRO A 1 184 ? -12.039 -14.094 -2.205 1 73.62 184 PRO A CA 1
ATOM 1362 C C . PRO A 1 184 ? -12.789 -13.953 -3.529 1 73.62 184 PRO A C 1
ATOM 1364 O O . PRO A 1 184 ? -12.609 -14.773 -4.434 1 73.62 184 PRO A O 1
ATOM 1367 N N . VAL A 1 185 ? -13.594 -12.883 -3.621 1 73.06 185 VAL A N 1
ATOM 1368 C CA . VAL A 1 185 ? -14.453 -12.734 -4.789 1 73.06 185 VAL A CA 1
ATOM 1369 C C . VAL A 1 185 ? -13.773 -11.836 -5.82 1 73.06 185 VAL A C 1
ATOM 1371 O O . VAL A 1 185 ? -13.547 -12.25 -6.961 1 73.06 185 VAL A O 1
ATOM 1374 N N . VAL A 1 186 ? -13.375 -10.695 -5.344 1 74 186 VAL A N 1
ATOM 1375 C CA . VAL A 1 186 ? -12.945 -9.695 -6.312 1 74 186 VAL A CA 1
ATOM 1376 C C . VAL A 1 186 ? -11.43 -9.5 -6.219 1 74 186 VAL A C 1
ATOM 1378 O O . VAL A 1 186 ? -10.812 -8.953 -7.129 1 74 186 VAL A O 1
ATOM 1381 N N . GLY A 1 187 ? -10.797 -9.977 -5.16 1 77.25 187 GLY A N 1
ATOM 1382 C CA . GLY A 1 187 ? -9.367 -9.773 -4.98 1 77.25 187 GLY A CA 1
ATOM 1383 C C . GLY A 1 187 ? -9.031 -8.469 -4.277 1 77.25 187 GLY A C 1
ATOM 1384 O O . GLY A 1 187 ? -9.836 -7.535 -4.285 1 77.25 187 GLY A O 1
ATOM 1385 N N . ALA A 1 188 ? -7.848 -8.406 -3.768 1 77.75 188 ALA A N 1
ATOM 1386 C CA . ALA A 1 188 ? -7.418 -7.285 -2.932 1 77.75 188 ALA A CA 1
ATOM 1387 C C . ALA A 1 188 ? -7.344 -5.992 -3.742 1 77.75 188 ALA A C 1
ATOM 1389 O O . ALA A 1 188 ? -7.738 -4.93 -3.262 1 77.75 188 ALA A O 1
ATOM 1390 N N . PHE A 1 189 ? -6.984 -6.105 -4.906 1 78.38 189 PHE A N 1
ATOM 1391 C CA . PHE A 1 189 ? -6.77 -4.918 -5.723 1 78.38 189 PHE A CA 1
ATOM 1392 C C . PHE A 1 189 ? -8.094 -4.305 -6.145 1 78.38 189 PHE A C 1
ATOM 1394 O O . PHE A 1 189 ? -8.25 -3.08 -6.145 1 78.38 189 PHE A O 1
ATOM 1401 N N . LEU A 1 190 ? -9.023 -5.176 -6.445 1 80.19 190 LEU A N 1
ATOM 1402 C CA . LEU A 1 190 ? -10.336 -4.703 -6.871 1 80.19 190 LEU A CA 1
ATOM 1403 C C . LEU A 1 190 ? -11.07 -4.027 -5.715 1 80.19 190 LEU A C 1
ATOM 1405 O O . LEU A 1 190 ? -11.656 -2.959 -5.891 1 80.19 190 LEU A O 1
ATOM 1409 N N . VAL A 1 191 ? -10.961 -4.637 -4.645 1 87.44 191 VAL A N 1
ATOM 1410 C CA . VAL A 1 191 ? -11.648 -4.078 -3.486 1 87.44 191 VAL A CA 1
ATOM 1411 C C . VAL A 1 191 ? -11.07 -2.705 -3.154 1 87.44 191 VAL A C 1
ATOM 1413 O O . VAL A 1 191 ? -11.812 -1.769 -2.85 1 87.44 191 VAL A O 1
ATOM 1416 N N . PHE A 1 192 ? -9.773 -2.602 -3.229 1 92.69 192 PHE A N 1
ATOM 1417 C CA . PHE A 1 192 ? -9.109 -1.336 -2.938 1 92.69 192 PHE A CA 1
ATOM 1418 C C . PHE A 1 192 ? -9.586 -0.245 -3.893 1 92.69 192 PHE A C 1
ATOM 1420 O O . PHE A 1 192 ? -9.859 0.881 -3.473 1 92.69 192 PHE A O 1
ATOM 1427 N N . THR A 1 193 ? -9.703 -0.579 -5.156 1 91.94 193 THR A N 1
ATOM 1428 C CA . THR A 1 193 ? -10.141 0.398 -6.152 1 91.94 193 THR A CA 1
ATOM 1429 C C . THR A 1 193 ? -11.547 0.891 -5.848 1 91.94 193 THR A C 1
ATOM 1431 O O . THR A 1 193 ? -11.828 2.088 -5.953 1 91.94 193 THR A O 1
ATOM 1434 N N . LEU A 1 194 ? -12.383 0.002 -5.473 1 93.88 194 LEU A N 1
ATOM 1435 C CA . LEU A 1 194 ? -13.766 0.364 -5.191 1 93.88 194 LEU A CA 1
ATOM 1436 C C . LEU A 1 194 ? -13.859 1.212 -3.93 1 93.88 194 LEU A C 1
ATOM 1438 O O . LEU A 1 194 ? -14.734 2.074 -3.818 1 93.88 194 LEU A O 1
ATOM 1442 N N . LEU A 1 195 ? -12.938 0.974 -3.021 1 95.88 195 LEU A N 1
ATOM 1443 C CA . LEU A 1 195 ? -12.938 1.688 -1.749 1 95.88 195 LEU A CA 1
ATOM 1444 C C . LEU A 1 195 ? -12.414 3.111 -1.926 1 95.88 195 LEU A C 1
ATOM 1446 O O . LEU A 1 195 ? -12.68 3.98 -1.093 1 95.88 195 LEU A O 1
ATOM 1450 N N . VAL A 1 196 ? -11.648 3.365 -2.998 1 96 196 VAL A N 1
ATOM 1451 C CA . VAL A 1 196 ? -10.945 4.641 -3.074 1 96 196 VAL A CA 1
ATOM 1452 C C . VAL A 1 196 ? -11.375 5.395 -4.328 1 96 196 VAL A C 1
ATOM 1454 O O . VAL A 1 196 ? -11.781 6.555 -4.25 1 96 196 VAL A O 1
ATOM 1457 N N . GLY A 1 197 ? -11.453 4.789 -5.441 1 95.69 197 GLY A N 1
ATOM 1458 C CA . GLY A 1 197 ? -11.672 5.434 -6.727 1 95.69 197 GLY A CA 1
ATOM 1459 C C . GLY A 1 197 ? -12.992 6.184 -6.801 1 95.69 197 GLY A C 1
ATOM 1460 O O . GLY A 1 197 ? -13.008 7.414 -6.859 1 95.69 197 GLY A O 1
ATOM 1461 N N . PRO A 1 198 ? -14.07 5.402 -6.758 1 97 198 PRO A N 1
ATOM 1462 C CA . PRO A 1 198 ? -15.383 6.031 -6.891 1 97 198 PRO A CA 1
ATOM 1463 C C . PRO A 1 198 ? -15.672 7.039 -5.781 1 97 198 PRO A C 1
ATOM 1465 O O . PRO A 1 198 ? -16.094 8.164 -6.059 1 97 198 PRO A O 1
ATOM 1468 N N . PRO A 1 199 ? -15.398 6.656 -4.523 1 97.31 199 PRO A N 1
ATOM 1469 C CA . PRO A 1 199 ? -15.633 7.652 -3.479 1 97.31 199 PRO A CA 1
ATOM 1470 C C . PRO A 1 199 ? -14.766 8.898 -3.643 1 97.31 199 PRO A C 1
ATOM 1472 O O . PRO A 1 199 ? -15.219 10.016 -3.373 1 97.31 199 PRO A O 1
ATOM 1475 N N . ALA A 1 200 ? -13.531 8.742 -4.035 1 95.25 200 ALA A N 1
ATOM 1476 C CA . ALA A 1 200 ? -12.672 9.898 -4.27 1 95.25 200 ALA A CA 1
ATOM 1477 C C . ALA A 1 200 ? -13.211 10.773 -5.391 1 95.25 200 ALA A C 1
ATOM 1479 O O . ALA A 1 200 ? -13.172 12 -5.305 1 95.25 200 ALA A O 1
ATOM 1480 N N . ALA A 1 201 ? -13.672 10.141 -6.395 1 95.44 201 ALA A N 1
ATOM 1481 C CA . ALA A 1 201 ? -14.297 10.875 -7.488 1 95.44 201 ALA A CA 1
ATOM 1482 C C . ALA A 1 201 ? -15.523 11.641 -7.004 1 95.44 201 ALA A C 1
ATOM 1484 O O . ALA A 1 201 ? -15.711 12.812 -7.344 1 95.44 201 ALA A O 1
ATOM 1485 N N . ALA A 1 202 ? -16.328 10.984 -6.238 1 96.94 202 ALA A N 1
ATOM 1486 C CA . ALA A 1 202 ? -17.547 11.602 -5.711 1 96.94 202 ALA A CA 1
ATOM 1487 C C . ALA A 1 202 ? -17.219 12.812 -4.84 1 96.94 202 ALA A C 1
ATOM 1489 O O . ALA A 1 202 ? -17.875 13.844 -4.926 1 96.94 202 ALA A O 1
ATOM 1490 N N . GLN A 1 203 ? -16.234 12.672 -3.994 1 94.31 203 GLN A N 1
ATOM 1491 C CA . GLN A 1 203 ? -15.844 13.758 -3.1 1 94.31 203 GLN A CA 1
ATOM 1492 C C . GLN A 1 203 ? -15.25 14.93 -3.879 1 94.31 203 GLN A C 1
ATOM 1494 O O . GLN A 1 203 ? -15.297 16.078 -3.424 1 94.31 203 GLN A O 1
ATOM 1499 N N . ALA A 1 204 ? -14.648 14.648 -5.02 1 92 204 ALA A N 1
ATOM 1500 C CA . ALA A 1 204 ? -14.141 15.719 -5.879 1 92 204 ALA A CA 1
ATOM 1501 C C . ALA A 1 204 ? -15.281 16.5 -6.516 1 92 204 ALA A C 1
ATOM 1503 O O . ALA A 1 204 ? -15.133 17.672 -6.84 1 92 204 ALA A O 1
ATOM 1504 N N . LEU A 1 205 ? -16.438 15.898 -6.641 1 94.25 205 LEU A N 1
ATOM 1505 C CA . LEU A 1 205 ? -17.547 16.484 -7.387 1 94.25 205 LEU A CA 1
ATOM 1506 C C . LEU A 1 205 ? -18.484 17.234 -6.453 1 94.25 205 LEU A C 1
ATOM 1508 O O . LEU A 1 205 ? -19.25 18.109 -6.898 1 94.25 205 LEU A O 1
ATOM 1512 N N . SER A 1 206 ? -18.484 16.812 -5.203 1 93 206 SER A N 1
ATOM 1513 C CA . SER A 1 206 ? -19.406 17.469 -4.273 1 93 206 SER A CA 1
ATOM 1514 C C . SER A 1 206 ? -18.812 17.562 -2.877 1 93 206 SER A C 1
ATOM 1516 O O . SER A 1 206 ? -17.938 16.766 -2.52 1 93 206 SER A O 1
ATOM 1518 N N . GLY A 1 207 ? -19.266 18.547 -2.109 1 90.44 207 GLY A N 1
ATOM 1519 C CA . GLY A 1 207 ? -18.859 18.719 -0.721 1 90.44 207 GLY A CA 1
ATOM 1520 C C . GLY A 1 207 ? -19.922 18.281 0.266 1 90.44 207 GLY A C 1
ATOM 1521 O O . GLY A 1 207 ? -19.656 18.172 1.465 1 90.44 207 GLY A O 1
ATOM 1522 N N . ASN A 1 208 ? -21.062 18 -0.248 1 93.81 208 ASN A N 1
ATOM 1523 C CA . ASN A 1 208 ? -22.156 17.531 0.588 1 93.81 208 ASN A CA 1
ATOM 1524 C C . ASN A 1 208 ? -22.062 16.031 0.86 1 93.81 208 ASN A C 1
ATOM 1526 O O . ASN A 1 208 ? -22.078 15.219 -0.071 1 93.81 208 ASN A O 1
ATOM 1530 N N . PRO A 1 209 ? -22.031 15.68 2.096 1 92.56 209 PRO A N 1
ATOM 1531 C CA . PRO A 1 209 ? -21.797 14.273 2.438 1 92.56 209 PRO A CA 1
ATOM 1532 C C . PRO A 1 209 ? -22.844 13.328 1.848 1 92.56 209 PRO A C 1
ATOM 1534 O O . PRO A 1 209 ? -22.5 12.242 1.379 1 92.56 209 PRO A O 1
ATOM 1537 N N . MET A 1 210 ? -24.094 13.742 1.871 1 91.81 210 MET A N 1
ATOM 1538 C CA . MET A 1 210 ? -25.156 12.867 1.36 1 91.81 210 MET A CA 1
ATOM 1539 C C . MET A 1 210 ? -25.047 12.711 -0.152 1 91.81 210 MET A C 1
ATOM 1541 O O . MET A 1 210 ? -25.25 11.617 -0.682 1 91.81 210 MET A O 1
ATOM 1545 N N . ARG A 1 211 ? -24.781 13.742 -0.835 1 95.31 211 ARG A N 1
ATOM 1546 C CA . ARG A 1 211 ? -24.594 13.672 -2.279 1 95.31 211 ARG A CA 1
ATOM 1547 C C . ARG A 1 211 ? -23.359 12.852 -2.631 1 95.31 211 ARG A C 1
ATOM 1549 O O . ARG A 1 211 ? -23.375 12.086 -3.598 1 95.31 211 ARG A O 1
ATOM 1556 N N . VAL A 1 212 ? -22.312 13.031 -1.837 1 95.44 212 VAL A N 1
ATOM 1557 C CA . VAL A 1 212 ? -21.078 12.281 -2.057 1 95.44 212 VAL A CA 1
ATOM 1558 C C . VAL A 1 212 ? -21.344 10.789 -1.886 1 95.44 212 VAL A C 1
ATOM 1560 O O . VAL A 1 212 ? -20.859 9.977 -2.678 1 95.44 212 VAL A O 1
ATOM 1563 N N . LEU A 1 213 ? -22.109 10.523 -0.896 1 94.5 213 LEU A N 1
ATOM 1564 C CA . LEU A 1 213 ? -22.406 9.117 -0.638 1 94.5 213 LEU A CA 1
ATOM 1565 C C . LEU A 1 213 ? -23.188 8.516 -1.795 1 94.5 213 LEU A C 1
ATOM 1567 O O . LEU A 1 213 ? -22.875 7.414 -2.256 1 94.5 213 LEU A O 1
ATOM 1571 N N . MET A 1 214 ? -24.188 9.188 -2.264 1 96.06 214 MET A N 1
ATOM 1572 C CA . MET A 1 214 ? -25 8.703 -3.371 1 96.06 214 MET A CA 1
ATOM 1573 C C . MET A 1 214 ? -24.172 8.555 -4.641 1 96.06 214 MET A C 1
ATOM 1575 O O . MET A 1 214 ? -24.266 7.547 -5.344 1 96.06 214 MET A O 1
ATOM 1579 N N . LEU A 1 215 ? -23.391 9.523 -4.898 1 97.31 215 LEU A N 1
ATOM 1580 C CA . LEU A 1 215 ? -22.531 9.477 -6.07 1 97.31 215 LEU A CA 1
ATOM 1581 C C . LEU A 1 215 ? -21.516 8.344 -5.953 1 97.31 215 LEU A C 1
ATOM 1583 O O . LEU A 1 215 ? -21.172 7.703 -6.953 1 97.31 215 LEU A O 1
ATOM 1587 N N . SER A 1 216 ? -21 8.172 -4.73 1 97.62 216 SER A N 1
ATOM 1588 C CA . SER A 1 216 ? -20.047 7.078 -4.512 1 97.62 216 SER A CA 1
ATOM 1589 C C . SER A 1 216 ? -20.672 5.73 -4.879 1 97.62 216 SER A C 1
ATOM 1591 O O . SER A 1 216 ? -20.031 4.91 -5.539 1 97.62 216 SER A O 1
ATOM 1593 N N . VAL A 1 217 ? -21.922 5.547 -4.449 1 97 217 VAL A N 1
ATOM 1594 C CA . VAL A 1 217 ? -22.609 4.293 -4.715 1 97 217 VAL A CA 1
ATOM 1595 C C . VAL A 1 217 ? -22.828 4.137 -6.215 1 97 217 VAL A C 1
ATOM 1597 O O . VAL A 1 217 ? -22.547 3.078 -6.785 1 97 217 VAL A O 1
ATOM 1600 N N . MET A 1 218 ? -23.281 5.129 -6.836 1 98.06 218 MET A N 1
ATOM 1601 C CA . MET A 1 218 ? -23.562 5.086 -8.266 1 98.06 218 MET A CA 1
ATOM 1602 C C . MET A 1 218 ? -22.281 4.82 -9.062 1 98.06 218 MET A C 1
ATOM 1604 O O . MET A 1 218 ? -22.281 3.99 -9.977 1 98.06 218 MET A O 1
ATOM 1608 N N . LEU A 1 219 ? -21.266 5.5 -8.766 1 98.19 219 LEU A N 1
ATOM 1609 C CA . LEU A 1 219 ? -20 5.359 -9.477 1 98.19 219 LEU A CA 1
ATOM 1610 C C . LEU A 1 219 ? -19.375 3.992 -9.211 1 98.19 219 LEU A C 1
ATOM 1612 O O . LEU A 1 219 ? -18.781 3.395 -10.109 1 98.19 219 LEU A O 1
ATOM 1616 N N . ALA A 1 220 ? -19.516 3.52 -7.973 1 97.62 220 ALA A N 1
ATOM 1617 C CA . ALA A 1 220 ? -18.969 2.205 -7.641 1 97.62 220 ALA A CA 1
ATOM 1618 C C . ALA A 1 220 ? -19.719 1.102 -8.383 1 97.62 220 ALA A C 1
ATOM 1620 O O . ALA A 1 220 ? -19.109 0.174 -8.914 1 97.62 220 ALA A O 1
ATOM 1621 N N . GLU A 1 221 ? -21.078 1.231 -8.391 1 97.69 221 GLU A N 1
ATOM 1622 C CA . GLU A 1 221 ? -21.891 0.267 -9.133 1 97.69 221 GLU A CA 1
ATOM 1623 C C . GLU A 1 221 ? -21.562 0.306 -10.625 1 97.69 221 GLU A C 1
ATOM 1625 O O . GLU A 1 221 ? -21.391 -0.738 -11.25 1 97.69 221 GLU A O 1
ATOM 1630 N N . GLY A 1 222 ? -21.5 1.476 -11.141 1 97.62 222 GLY A N 1
ATOM 1631 C CA . GLY A 1 222 ? -21.141 1.609 -12.539 1 97.62 222 GLY A CA 1
ATOM 1632 C C . GLY A 1 222 ? -19.766 1.027 -12.852 1 97.62 222 GLY A C 1
ATOM 1633 O O . GLY A 1 222 ? -19.578 0.409 -13.906 1 97.62 222 GLY A O 1
ATOM 1634 N N . CYS A 1 223 ? -18.844 1.232 -11.984 1 96.31 223 CYS A N 1
ATOM 1635 C CA . CYS A 1 223 ? -17.484 0.739 -12.156 1 96.31 223 CYS A CA 1
ATOM 1636 C C . CYS A 1 223 ? -17.453 -0.784 -12.188 1 96.31 223 CYS A C 1
ATOM 1638 O O . CYS A 1 223 ? -16.906 -1.377 -13.117 1 96.31 223 CYS A O 1
ATOM 1640 N N . ILE A 1 224 ? -18.125 -1.414 -11.234 1 94.12 224 ILE A N 1
ATOM 1641 C CA . ILE A 1 224 ? -18.062 -2.869 -11.141 1 94.12 224 ILE A CA 1
ATOM 1642 C C . ILE A 1 224 ? -18.875 -3.492 -12.281 1 94.12 224 ILE A C 1
ATOM 1644 O O . ILE A 1 224 ? -18.453 -4.508 -12.852 1 94.12 224 ILE A O 1
ATOM 1648 N N . TRP A 1 225 ? -20.016 -2.898 -12.586 1 95.44 225 TRP A N 1
ATOM 1649 C CA . TRP A 1 225 ? -20.844 -3.43 -13.672 1 95.44 225 TRP A CA 1
ATOM 1650 C C . TRP A 1 225 ? -20.109 -3.326 -15.008 1 95.44 225 TRP A C 1
ATOM 1652 O O . TRP A 1 225 ? -20.094 -4.277 -15.789 1 95.44 225 TRP A O 1
ATOM 1662 N N . SER A 1 226 ? -19.516 -2.211 -15.297 1 96.44 226 SER A N 1
ATOM 1663 C CA . SER A 1 226 ? -18.75 -2.037 -16.531 1 96.44 226 SER A CA 1
ATOM 1664 C C . SER A 1 226 ? -17.562 -2.99 -16.578 1 96.44 226 SER A C 1
ATOM 1666 O O . SER A 1 226 ? -17.25 -3.551 -17.625 1 96.44 226 SER A O 1
ATOM 1668 N N . ALA A 1 227 ? -16.938 -3.139 -15.461 1 92.81 227 ALA A N 1
ATOM 1669 C CA . ALA A 1 227 ? -15.781 -4.02 -15.398 1 92.81 227 ALA A CA 1
ATOM 1670 C C . ALA A 1 227 ? -16.172 -5.465 -15.68 1 92.81 227 ALA A C 1
ATOM 1672 O O . ALA A 1 227 ? -15.453 -6.184 -16.391 1 92.81 227 ALA A O 1
ATOM 1673 N N . ILE A 1 228 ? -17.312 -5.895 -15.109 1 90.62 228 ILE A N 1
ATOM 1674 C CA . ILE A 1 228 ? -17.781 -7.254 -15.336 1 90.62 228 ILE A CA 1
ATOM 1675 C C . ILE A 1 228 ? -18.078 -7.461 -16.812 1 90.62 228 ILE A C 1
ATOM 1677 O O . ILE A 1 228 ? -17.641 -8.453 -17.406 1 90.62 228 ILE A O 1
ATOM 1681 N N . VAL A 1 229 ? -18.734 -6.527 -17.406 1 94.06 229 VAL A N 1
ATOM 1682 C CA . VAL A 1 229 ? -19.125 -6.629 -18.797 1 94.06 229 VAL A CA 1
ATOM 1683 C C . VAL A 1 229 ? -17.875 -6.641 -19.688 1 94.06 229 VAL A C 1
ATOM 1685 O O . VAL A 1 229 ? -17.734 -7.492 -20.578 1 94.06 229 VAL A O 1
ATOM 1688 N N . LEU A 1 230 ? -16.984 -5.742 -19.453 1 94.12 230 LEU A N 1
ATOM 1689 C CA . LEU A 1 230 ? -15.789 -5.629 -20.281 1 94.12 230 LEU A CA 1
ATOM 1690 C C . LEU A 1 230 ? -14.891 -6.848 -20.109 1 94.12 230 LEU A C 1
ATOM 1692 O O . LEU A 1 230 ? -14.289 -7.328 -21.062 1 94.12 230 LEU A O 1
ATOM 1696 N N . SER A 1 231 ? -14.773 -7.273 -18.859 1 89.88 231 SER A N 1
ATOM 1697 C CA . SER A 1 231 ? -13.969 -8.461 -18.609 1 89.88 231 SER A CA 1
ATOM 1698 C C . SER A 1 231 ? -14.539 -9.68 -19.328 1 89.88 231 SER A C 1
ATOM 1700 O O . SER A 1 231 ? -13.797 -10.492 -19.875 1 89.88 231 SER A O 1
ATOM 1702 N N . TYR A 1 232 ? -15.859 -9.812 -19.297 1 87 232 TYR A N 1
ATOM 1703 C CA . TYR A 1 232 ? -16.547 -10.922 -19.953 1 87 232 TYR A CA 1
ATOM 1704 C C . TYR A 1 232 ? -16.312 -10.891 -21.469 1 87 232 TYR A C 1
ATOM 1706 O O . TYR A 1 232 ? -16.047 -11.922 -22.078 1 87 232 TYR A O 1
ATOM 1714 N N . TRP A 1 233 ? -16.328 -9.734 -22.047 1 91.56 233 TRP A N 1
ATOM 1715 C CA . TRP A 1 233 ? -16.25 -9.602 -23.484 1 91.56 233 TRP A CA 1
ATOM 1716 C C . TRP A 1 233 ? -14.797 -9.719 -23.969 1 91.56 233 TRP A C 1
ATOM 1718 O O . TRP A 1 233 ? -14.531 -10.281 -25.031 1 91.56 233 TRP A O 1
ATOM 1728 N N . THR A 1 234 ? -13.812 -9.281 -23.219 1 91.62 234 THR A N 1
ATOM 1729 C CA . THR A 1 234 ? -12.43 -9.219 -23.672 1 91.62 234 THR A CA 1
ATOM 1730 C C . THR A 1 234 ? -11.617 -10.398 -23.125 1 91.62 234 THR A C 1
ATOM 1732 O O . THR A 1 234 ? -10.516 -10.672 -23.609 1 91.62 234 THR A O 1
ATOM 1735 N N . ASN A 1 235 ? -12.133 -11.008 -22.047 1 88.25 235 ASN A N 1
ATOM 1736 C CA . ASN A 1 235 ? -11.414 -12.062 -21.344 1 88.25 235 ASN A CA 1
ATOM 1737 C C . ASN A 1 235 ? -10.164 -11.531 -20.641 1 88.25 235 ASN A C 1
ATOM 1739 O O . ASN A 1 235 ? -9.219 -12.273 -20.406 1 88.25 235 ASN A O 1
ATOM 1743 N N . TRP A 1 236 ? -10.164 -10.172 -20.469 1 87.88 236 TRP A N 1
ATOM 1744 C CA . TRP A 1 236 ? -9.102 -9.57 -19.672 1 87.88 236 TRP A CA 1
ATOM 1745 C C . TRP A 1 236 ? -9.445 -9.609 -18.188 1 87.88 236 TRP A C 1
ATOM 1747 O O . TRP A 1 236 ? -10.617 -9.719 -17.828 1 87.88 236 TRP A O 1
ATOM 1757 N N . PRO A 1 237 ? -8.438 -9.633 -17.406 1 85.56 237 PRO A N 1
ATOM 1758 C CA . PRO A 1 237 ? -8.703 -9.656 -15.961 1 85.56 237 PRO A CA 1
ATOM 1759 C C . PRO A 1 237 ? -9.555 -8.477 -15.508 1 85.56 237 PRO A C 1
ATOM 1761 O O . PRO A 1 237 ? -9.32 -7.336 -15.914 1 85.56 237 PRO A O 1
ATOM 1764 N N . ILE A 1 238 ? -10.531 -8.75 -14.75 1 86.5 238 ILE A N 1
ATOM 1765 C CA . ILE A 1 238 ? -11.492 -7.758 -14.281 1 86.5 238 ILE A CA 1
ATOM 1766 C C . ILE A 1 238 ? -10.766 -6.664 -13.5 1 86.5 238 ILE A C 1
ATOM 1768 O O . ILE A 1 238 ? -11.172 -5.5 -13.523 1 86.5 238 ILE A O 1
ATOM 1772 N N . GLY A 1 239 ? -9.664 -7.051 -12.836 1 85.06 239 GLY A N 1
ATOM 1773 C CA . GLY A 1 239 ? -8.898 -6.082 -12.078 1 85.06 239 GLY A CA 1
ATOM 1774 C C . GLY A 1 239 ? -8.352 -4.953 -12.93 1 85.06 239 GLY A C 1
ATOM 1775 O O . GLY A 1 239 ? -8.258 -3.811 -12.477 1 85.06 239 GLY A O 1
ATOM 1776 N N . PHE A 1 240 ? -7.988 -5.227 -14.156 1 89 240 PHE A N 1
ATOM 1777 C CA . PHE A 1 240 ? -7.504 -4.211 -15.086 1 89 240 PHE A CA 1
ATOM 1778 C C . PHE A 1 240 ? -8.578 -3.16 -15.344 1 89 240 PHE A C 1
ATOM 1780 O O . PHE A 1 240 ? -8.305 -1.96 -15.32 1 89 240 PHE A O 1
ATOM 1787 N N . PHE A 1 241 ? -9.773 -3.604 -15.5 1 91.81 241 PHE A N 1
ATOM 1788 C CA . PHE A 1 241 ? -10.859 -2.693 -15.844 1 91.81 241 PHE A CA 1
ATOM 1789 C C . PHE A 1 241 ? -11.297 -1.888 -14.625 1 91.81 241 PHE A C 1
ATOM 1791 O O . PHE A 1 241 ? -11.508 -0.677 -14.719 1 91.81 241 PHE A O 1
ATOM 1798 N N . VAL A 1 242 ? -11.398 -2.537 -13.5 1 90.88 242 VAL A N 1
ATOM 1799 C CA . VAL A 1 242 ? -11.805 -1.827 -12.297 1 90.88 242 VAL A CA 1
ATOM 1800 C C . VAL A 1 242 ? -10.789 -0.742 -11.961 1 90.88 242 VAL A C 1
ATOM 1802 O O . VAL A 1 242 ? -11.156 0.383 -11.617 1 90.88 242 VAL A O 1
ATOM 1805 N N . GLY A 1 243 ? -9.523 -1.134 -12.031 1 90.88 243 GLY A N 1
ATOM 1806 C CA . GLY A 1 243 ? -8.469 -0.171 -11.758 1 90.88 243 GLY A CA 1
ATOM 1807 C C . GLY A 1 243 ? -8.469 1.001 -12.719 1 90.88 243 GLY A C 1
ATOM 1808 O O . GLY A 1 243 ? -8.375 2.156 -12.297 1 90.88 243 GLY A O 1
ATOM 1809 N N . SER A 1 244 ? -8.578 0.739 -13.977 1 94.56 244 SER A N 1
ATOM 1810 C CA . SER A 1 244 ? -8.547 1.784 -15 1 94.56 244 SER A CA 1
ATOM 1811 C C . SER A 1 244 ? -9.773 2.691 -14.898 1 94.56 244 SER A C 1
ATOM 1813 O O . SER A 1 244 ? -9.648 3.914 -14.984 1 94.56 244 SER A O 1
ATOM 1815 N N . ILE A 1 245 ? -10.906 2.084 -14.711 1 95.88 245 ILE A N 1
ATOM 1816 C CA . ILE A 1 245 ? -12.133 2.861 -14.602 1 95.88 245 ILE A CA 1
ATOM 1817 C C . ILE A 1 245 ? -12.109 3.693 -13.32 1 95.88 245 ILE A C 1
ATOM 1819 O O . ILE A 1 245 ? -12.469 4.875 -13.336 1 95.88 245 ILE A O 1
ATOM 1823 N N . GLY A 1 246 ? -11.711 3.031 -12.234 1 93.81 246 GLY A N 1
ATOM 1824 C CA . GLY A 1 246 ? -11.625 3.762 -10.977 1 93.81 246 GLY A CA 1
ATOM 1825 C C . GLY A 1 246 ? -10.719 4.98 -11.062 1 93.81 246 GLY A C 1
ATOM 1826 O O . GLY A 1 246 ? -11.117 6.078 -10.656 1 93.81 246 GLY A O 1
ATOM 1827 N N . ALA A 1 247 ? -9.5 4.793 -11.578 1 91.75 247 ALA A N 1
ATOM 1828 C CA . ALA A 1 247 ? -8.562 5.898 -11.742 1 91.75 247 ALA A CA 1
ATOM 1829 C C . ALA A 1 247 ? -9.117 6.938 -12.719 1 91.75 247 ALA A C 1
ATOM 1831 O O . ALA A 1 247 ? -8.93 8.141 -12.523 1 91.75 247 ALA A O 1
ATOM 1832 N N . GLY A 1 248 ? -9.727 6.473 -13.711 1 94.12 248 GLY A N 1
ATOM 1833 C CA . GLY A 1 248 ? -10.344 7.375 -14.672 1 94.12 248 GLY A CA 1
ATOM 1834 C C . GLY A 1 248 ? -11.43 8.242 -14.07 1 94.12 248 GLY A C 1
ATOM 1835 O O . GLY A 1 248 ? -11.5 9.445 -14.344 1 94.12 248 GLY A O 1
ATOM 1836 N N . LEU A 1 249 ? -12.266 7.621 -13.305 1 94.88 249 LEU A N 1
ATOM 1837 C CA . LEU A 1 249 ? -13.336 8.359 -12.648 1 94.88 249 LEU A CA 1
ATOM 1838 C C . LEU A 1 249 ? -12.766 9.492 -11.789 1 94.88 249 LEU A C 1
ATOM 1840 O O . LEU A 1 249 ? -13.266 10.617 -11.836 1 94.88 249 LEU A O 1
ATOM 1844 N N . PHE A 1 250 ? -11.766 9.203 -11.047 1 92.06 250 PHE A N 1
ATOM 1845 C CA . PHE A 1 250 ? -11.156 10.203 -10.18 1 92.06 250 PHE A CA 1
ATOM 1846 C C . PHE A 1 250 ? -10.531 11.32 -11 1 92.06 250 PHE A C 1
ATOM 1848 O O . PHE A 1 250 ? -10.734 12.5 -10.711 1 92.06 250 PHE A O 1
ATOM 1855 N N . THR A 1 251 ? -9.812 10.984 -12.016 1 89.69 251 THR A N 1
ATOM 1856 C CA . THR A 1 251 ? -9.117 11.969 -12.844 1 89.69 251 THR A CA 1
ATOM 1857 C C . THR A 1 251 ? -10.117 12.875 -13.547 1 89.69 251 THR A C 1
ATOM 1859 O O . THR A 1 251 ? -9.93 14.094 -13.609 1 89.69 251 THR A O 1
ATOM 1862 N N . VAL A 1 252 ? -11.133 12.305 -14.047 1 92.94 252 VAL A N 1
ATOM 1863 C CA . VAL A 1 252 ? -12.156 13.078 -14.75 1 92.94 252 VAL A CA 1
ATOM 1864 C C . VAL A 1 252 ? -12.883 13.992 -13.773 1 92.94 252 VAL A C 1
ATOM 1866 O O . VAL A 1 252 ? -13.117 15.164 -14.062 1 92.94 252 VAL A O 1
ATOM 1869 N N . ALA A 1 253 ? -13.266 13.438 -12.656 1 92.62 253 ALA A N 1
ATOM 1870 C CA . ALA A 1 253 ? -13.984 14.227 -11.648 1 92.62 253 ALA A CA 1
ATOM 1871 C C . ALA A 1 253 ? -13.141 15.406 -11.18 1 92.62 253 ALA A C 1
ATOM 1873 O O . ALA A 1 253 ? -13.648 16.531 -11.047 1 92.62 253 ALA A O 1
ATOM 1874 N N . ARG A 1 254 ? -11.898 15.148 -10.938 1 87.38 254 ARG A N 1
ATOM 1875 C CA . ARG A 1 254 ? -11.008 16.203 -10.461 1 87.38 254 ARG A CA 1
ATOM 1876 C C . ARG A 1 254 ? -10.781 17.25 -11.547 1 87.38 254 ARG A C 1
ATOM 1878 O O . ARG A 1 254 ? -10.711 18.453 -11.25 1 87.38 254 ARG A O 1
ATOM 1885 N N . SER A 1 255 ? -10.555 16.812 -12.75 1 86.75 255 SER A N 1
ATOM 1886 C CA . SER A 1 255 ? -10.383 17.734 -13.859 1 86.75 255 SER A CA 1
ATOM 1887 C C . SER A 1 255 ? -11.625 18.594 -14.07 1 86.75 255 SER A C 1
ATOM 1889 O O . SER A 1 255 ? -11.523 19.797 -14.367 1 86.75 255 SER A O 1
ATOM 1891 N N . TYR A 1 256 ? -12.719 17.984 -13.969 1 87.5 256 TYR A N 1
ATOM 1892 C CA . TYR A 1 256 ? -13.977 18.688 -14.109 1 87.5 256 TYR A CA 1
ATOM 1893 C C . TYR A 1 256 ? -14.109 19.781 -13.039 1 87.5 256 TYR A C 1
ATOM 1895 O O . TYR A 1 256 ? -14.523 20.906 -13.336 1 87.5 256 TYR A O 1
ATOM 1903 N N . ARG A 1 257 ? -13.766 19.453 -11.875 1 82.44 257 ARG A N 1
ATOM 1904 C CA . ARG A 1 257 ? -13.867 20.406 -10.781 1 82.44 257 ARG A CA 1
ATOM 1905 C C . ARG A 1 257 ? -12.883 21.562 -10.969 1 82.44 257 ARG A C 1
ATOM 1907 O O . ARG A 1 257 ? -13.195 22.703 -10.648 1 82.44 257 ARG A O 1
ATOM 1914 N N . HIS A 1 258 ? -11.695 21.203 -11.422 1 78.56 258 HIS A N 1
ATOM 1915 C CA . HIS A 1 258 ? -10.688 22.219 -11.672 1 78.56 258 HIS A CA 1
ATOM 1916 C C . HIS A 1 258 ? -11.156 23.203 -12.742 1 78.56 258 HIS A C 1
ATOM 1918 O O . HIS A 1 258 ? -10.906 24.406 -12.641 1 78.56 258 HIS A O 1
ATOM 1924 N N . TRP A 1 259 ? -11.812 22.641 -13.641 1 76.31 259 TRP A N 1
ATOM 1925 C CA . TRP A 1 259 ? -12.266 23.484 -14.742 1 76.31 259 TRP A CA 1
ATOM 1926 C C . TRP A 1 259 ? -13.477 24.312 -14.328 1 76.31 259 TRP A C 1
ATOM 1928 O O . TRP A 1 259 ? -13.633 25.453 -14.773 1 76.31 259 TRP A O 1
ATOM 1938 N N . ASN A 1 260 ? -14.312 23.766 -13.516 1 76.25 260 ASN A N 1
ATOM 1939 C CA . ASN A 1 260 ? -15.539 24.469 -13.133 1 76.25 260 ASN A CA 1
ATOM 1940 C C . ASN A 1 260 ? -15.289 25.438 -11.969 1 76.25 260 ASN A C 1
ATOM 1942 O O . ASN A 1 260 ? -16.047 26.375 -11.766 1 76.25 260 ASN A O 1
ATOM 1946 N N . GLN A 1 261 ? -14.359 25.078 -11.164 1 61.06 261 GLN A N 1
ATOM 1947 C CA . GLN A 1 261 ? -14.062 26 -10.086 1 61.06 261 GLN A CA 1
ATOM 1948 C C . GLN A 1 261 ? -13.18 27.156 -10.57 1 61.06 261 GLN A C 1
ATOM 1950 O O . GLN A 1 261 ? -12.984 28.141 -9.859 1 61.06 261 GLN A O 1
ATOM 1955 N N . ARG A 1 262 ? -12.578 27.094 -11.844 1 48.38 262 ARG A N 1
ATOM 1956 C CA . ARG A 1 262 ? -12 28.281 -12.469 1 48.38 262 ARG A CA 1
ATOM 1957 C C . ARG A 1 262 ? -13.062 29.094 -13.203 1 48.38 262 ARG A C 1
ATOM 1959 O O . ARG A 1 262 ? -14.008 28.531 -13.75 1 48.38 262 ARG A O 1
ATOM 1966 N N . MET B 1 1 ? 29.188 -23.594 -6.805 1 39.69 1 MET B N 1
ATOM 1967 C CA . MET B 1 1 ? 28.078 -22.891 -7.441 1 39.69 1 MET B CA 1
ATOM 1968 C C . MET B 1 1 ? 27.203 -22.188 -6.406 1 39.69 1 MET B C 1
ATOM 1970 O O . MET B 1 1 ? 26.766 -21.062 -6.621 1 39.69 1 MET B O 1
ATOM 1974 N N . PHE B 1 2 ? 26.859 -22.969 -5.188 1 51.34 2 PHE B N 1
ATOM 1975 C CA . PHE B 1 2 ? 26.109 -22.484 -4.039 1 51.34 2 PHE B CA 1
ATOM 1976 C C . PHE B 1 2 ? 26.828 -21.297 -3.385 1 51.34 2 PHE B C 1
ATOM 1978 O O . PHE B 1 2 ? 26.188 -20.312 -3.002 1 51.34 2 PHE B O 1
ATOM 1985 N N . SER B 1 3 ? 28.156 -21.422 -3.562 1 61 3 SER B N 1
ATOM 1986 C CA . SER B 1 3 ? 29.031 -20.484 -2.857 1 61 3 SER B CA 1
ATOM 1987 C C . SER B 1 3 ? 29.016 -19.109 -3.529 1 61 3 SER B C 1
ATOM 1989 O O . SER B 1 3 ? 28.906 -18.078 -2.857 1 61 3 SER B O 1
ATOM 1991 N N . SER B 1 4 ? 28.969 -19.203 -4.859 1 65.5 4 SER B N 1
ATOM 1992 C CA . SER B 1 4 ? 29.047 -17.938 -5.57 1 65.5 4 SER B CA 1
ATOM 1993 C C . SER B 1 4 ? 27.734 -17.156 -5.465 1 65.5 4 SER B C 1
ATOM 1995 O O . SER B 1 4 ? 27.734 -15.945 -5.293 1 65.5 4 SER B O 1
ATOM 1997 N N . PHE B 1 5 ? 26.672 -17.812 -5.422 1 73.81 5 PHE B N 1
ATOM 1998 C CA . PHE B 1 5 ? 25.359 -17.172 -5.328 1 73.81 5 PHE B CA 1
ATOM 1999 C C . PHE B 1 5 ? 25.156 -16.547 -3.957 1 73.81 5 PHE B C 1
ATOM 2001 O O . PHE B 1 5 ? 24.578 -15.461 -3.844 1 73.81 5 PHE B O 1
ATOM 2008 N N . MET B 1 6 ? 25.828 -17.156 -3.049 1 81.12 6 MET B N 1
ATOM 2009 C CA . MET B 1 6 ? 25.672 -16.641 -1.691 1 81.12 6 MET B CA 1
ATOM 2010 C C . MET B 1 6 ? 26.469 -15.352 -1.509 1 81.12 6 MET B C 1
ATOM 2012 O O . MET B 1 6 ? 25.984 -14.406 -0.867 1 81.12 6 MET B O 1
ATOM 2016 N N . ILE B 1 7 ? 27.609 -15.336 -2.152 1 85.06 7 ILE B N 1
ATOM 2017 C CA . ILE B 1 7 ? 28.422 -14.125 -2.084 1 85.06 7 ILE B CA 1
ATOM 2018 C C . ILE B 1 7 ? 27.703 -12.977 -2.795 1 85.06 7 ILE B C 1
ATOM 2020 O O . ILE B 1 7 ? 27.672 -11.852 -2.295 1 85.06 7 ILE B O 1
ATOM 2024 N N . ASN B 1 8 ? 27.125 -13.273 -3.922 1 86.81 8 ASN B N 1
ATOM 2025 C CA . ASN B 1 8 ? 26.375 -12.273 -4.668 1 86.81 8 ASN B CA 1
ATOM 2026 C C . ASN B 1 8 ? 25.188 -11.758 -3.865 1 86.81 8 ASN B C 1
ATOM 2028 O O . ASN B 1 8 ? 24.859 -10.562 -3.914 1 86.81 8 ASN B O 1
ATOM 2032 N N . THR B 1 9 ? 24.594 -12.641 -3.162 1 85.44 9 THR B N 1
ATOM 2033 C CA . THR B 1 9 ? 23.469 -12.266 -2.326 1 85.44 9 THR B CA 1
ATOM 2034 C C . THR B 1 9 ? 23.891 -11.281 -1.236 1 85.44 9 THR B C 1
ATOM 2036 O O . THR B 1 9 ? 23.219 -10.281 -0.993 1 85.44 9 THR B O 1
ATOM 2039 N N . TRP B 1 10 ? 25.047 -11.531 -0.67 1 90.25 10 TRP B N 1
ATOM 2040 C CA . TRP B 1 10 ? 25.562 -10.672 0.395 1 90.25 10 TRP B CA 1
ATOM 2041 C C . TRP B 1 10 ? 25.938 -9.297 -0.146 1 90.25 10 TRP B C 1
ATOM 2043 O O . TRP B 1 10 ? 25.609 -8.281 0.468 1 90.25 10 TRP B O 1
ATOM 2053 N N . ILE B 1 11 ? 26.5 -9.289 -1.271 1 91.56 11 ILE B N 1
ATOM 2054 C CA . ILE B 1 11 ? 26.938 -8.031 -1.874 1 91.56 11 ILE B CA 1
ATOM 2055 C C . ILE B 1 11 ? 25.719 -7.211 -2.295 1 91.56 11 ILE B C 1
ATOM 2057 O O . ILE B 1 11 ? 25.609 -6.035 -1.948 1 91.56 11 ILE B O 1
ATOM 2061 N N . ALA B 1 12 ? 24.812 -7.848 -2.996 1 89.31 12 ALA B N 1
ATOM 2062 C CA . ALA B 1 12 ? 23.609 -7.164 -3.461 1 89.31 12 ALA B CA 1
ATOM 2063 C C . ALA B 1 12 ? 22.75 -6.695 -2.287 1 89.31 12 ALA B C 1
ATOM 2065 O O . ALA B 1 12 ? 22.281 -5.555 -2.27 1 89.31 12 ALA B O 1
ATOM 2066 N N . GLY B 1 13 ? 22.594 -7.578 -1.293 1 90.25 13 GLY B N 1
ATOM 2067 C CA . GLY B 1 13 ? 21.812 -7.223 -0.117 1 90.25 13 GLY B CA 1
ATOM 2068 C C . GLY B 1 13 ? 22.391 -6.051 0.648 1 90.25 13 GLY B C 1
ATOM 2069 O O . GLY B 1 13 ? 21.656 -5.152 1.071 1 90.25 13 GLY B O 1
ATOM 2070 N N . THR B 1 14 ? 23.703 -6.043 0.806 1 93.5 14 THR B N 1
ATOM 2071 C CA . THR B 1 14 ? 24.391 -4.973 1.522 1 93.5 14 THR B CA 1
ATOM 2072 C C . THR B 1 14 ? 24.266 -3.65 0.771 1 93.5 14 THR B C 1
ATOM 2074 O O . THR B 1 14 ? 23.984 -2.613 1.373 1 93.5 14 THR B O 1
ATOM 2077 N N . ALA B 1 15 ? 24.469 -3.725 -0.527 1 93.38 15 ALA B N 1
ATOM 2078 C CA . ALA B 1 15 ? 24.375 -2.518 -1.347 1 93.38 15 ALA B CA 1
ATOM 2079 C C . ALA B 1 15 ? 22.969 -1.947 -1.34 1 93.38 15 ALA B C 1
ATOM 2081 O O . ALA B 1 15 ? 22.781 -0.738 -1.188 1 93.38 15 ALA B O 1
ATOM 2082 N N . ILE B 1 16 ? 22.016 -2.773 -1.435 1 91.94 16 ILE B N 1
ATOM 2083 C CA . ILE B 1 16 ? 20.609 -2.355 -1.491 1 91.94 16 ILE B CA 1
ATOM 2084 C C . ILE B 1 16 ? 20.188 -1.781 -0.141 1 91.94 16 ILE B C 1
ATOM 2086 O O . ILE B 1 16 ? 19.531 -0.738 -0.082 1 91.94 16 ILE B O 1
ATOM 2090 N N . ALA B 1 17 ? 20.578 -2.496 0.916 1 94.81 17 ALA B N 1
ATOM 2091 C CA . ALA B 1 17 ? 20.234 -2.01 2.25 1 94.81 17 ALA B CA 1
ATOM 2092 C C . ALA B 1 17 ? 20.859 -0.64 2.512 1 94.81 17 ALA B C 1
ATOM 2094 O O . ALA B 1 17 ? 20.234 0.22 3.137 1 94.81 17 ALA B O 1
ATOM 2095 N N . PHE B 1 18 ? 22 -0.479 2.012 1 95.38 18 PHE B N 1
ATOM 2096 C CA . PHE B 1 18 ? 22.719 0.781 2.191 1 95.38 18 PHE B CA 1
ATOM 2097 C C . PHE B 1 18 ? 21.953 1.929 1.527 1 95.38 18 PHE B C 1
ATOM 2099 O O . PHE B 1 18 ? 21.688 2.951 2.162 1 95.38 18 PHE B O 1
ATOM 2106 N N . VAL B 1 19 ? 21.594 1.771 0.327 1 95.25 19 VAL B N 1
ATOM 2107 C CA . VAL B 1 19 ? 20.922 2.848 -0.397 1 95.25 19 VAL B CA 1
ATOM 2108 C C . VAL B 1 19 ? 19.484 2.99 0.102 1 95.25 19 VAL B C 1
ATOM 2110 O O . VAL B 1 19 ? 18.938 4.098 0.144 1 95.25 19 VAL B O 1
ATOM 2113 N N . ALA B 1 20 ? 18.859 1.873 0.451 1 95.19 20 ALA B N 1
ATOM 2114 C CA . ALA B 1 20 ? 17.516 1.91 0.988 1 95.19 20 ALA B CA 1
ATOM 2115 C C . ALA B 1 20 ? 17.453 2.715 2.283 1 95.19 20 ALA B C 1
ATOM 2117 O O . ALA B 1 20 ? 16.469 3.424 2.539 1 95.19 20 ALA B O 1
ATOM 2118 N N . ALA B 1 21 ? 18.5 2.596 3.062 1 95.62 21 ALA B N 1
ATOM 2119 C CA . ALA B 1 21 ? 18.547 3.334 4.32 1 95.62 21 ALA B CA 1
ATOM 2120 C C . ALA B 1 21 ? 18.562 4.84 4.074 1 95.62 21 ALA B C 1
ATOM 2122 O O . ALA B 1 21 ? 17.891 5.598 4.77 1 95.62 21 ALA B O 1
ATOM 2123 N N . PHE B 1 22 ? 19.25 5.273 3.1 1 94.69 22 PHE B N 1
ATOM 2124 C CA . PHE B 1 22 ? 19.359 6.695 2.787 1 94.69 22 PHE B CA 1
ATOM 2125 C C . PHE B 1 22 ? 18.047 7.227 2.23 1 94.69 22 PHE B C 1
ATOM 2127 O O . PHE B 1 22 ? 17.547 8.258 2.684 1 94.69 22 PHE B O 1
ATOM 2134 N N . VAL B 1 23 ? 17.547 6.539 1.271 1 95.94 23 VAL B N 1
ATOM 2135 C CA . VAL B 1 23 ? 16.281 6.965 0.667 1 95.94 23 VAL B CA 1
ATOM 2136 C C . VAL B 1 23 ? 15.156 6.828 1.683 1 95.94 23 VAL B C 1
ATOM 2138 O O . VAL B 1 23 ? 14.25 7.668 1.734 1 95.94 23 VAL B O 1
ATOM 2141 N N . GLY B 1 24 ? 15.297 5.785 2.473 1 96.56 24 GLY B N 1
ATOM 2142 C CA . GLY B 1 24 ? 14.297 5.531 3.498 1 96.56 24 GLY B CA 1
ATOM 2143 C C . GLY B 1 24 ? 14.203 6.641 4.527 1 96.56 24 GLY B C 1
ATOM 2144 O O . GLY B 1 24 ? 13.125 6.922 5.047 1 96.56 24 GLY B O 1
ATOM 2145 N N . PHE B 1 25 ? 15.336 7.27 4.844 1 95.81 25 PHE B N 1
ATOM 2146 C CA . PHE B 1 25 ? 15.336 8.438 5.719 1 95.81 25 PHE B CA 1
ATOM 2147 C C . PHE B 1 25 ? 14.328 9.469 5.242 1 95.81 25 PHE B C 1
ATOM 2149 O O . PHE B 1 25 ? 13.523 9.969 6.031 1 95.81 25 PHE B O 1
ATOM 2156 N N . PHE B 1 26 ? 14.297 9.695 4.004 1 95.56 26 PHE B N 1
ATOM 2157 C CA . PHE B 1 26 ? 13.422 10.719 3.447 1 95.56 26 PHE B CA 1
ATOM 2158 C C . PHE B 1 26 ? 12 10.188 3.287 1 95.56 26 PHE B C 1
ATOM 2160 O O . PHE B 1 26 ? 11.031 10.953 3.379 1 95.56 26 PHE B O 1
ATOM 2167 N N . VAL B 1 27 ? 11.883 8.859 3.018 1 95.81 27 VAL B N 1
ATOM 2168 C CA . VAL B 1 27 ? 10.562 8.258 2.932 1 95.81 27 VAL B CA 1
ATOM 2169 C C . VAL B 1 27 ? 9.789 8.516 4.227 1 95.81 27 VAL B C 1
ATOM 2171 O O . VAL B 1 27 ? 8.641 8.945 4.199 1 95.81 27 VAL B O 1
ATOM 2174 N N . VAL B 1 28 ? 10.5 8.305 5.332 1 94.88 28 VAL B N 1
ATOM 2175 C CA . VAL B 1 28 ? 9.867 8.453 6.637 1 94.88 28 VAL B CA 1
ATOM 2176 C C . VAL B 1 28 ? 9.695 9.938 6.961 1 94.88 28 VAL B C 1
ATOM 2178 O O . VAL B 1 28 ? 8.633 10.359 7.426 1 94.88 28 VAL B O 1
ATOM 2181 N N . ALA B 1 29 ? 10.648 10.773 6.684 1 92.75 29 ALA B N 1
ATOM 2182 C CA . ALA B 1 29 ? 10.609 12.203 6.992 1 92.75 29 ALA B CA 1
ATOM 2183 C C . ALA B 1 29 ? 9.508 12.906 6.207 1 92.75 29 ALA B C 1
ATOM 2185 O O . ALA B 1 29 ? 8.883 13.844 6.707 1 92.75 29 ALA B O 1
ATOM 2186 N N . ARG B 1 30 ? 9.258 12.398 5 1 91.69 30 ARG B N 1
ATOM 2187 C CA . ARG B 1 30 ? 8.289 13.047 4.121 1 91.69 30 ARG B CA 1
ATOM 2188 C C . ARG B 1 30 ? 6.918 12.391 4.234 1 91.69 30 ARG B C 1
ATOM 2190 O O . ARG B 1 30 ? 5.992 12.734 3.496 1 91.69 30 ARG B O 1
ATOM 2197 N N . ARG B 1 31 ? 6.812 11.43 5.102 1 90.62 31 ARG B N 1
ATOM 2198 C CA . ARG B 1 31 ? 5.551 10.734 5.316 1 90.62 31 ARG B CA 1
ATOM 2199 C C . ARG B 1 31 ? 5.031 10.133 4.016 1 90.62 31 ARG B C 1
ATOM 2201 O O . ARG B 1 31 ? 3.861 10.305 3.668 1 90.62 31 ARG B O 1
ATOM 2208 N N . SER B 1 32 ? 5.996 9.484 3.316 1 92.62 32 SER B N 1
ATOM 2209 C CA . SER B 1 32 ? 5.688 8.961 1.989 1 92.62 32 SER B CA 1
ATOM 2210 C C . SER B 1 32 ? 5.809 7.441 1.949 1 92.62 32 SER B C 1
ATOM 2212 O O . SER B 1 32 ? 6.238 6.875 0.943 1 92.62 32 SER B O 1
ATOM 2214 N N . ALA B 1 33 ? 5.441 6.785 3.018 1 94.25 33 ALA B N 1
ATOM 2215 C CA . ALA B 1 33 ? 5.539 5.328 3.08 1 94.25 33 ALA B CA 1
ATOM 2216 C C . ALA B 1 33 ? 4.637 4.676 2.035 1 94.25 33 ALA B C 1
ATOM 2218 O O . ALA B 1 33 ? 5.012 3.672 1.424 1 94.25 33 ALA B O 1
ATOM 2219 N N . PHE B 1 34 ? 3.492 5.27 1.825 1 93.81 34 PHE B N 1
ATOM 2220 C CA . PHE B 1 34 ? 2.58 4.688 0.848 1 93.81 34 PHE B CA 1
ATOM 2221 C C . PHE B 1 34 ? 3.16 4.781 -0.558 1 93.81 34 PHE B C 1
ATOM 2223 O O . PHE B 1 34 ? 3.041 3.842 -1.348 1 93.81 34 PHE B O 1
ATOM 2230 N N . ALA B 1 35 ? 3.826 5.848 -0.863 1 92.69 35 ALA B N 1
ATOM 2231 C CA . ALA B 1 35 ? 4.5 5.984 -2.152 1 92.69 35 ALA B CA 1
ATOM 2232 C C . ALA B 1 35 ? 5.621 4.961 -2.299 1 92.69 35 ALA B C 1
ATOM 2234 O O . ALA B 1 35 ? 5.816 4.395 -3.377 1 92.69 35 ALA B O 1
ATOM 2235 N N . ALA B 1 36 ? 6.324 4.77 -1.211 1 93.81 36 ALA B N 1
ATOM 2236 C CA . ALA B 1 36 ? 7.426 3.809 -1.21 1 93.81 36 ALA B CA 1
ATOM 2237 C C . ALA B 1 36 ? 6.918 2.393 -1.464 1 93.81 36 ALA B C 1
ATOM 2239 O O . ALA B 1 36 ? 7.648 1.547 -1.982 1 93.81 36 ALA B O 1
ATOM 2240 N N . HIS B 1 37 ? 5.723 2.162 -1.105 1 92.12 37 HIS B N 1
ATOM 2241 C CA . HIS B 1 37 ? 5.113 0.861 -1.356 1 92.12 37 HIS B CA 1
ATOM 2242 C C . HIS B 1 37 ? 4.543 0.782 -2.77 1 92.12 37 HIS B C 1
ATOM 2244 O O . HIS B 1 37 ? 4.695 -0.237 -3.447 1 92.12 37 HIS B O 1
ATOM 2250 N N . ALA B 1 38 ? 3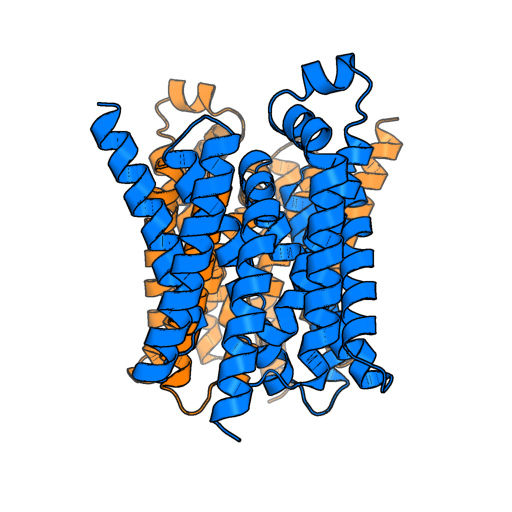.939 1.829 -3.217 1 91.81 38 ALA B N 1
ATOM 2251 C CA . ALA B 1 38 ? 3.166 1.833 -4.453 1 91.81 38 ALA B CA 1
ATOM 2252 C C . ALA B 1 38 ? 4.082 1.888 -5.672 1 91.81 38 ALA B C 1
ATOM 2254 O O . ALA B 1 38 ? 3.85 1.193 -6.664 1 91.81 38 ALA B O 1
ATOM 2255 N N . LEU B 1 39 ? 5.102 2.635 -5.629 1 89.75 39 LEU B N 1
ATOM 2256 C CA . LEU B 1 39 ? 5.922 2.938 -6.793 1 89.75 39 LEU B CA 1
ATOM 2257 C C . LEU B 1 39 ? 6.625 1.682 -7.305 1 89.75 39 LEU B C 1
ATOM 2259 O O . LEU B 1 39 ? 6.613 1.402 -8.508 1 89.75 39 LEU B O 1
ATOM 2263 N N . PRO B 1 40 ? 7.152 0.856 -6.457 1 87.81 40 PRO B N 1
ATOM 2264 C CA . PRO B 1 40 ? 7.844 -0.34 -6.941 1 87.81 40 PRO B CA 1
ATOM 2265 C C . PRO B 1 40 ? 6.91 -1.316 -7.648 1 87.81 40 PRO B C 1
ATOM 2267 O O . PRO B 1 40 ? 7.363 -2.164 -8.422 1 87.81 40 PRO B O 1
ATOM 2270 N N . LEU B 1 41 ? 5.648 -1.188 -7.375 1 88.12 41 LEU B N 1
ATOM 2271 C CA . LEU B 1 41 ? 4.703 -2.115 -7.988 1 88.12 41 LEU B CA 1
ATOM 2272 C C . LEU B 1 41 ? 4.555 -1.835 -9.477 1 88.12 41 LEU B C 1
ATOM 2274 O O . LEU B 1 41 ? 4.039 -2.672 -10.227 1 88.12 41 LEU B O 1
ATOM 2278 N N . GLY B 1 42 ? 5.07 -0.729 -9.914 1 87.5 42 GLY B N 1
ATOM 2279 C CA . GLY B 1 42 ? 5.191 -0.48 -11.344 1 87.5 42 GLY B CA 1
ATOM 2280 C C . GLY B 1 42 ? 6.098 -1.473 -12.047 1 87.5 42 GLY B C 1
ATOM 2281 O O . GLY B 1 42 ? 6.027 -1.63 -13.266 1 87.5 42 GLY B O 1
ATOM 2282 N N . ALA B 1 43 ? 6.844 -2.131 -11.336 1 82.81 43 ALA B N 1
ATOM 2283 C CA . ALA B 1 43 ? 7.766 -3.127 -11.883 1 82.81 43 ALA B CA 1
ATOM 2284 C C . ALA B 1 43 ? 7.004 -4.332 -12.43 1 82.81 43 ALA B C 1
ATOM 2286 O O . ALA B 1 43 ? 7.496 -5.031 -13.32 1 82.81 43 ALA B O 1
ATOM 2287 N N . PHE B 1 44 ? 5.812 -4.531 -11.938 1 82.69 44 PHE B N 1
ATOM 2288 C CA . PHE B 1 44 ? 5.043 -5.688 -12.383 1 82.69 44 PHE B CA 1
ATOM 2289 C C . PHE B 1 44 ? 4.668 -5.555 -13.852 1 82.69 44 PHE B C 1
ATOM 2291 O O . PHE B 1 44 ? 5.047 -6.395 -14.672 1 82.69 44 PHE B O 1
ATOM 2298 N N . PRO B 1 45 ? 3.998 -4.496 -14.18 1 89.38 45 PRO B N 1
ATOM 2299 C CA . PRO B 1 45 ? 3.74 -4.344 -15.617 1 89.38 45 PRO B CA 1
ATOM 2300 C C . PRO B 1 45 ? 5.02 -4.148 -16.422 1 89.38 45 PRO B C 1
ATOM 2302 O O . PRO B 1 45 ? 5.082 -4.551 -17.594 1 89.38 45 PRO B O 1
ATOM 2305 N N . GLY B 1 46 ? 6.02 -3.561 -15.859 1 90.19 46 GLY B N 1
ATOM 2306 C CA . GLY B 1 46 ? 7.289 -3.391 -16.562 1 90.19 46 GLY B CA 1
ATOM 2307 C C . GLY B 1 46 ? 7.965 -4.707 -16.891 1 90.19 46 GLY B C 1
ATOM 2308 O O . GLY B 1 46 ? 8.414 -4.902 -18.031 1 90.19 46 GLY B O 1
ATOM 2309 N N . ALA B 1 47 ? 8 -5.57 -15.891 1 86.31 47 ALA B N 1
ATOM 2310 C CA . ALA B 1 47 ? 8.586 -6.891 -16.125 1 86.31 47 ALA B CA 1
ATOM 2311 C C . ALA B 1 47 ? 7.773 -7.68 -17.141 1 86.31 47 ALA B C 1
ATOM 2313 O O . ALA B 1 47 ? 8.344 -8.336 -18.016 1 86.31 47 ALA B O 1
ATOM 2314 N N . ALA B 1 48 ? 6.469 -7.605 -16.969 1 87.06 48 ALA B N 1
ATOM 2315 C CA . ALA B 1 48 ? 5.586 -8.32 -17.891 1 87.06 48 ALA B CA 1
ATOM 2316 C C . ALA B 1 48 ? 5.734 -7.797 -19.312 1 87.06 48 ALA B C 1
ATOM 2318 O O . ALA B 1 48 ? 5.793 -8.578 -20.266 1 87.06 48 ALA B O 1
ATOM 2319 N N . ALA B 1 49 ? 5.805 -6.523 -19.453 1 91.56 49 ALA B N 1
ATOM 2320 C CA . ALA B 1 49 ? 5.973 -5.914 -20.781 1 91.56 49 ALA B CA 1
ATOM 2321 C C . ALA B 1 49 ? 7.305 -6.316 -21.406 1 91.56 49 ALA B C 1
ATOM 2323 O O . ALA B 1 49 ? 7.371 -6.625 -22.594 1 91.56 49 ALA B O 1
ATOM 2324 N N . ALA B 1 50 ? 8.344 -6.238 -20.641 1 89.38 50 ALA B N 1
ATOM 2325 C CA . ALA B 1 50 ? 9.664 -6.625 -21.125 1 89.38 50 ALA B CA 1
ATOM 2326 C C . ALA B 1 50 ? 9.672 -8.086 -21.578 1 89.38 50 ALA B C 1
ATOM 2328 O O . ALA B 1 50 ? 10.273 -8.422 -22.594 1 89.38 50 ALA B O 1
ATOM 2329 N N . ASN B 1 51 ? 9.016 -8.891 -20.797 1 85.81 51 ASN B N 1
ATOM 2330 C CA . ASN B 1 51 ? 8.93 -10.297 -21.156 1 85.81 51 ASN B CA 1
ATOM 2331 C C . ASN B 1 51 ? 8.18 -10.508 -22.469 1 85.81 51 ASN B C 1
ATOM 2333 O O . ASN B 1 51 ? 8.602 -11.305 -23.297 1 85.81 51 ASN B O 1
ATOM 2337 N N . LEU B 1 52 ? 7.137 -9.852 -22.609 1 88.12 52 LEU B N 1
ATOM 2338 C CA . LEU B 1 52 ? 6.34 -9.953 -23.828 1 88.12 52 LEU B CA 1
ATOM 2339 C C . LEU B 1 52 ? 7.141 -9.492 -25.031 1 88.12 52 LEU B C 1
ATOM 2341 O O . LEU B 1 52 ? 6.988 -10.039 -26.125 1 88.12 52 LEU B O 1
ATOM 2345 N N . MET B 1 53 ? 7.992 -8.508 -24.812 1 91.94 53 MET B N 1
ATOM 2346 C CA . MET B 1 53 ? 8.758 -7.938 -25.922 1 91.94 53 MET B CA 1
ATOM 2347 C C . MET B 1 53 ? 10.094 -8.656 -26.078 1 91.94 53 MET B C 1
ATOM 2349 O O . MET B 1 53 ? 10.828 -8.406 -27.047 1 91.94 53 MET B O 1
ATOM 2353 N N . GLY B 1 54 ? 10.422 -9.5 -25.141 1 88.12 54 GLY B N 1
ATOM 2354 C CA . GLY B 1 54 ? 11.664 -10.25 -25.188 1 88.12 54 GLY B CA 1
ATOM 2355 C C . GLY B 1 54 ? 12.891 -9.391 -24.922 1 88.12 54 GLY B C 1
ATOM 2356 O O . GLY B 1 54 ? 13.938 -9.602 -25.531 1 88.12 54 GLY B O 1
ATOM 2357 N N . ILE B 1 55 ? 12.68 -8.398 -24.125 1 89.62 55 ILE B N 1
ATOM 2358 C CA . ILE B 1 55 ? 13.812 -7.52 -23.844 1 89.62 55 ILE B CA 1
ATOM 2359 C C . ILE B 1 55 ? 14.227 -7.68 -22.391 1 89.62 55 ILE B C 1
ATOM 2361 O O . ILE B 1 55 ? 13.578 -8.398 -21.625 1 89.62 55 ILE B O 1
ATOM 2365 N N . ASN B 1 56 ? 15.344 -7.051 -22.078 1 84.69 56 ASN B N 1
ATOM 2366 C CA . ASN B 1 56 ? 15.852 -7.09 -20.719 1 84.69 56 ASN B CA 1
ATOM 2367 C C . ASN B 1 56 ? 14.82 -6.559 -19.719 1 84.69 56 ASN B C 1
ATOM 2369 O O . ASN B 1 56 ? 14.328 -5.441 -19.859 1 84.69 56 ASN B O 1
ATOM 2373 N N . PRO B 1 57 ? 14.469 -7.352 -18.75 1 83.75 57 PRO B N 1
ATOM 2374 C CA . PRO B 1 57 ? 13.461 -6.949 -17.766 1 83.75 57 PRO B CA 1
ATOM 2375 C C . PRO B 1 57 ? 13.797 -5.625 -17.094 1 83.75 57 PRO B C 1
ATOM 2377 O O . PRO B 1 57 ? 12.898 -4.867 -16.734 1 83.75 57 PRO B O 1
ATOM 2380 N N . LEU B 1 58 ? 15.031 -5.359 -16.938 1 83.62 58 LEU B N 1
ATOM 2381 C CA . LEU B 1 58 ? 15.445 -4.137 -16.25 1 83.62 58 LEU B CA 1
ATOM 2382 C C . LEU B 1 58 ? 14.953 -2.904 -17 1 83.62 58 LEU B C 1
ATOM 2384 O O . LEU B 1 58 ? 14.602 -1.896 -16.391 1 83.62 58 LEU B O 1
ATOM 2388 N N . ILE B 1 59 ? 14.898 -3.004 -18.25 1 87.38 59 ILE B N 1
ATOM 2389 C CA . ILE B 1 59 ? 14.43 -1.887 -19.062 1 87.38 59 ILE B CA 1
ATOM 2390 C C . ILE B 1 59 ? 12.945 -1.647 -18.812 1 87.38 59 ILE B C 1
ATOM 2392 O O . ILE B 1 59 ? 12.516 -0.506 -18.625 1 87.38 59 ILE B O 1
ATOM 2396 N N . GLY B 1 60 ? 12.203 -2.715 -18.828 1 89.19 60 GLY B N 1
ATOM 2397 C CA . GLY B 1 60 ? 10.781 -2.594 -18.516 1 89.19 60 GLY B CA 1
ATOM 2398 C C . GLY B 1 60 ? 10.516 -2.035 -17.141 1 89.19 60 GLY B C 1
ATOM 2399 O O . GLY B 1 60 ? 9.641 -1.179 -16.969 1 89.19 60 GLY B O 1
ATOM 2400 N N . LEU B 1 61 ? 11.312 -2.471 -16.172 1 88.12 61 LEU B N 1
ATOM 2401 C CA . LEU B 1 61 ? 11.164 -2.014 -14.805 1 88.12 61 LEU B CA 1
ATOM 2402 C C . LEU B 1 61 ? 11.43 -0.517 -14.695 1 88.12 61 LEU B C 1
ATOM 2404 O O . LEU B 1 61 ? 10.633 0.22 -14.109 1 88.12 61 LEU B O 1
ATOM 2408 N N . LEU B 1 62 ? 12.492 -0.08 -15.336 1 88.94 62 LEU B N 1
ATOM 2409 C CA . LEU B 1 62 ? 12.891 1.321 -15.258 1 88.94 62 LEU B CA 1
ATOM 2410 C C . LEU B 1 62 ? 11.875 2.219 -15.945 1 88.94 62 LEU B C 1
ATOM 2412 O O . LEU B 1 62 ? 11.531 3.285 -15.43 1 88.94 62 LEU B O 1
ATOM 2416 N N . ILE B 1 63 ? 11.328 1.763 -17.016 1 93 63 ILE B N 1
ATOM 2417 C CA . ILE B 1 63 ? 10.367 2.555 -17.766 1 93 63 ILE B CA 1
ATOM 2418 C C . ILE B 1 63 ? 9.07 2.689 -16.969 1 93 63 ILE B C 1
ATOM 2420 O O . ILE B 1 63 ? 8.562 3.797 -16.781 1 93 63 ILE B O 1
ATOM 2424 N N . PHE B 1 64 ? 8.609 1.646 -16.453 1 93.44 64 PHE B N 1
ATOM 2425 C CA . PHE B 1 64 ? 7.312 1.677 -15.789 1 93.44 64 PHE B CA 1
ATOM 2426 C C . PHE B 1 64 ? 7.418 2.361 -14.43 1 93.44 64 PHE B C 1
ATOM 2428 O O . PHE B 1 64 ? 6.5 3.076 -14.023 1 93.44 64 PHE B O 1
ATOM 2435 N N . VAL B 1 65 ? 8.484 2.125 -13.734 1 90.44 65 VAL B N 1
ATOM 2436 C CA . VAL B 1 65 ? 8.664 2.844 -12.477 1 90.44 65 VAL B CA 1
ATOM 2437 C C . VAL B 1 65 ? 8.836 4.336 -12.75 1 90.44 65 VAL B C 1
ATOM 2439 O O . VAL B 1 65 ? 8.352 5.176 -11.984 1 90.44 65 VAL B O 1
ATOM 2442 N N . GLY B 1 66 ? 9.523 4.66 -13.852 1 92.44 66 GLY B N 1
ATOM 2443 C CA . GLY B 1 66 ? 9.609 6.047 -14.289 1 92.44 66 GLY B CA 1
ATOM 2444 C C . GLY B 1 66 ? 8.266 6.66 -14.602 1 92.44 66 GLY B C 1
ATOM 2445 O O . GLY B 1 66 ? 7.977 7.789 -14.195 1 92.44 66 GLY B O 1
ATOM 2446 N N . ILE B 1 67 ? 7.43 5.93 -15.297 1 94.12 67 ILE B N 1
ATOM 2447 C CA . ILE B 1 67 ? 6.062 6.363 -15.562 1 94.12 67 ILE B CA 1
ATOM 2448 C C . ILE B 1 67 ? 5.324 6.594 -14.25 1 94.12 67 ILE B C 1
ATOM 2450 O O . ILE B 1 67 ? 4.551 7.547 -14.125 1 94.12 67 ILE B O 1
ATOM 2454 N N . GLY B 1 68 ? 5.621 5.695 -13.297 1 93.69 68 GLY B N 1
ATOM 2455 C CA . GLY B 1 68 ? 5.023 5.836 -11.977 1 93.69 68 GLY B CA 1
ATOM 2456 C C . GLY B 1 68 ? 5.383 7.145 -11.297 1 93.69 68 GLY B C 1
ATOM 2457 O O . GLY B 1 68 ? 4.543 7.758 -10.633 1 93.69 68 GLY B O 1
ATOM 2458 N N . VAL B 1 69 ? 6.656 7.578 -11.461 1 93.12 69 VAL B N 1
ATOM 2459 C CA . VAL B 1 69 ? 7.098 8.852 -10.898 1 93.12 69 VAL B CA 1
ATOM 2460 C C . VAL B 1 69 ? 6.277 9.992 -11.492 1 93.12 69 VAL B C 1
ATOM 2462 O O . VAL B 1 69 ? 5.789 10.859 -10.758 1 93.12 69 VAL B O 1
ATOM 2465 N N . PHE B 1 70 ? 6.074 9.898 -12.758 1 91.25 70 PHE B N 1
ATOM 2466 C CA . PHE B 1 70 ? 5.312 10.922 -13.453 1 91.25 70 PHE B CA 1
ATOM 2467 C C . PHE B 1 70 ? 3.854 10.914 -13.016 1 91.25 70 PHE B C 1
ATOM 2469 O O . PHE B 1 70 ? 3.279 11.961 -12.719 1 91.25 70 PHE B O 1
ATOM 2476 N N . LEU B 1 71 ? 3.271 9.781 -12.969 1 89.19 71 LEU B N 1
ATOM 2477 C CA . LEU B 1 71 ? 1.869 9.641 -12.586 1 89.19 71 LEU B CA 1
ATOM 2478 C C . LEU B 1 71 ? 1.646 10.109 -11.156 1 89.19 71 LEU B C 1
ATOM 2480 O O . LEU B 1 71 ? 0.66 10.797 -10.867 1 89.19 71 LEU B O 1
ATOM 2484 N N . LEU B 1 72 ? 2.537 9.75 -10.297 1 88.5 72 LEU B N 1
ATOM 2485 C CA . LEU B 1 72 ? 2.424 10.141 -8.891 1 88.5 72 LEU B CA 1
ATOM 2486 C C . LEU B 1 72 ? 2.508 11.656 -8.734 1 88.5 72 LEU B C 1
ATOM 2488 O O . LEU B 1 72 ? 1.745 12.25 -7.973 1 88.5 72 LEU B O 1
ATOM 2492 N N . ARG B 1 73 ? 3.395 12.219 -9.477 1 84.75 73 ARG B N 1
ATOM 2493 C CA . ARG B 1 73 ? 3.537 13.672 -9.414 1 84.75 73 ARG B CA 1
ATOM 2494 C C . ARG B 1 73 ? 2.268 14.367 -9.898 1 84.75 73 ARG B C 1
ATOM 2496 O O . ARG B 1 73 ? 1.85 15.375 -9.32 1 84.75 73 ARG B O 1
ATOM 2503 N N . GLN B 1 74 ? 1.709 13.875 -10.898 1 81.38 74 GLN B N 1
ATOM 2504 C CA . GLN B 1 74 ? 0.502 14.477 -11.461 1 81.38 74 GLN B CA 1
ATOM 2505 C C . GLN B 1 74 ? -0.686 14.305 -10.516 1 81.38 74 GLN B C 1
ATOM 2507 O O . GLN B 1 74 ? -1.448 15.25 -10.297 1 81.38 74 GLN B O 1
ATOM 2512 N N . LEU B 1 75 ? -0.734 13.133 -9.977 1 76 75 LEU B N 1
ATOM 2513 C CA . LEU B 1 75 ? -1.927 12.805 -9.203 1 76 75 LEU B CA 1
ATOM 2514 C C . LEU B 1 75 ? -1.852 13.422 -7.809 1 76 75 LEU B C 1
ATOM 2516 O O . LEU B 1 75 ? -2.879 13.781 -7.227 1 76 75 LEU B O 1
ATOM 2520 N N . VAL B 1 76 ? -0.644 13.578 -7.32 1 69 76 VAL B N 1
ATOM 2521 C CA . VAL B 1 76 ? -0.481 14.172 -5.996 1 69 76 VAL B CA 1
ATOM 2522 C C . VAL B 1 76 ? -0.774 15.672 -6.062 1 69 76 VAL B C 1
ATOM 2524 O O . VAL B 1 76 ? -1.269 16.25 -5.098 1 69 76 VAL B O 1
ATOM 2527 N N . ARG B 1 77 ? -0.63 16.234 -7.219 1 71.19 77 ARG B N 1
ATOM 2528 C CA . ARG B 1 77 ? -0.934 17.656 -7.398 1 71.19 77 ARG B CA 1
ATOM 2529 C C . ARG B 1 77 ? -2.439 17.891 -7.414 1 71.19 77 ARG B C 1
ATOM 2531 O O . ARG B 1 77 ? -2.902 18.984 -7.098 1 71.19 77 ARG B O 1
ATOM 2538 N N . MET B 1 78 ? -3.15 16.906 -7.922 1 63.31 78 MET B N 1
ATOM 2539 C CA . MET B 1 78 ? -4.59 17.062 -8.117 1 63.31 78 MET B CA 1
ATOM 2540 C C . MET B 1 78 ? -5.34 16.906 -6.801 1 63.31 78 MET B C 1
ATOM 2542 O O . MET B 1 78 ? -6.504 17.297 -6.691 1 63.31 78 MET B O 1
ATOM 2546 N N . GLY B 1 79 ? -4.707 16.344 -5.906 1 64.5 79 GLY B N 1
ATOM 2547 C CA . GLY B 1 79 ? -5.484 16.109 -4.703 1 64.5 79 GLY B CA 1
ATOM 2548 C C . GLY B 1 79 ? -4.66 15.562 -3.555 1 64.5 79 GLY B C 1
ATOM 2549 O O . GLY B 1 79 ? -3.516 15.984 -3.352 1 64.5 79 GLY B O 1
ATOM 2550 N N . ARG B 1 80 ? -5.375 14.797 -2.879 1 76.12 80 ARG B N 1
ATOM 2551 C CA . ARG B 1 80 ? -4.773 14.242 -1.668 1 76.12 80 ARG B CA 1
ATOM 2552 C C . ARG B 1 80 ? -3.74 13.18 -2.008 1 76.12 80 ARG B C 1
ATOM 2554 O O . ARG B 1 80 ? -4.012 12.273 -2.799 1 76.12 80 ARG B O 1
ATOM 2561 N N . ARG B 1 81 ? -2.684 13.203 -1.619 1 83.94 81 ARG B N 1
ATOM 2562 C CA . ARG B 1 81 ? -1.493 12.398 -1.874 1 83.94 81 ARG B CA 1
ATOM 2563 C C . ARG B 1 81 ? -1.792 10.914 -1.71 1 83.94 81 ARG B C 1
ATOM 2565 O O . ARG B 1 81 ? -1.364 10.094 -2.525 1 83.94 81 ARG B O 1
ATOM 2572 N N . ASP B 1 82 ? -2.639 10.562 -0.814 1 89.19 82 ASP B N 1
ATOM 2573 C CA . ASP B 1 82 ? -2.881 9.156 -0.514 1 89.19 82 ASP B CA 1
ATOM 2574 C C . ASP B 1 82 ? -3.793 8.516 -1.561 1 89.19 82 ASP B C 1
ATOM 2576 O O . ASP B 1 82 ? -3.576 7.375 -1.969 1 89.19 82 ASP B O 1
ATOM 2580 N N . VAL B 1 83 ? -4.758 9.297 -2.049 1 89.62 83 VAL B N 1
ATOM 2581 C CA . VAL B 1 83 ? -5.66 8.812 -3.084 1 89.62 83 VAL B CA 1
ATOM 2582 C C . VAL B 1 83 ? -4.895 8.633 -4.395 1 89.62 83 VAL B C 1
ATOM 2584 O O . VAL B 1 83 ? -4.98 7.578 -5.031 1 89.62 83 VAL B O 1
ATOM 2587 N N . GLY B 1 84 ? -4.148 9.68 -4.73 1 90.31 84 GLY B N 1
ATOM 2588 C CA . GLY B 1 84 ? -3.357 9.594 -5.945 1 90.31 84 GLY B CA 1
ATOM 2589 C C . GLY B 1 84 ? -2.391 8.422 -5.949 1 90.31 84 GLY B C 1
ATOM 2590 O O . GLY B 1 84 ? -2.275 7.715 -6.949 1 90.31 84 GLY B O 1
ATOM 2591 N N . THR B 1 85 ? -1.719 8.195 -4.832 1 92.75 85 THR B N 1
ATOM 2592 C CA . THR B 1 85 ? -0.778 7.09 -4.703 1 92.75 85 THR B CA 1
ATOM 2593 C C . THR B 1 85 ? -1.496 5.75 -4.848 1 92.75 85 THR B C 1
ATOM 2595 O O . THR B 1 85 ? -1.012 4.852 -5.539 1 92.75 85 THR B O 1
ATOM 2598 N N . GLY B 1 86 ? -2.643 5.656 -4.203 1 92.38 86 GLY B N 1
ATOM 2599 C CA . GLY B 1 86 ? -3.428 4.434 -4.297 1 92.38 86 GLY B CA 1
ATOM 2600 C C . GLY B 1 86 ? -3.885 4.129 -5.711 1 92.38 86 GLY B C 1
ATOM 2601 O O . GLY B 1 86 ? -3.855 2.973 -6.141 1 92.38 86 GLY B O 1
ATOM 2602 N N . LEU B 1 87 ? -4.273 5.117 -6.41 1 90.06 87 LEU B N 1
ATOM 2603 C CA . LEU B 1 87 ? -4.773 4.914 -7.766 1 90.06 87 LEU B CA 1
ATOM 2604 C C . LEU B 1 87 ? -3.639 4.527 -8.711 1 90.06 87 LEU B C 1
ATOM 2606 O O . LEU B 1 87 ? -3.836 3.721 -9.625 1 90.06 87 LEU B O 1
ATOM 2610 N N . VAL B 1 88 ? -2.465 5.102 -8.508 1 91.69 88 VAL B N 1
ATOM 2611 C CA . VAL B 1 88 ? -1.301 4.68 -9.281 1 91.69 88 VAL B CA 1
ATOM 2612 C C . VAL B 1 88 ? -1.013 3.203 -9.016 1 91.69 88 VAL B C 1
ATOM 2614 O O . VAL B 1 88 ? -0.71 2.447 -9.938 1 91.69 88 VAL B O 1
ATOM 2617 N N . LEU B 1 89 ? -1.136 2.834 -7.797 1 91.75 89 LEU B N 1
ATOM 2618 C CA . LEU B 1 89 ? -0.903 1.454 -7.383 1 91.75 89 LEU B CA 1
ATOM 2619 C C . LEU B 1 89 ? -1.836 0.5 -8.125 1 91.75 89 LEU B C 1
ATOM 2621 O O . LEU B 1 89 ? -1.388 -0.497 -8.688 1 91.75 89 LEU B O 1
ATOM 2625 N N . VAL B 1 90 ? -3.08 0.782 -8.172 1 89 90 VAL B N 1
ATOM 2626 C CA . VAL B 1 90 ? -4.043 -0.134 -8.773 1 89 90 VAL B CA 1
ATOM 2627 C C . VAL B 1 90 ? -3.871 -0.149 -10.289 1 89 90 VAL B C 1
ATOM 2629 O O . VAL B 1 90 ? -4.074 -1.182 -10.938 1 89 90 VAL B O 1
ATOM 2632 N N . LEU B 1 91 ? -3.496 0.98 -10.852 1 91.5 91 LEU B N 1
ATOM 2633 C CA . LEU B 1 91 ? -3.229 1.021 -12.281 1 91.5 91 LEU B CA 1
ATOM 2634 C C . LEU B 1 91 ? -2.059 0.114 -12.641 1 91.5 91 LEU B C 1
ATOM 2636 O O . LEU B 1 91 ? -2.117 -0.621 -13.633 1 91.5 91 LEU B O 1
ATOM 2640 N N . PHE B 1 92 ? -1.088 0.189 -11.828 1 91.25 92 PHE B N 1
ATOM 2641 C CA . PHE B 1 92 ? 0.082 -0.646 -12.078 1 91.25 92 PHE B CA 1
ATOM 2642 C C . PHE B 1 92 ? -0.262 -2.121 -11.914 1 91.25 92 PHE B C 1
ATOM 2644 O O . PHE B 1 92 ? 0.093 -2.943 -12.766 1 91.25 92 PHE B O 1
ATOM 2651 N N . LEU B 1 93 ? -0.927 -2.434 -10.883 1 87.31 93 LEU B N 1
ATOM 2652 C CA . LEU B 1 93 ? -1.265 -3.828 -10.625 1 87.31 93 LEU B CA 1
ATOM 2653 C C . LEU B 1 93 ? -2.232 -4.359 -11.68 1 87.31 93 LEU B C 1
ATOM 2655 O O . LEU B 1 93 ? -2.096 -5.496 -12.133 1 87.31 93 LEU B O 1
ATOM 2659 N N . GLY B 1 94 ? -3.234 -3.527 -12.055 1 87.75 94 GLY B N 1
ATOM 2660 C CA . GLY B 1 94 ? -4.141 -3.908 -13.125 1 87.75 94 GLY B CA 1
ATOM 2661 C C . GLY B 1 94 ? -3.443 -4.121 -14.453 1 87.75 94 GLY B C 1
ATOM 2662 O O . GLY B 1 94 ? -3.701 -5.109 -15.141 1 87.75 94 GLY B O 1
ATOM 2663 N N . MET B 1 95 ? -2.586 -3.246 -14.805 1 9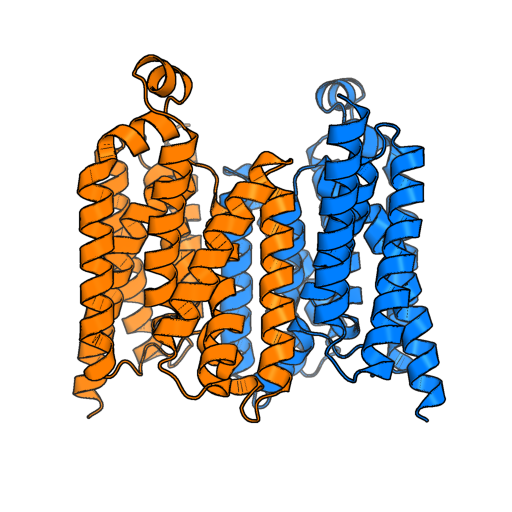1 95 MET B N 1
ATOM 2664 C CA . MET B 1 95 ? -1.819 -3.373 -16.047 1 91 95 MET B CA 1
ATOM 2665 C C . MET B 1 95 ? -0.898 -4.59 -15.992 1 91 95 MET B C 1
ATOM 2667 O O . MET B 1 95 ? -0.74 -5.297 -16.984 1 91 95 MET B O 1
ATOM 2671 N N . GLY B 1 96 ? -0.281 -4.75 -14.875 1 87.69 96 GLY B N 1
ATOM 2672 C CA . GLY B 1 96 ? 0.532 -5.938 -14.688 1 87.69 96 GLY B CA 1
ATOM 2673 C C . GLY B 1 96 ? -0.245 -7.227 -14.875 1 87.69 96 GLY B C 1
ATOM 2674 O O . GLY B 1 96 ? 0.22 -8.148 -15.555 1 87.69 96 GLY B O 1
ATOM 2675 N N . ALA B 1 97 ? -1.41 -7.297 -14.281 1 84.25 97 ALA B N 1
ATOM 2676 C CA . ALA B 1 97 ? -2.264 -8.469 -14.438 1 84.25 97 ALA B CA 1
ATOM 2677 C C . ALA B 1 97 ? -2.629 -8.695 -15.898 1 84.25 97 ALA B C 1
ATOM 2679 O O . ALA B 1 97 ? -2.637 -9.836 -16.375 1 84.25 97 ALA B O 1
ATOM 2680 N N . LEU B 1 98 ? -2.926 -7.648 -16.562 1 88.62 98 LEU B N 1
ATOM 2681 C CA . LEU B 1 98 ? -3.285 -7.754 -17.969 1 88.62 98 LEU B CA 1
ATOM 2682 C C . LEU B 1 98 ? -2.107 -8.266 -18.797 1 88.62 98 LEU B C 1
ATOM 2684 O O . LEU B 1 98 ? -2.248 -9.234 -19.547 1 88.62 98 LEU B O 1
ATOM 2688 N N . LEU B 1 99 ? -0.967 -7.684 -18.641 1 89.69 99 LEU B N 1
ATOM 2689 C CA . LEU B 1 99 ? 0.201 -8.062 -19.422 1 89.69 99 LEU B CA 1
ATOM 2690 C C . LEU B 1 99 ? 0.668 -9.469 -19.062 1 89.69 99 LEU B C 1
ATOM 2692 O O . LEU B 1 99 ? 1.11 -10.219 -19.938 1 89.69 99 LEU B O 1
ATOM 2696 N N . LEU B 1 100 ? 0.524 -9.82 -17.828 1 82.75 100 LEU B N 1
ATOM 2697 C CA . LEU B 1 100 ? 0.905 -11.156 -17.391 1 82.75 100 LEU B CA 1
ATOM 2698 C C . LEU B 1 100 ? -0.053 -12.203 -17.953 1 82.75 100 LEU B C 1
ATOM 2700 O O . LEU B 1 100 ? 0.354 -13.328 -18.25 1 82.75 100 LEU B O 1
ATOM 2704 N N . SER B 1 101 ? -1.292 -11.82 -18.031 1 81.62 101 SER B N 1
ATOM 2705 C CA . SER B 1 101 ? -2.273 -12.75 -18.578 1 81.62 101 SER B CA 1
ATOM 2706 C C . SER B 1 101 ? -1.969 -13.07 -20.047 1 81.62 101 SER B C 1
ATOM 2708 O O . SER B 1 101 ? -2.447 -14.078 -20.578 1 81.62 101 SER B O 1
ATOM 2710 N N . MET B 1 102 ? -1.183 -12.281 -20.562 1 86.31 102 MET B N 1
ATOM 2711 C CA . MET B 1 102 ? -0.829 -12.469 -21.969 1 86.31 102 MET B CA 1
ATOM 2712 C C . MET B 1 102 ? 0.453 -13.281 -22.109 1 86.31 102 MET B C 1
ATOM 2714 O O . MET B 1 102 ? 0.872 -13.617 -23.219 1 86.31 102 MET B O 1
ATOM 2718 N N . THR B 1 103 ? 0.997 -13.547 -20.906 1 76.88 103 THR B N 1
ATOM 2719 C CA . THR B 1 103 ? 2.209 -14.359 -20.906 1 76.88 103 THR B CA 1
ATOM 2720 C C . THR B 1 103 ? 1.914 -15.766 -20.406 1 76.88 103 THR B C 1
ATOM 2722 O O . THR B 1 103 ? 0.86 -16.016 -19.812 1 76.88 103 THR B O 1
ATOM 2725 N N . ARG B 1 104 ? 2.713 -16.781 -20.688 1 67.88 104 ARG B N 1
ATOM 2726 C CA . ARG B 1 104 ? 2.551 -18.172 -20.234 1 67.88 104 ARG B CA 1
ATOM 2727 C C . ARG B 1 104 ? 3.092 -18.359 -18.828 1 67.88 104 ARG B C 1
ATOM 2729 O O . ARG B 1 104 ? 2.82 -19.375 -18.188 1 67.88 104 ARG B O 1
ATOM 2736 N N . GLU B 1 105 ? 3.898 -17.578 -18.219 1 59.91 105 GLU B N 1
ATOM 2737 C CA . GLU B 1 105 ? 4.59 -17.719 -16.938 1 59.91 105 GLU B CA 1
ATOM 2738 C C . GLU B 1 105 ? 3.986 -16.797 -15.883 1 59.91 105 GLU B C 1
ATOM 2740 O O . GLU B 1 105 ? 4.711 -16.203 -15.07 1 59.91 105 GLU B O 1
ATOM 2745 N N . TYR B 1 106 ? 2.674 -16.844 -15.539 1 59.34 106 TYR B N 1
ATOM 2746 C CA . TYR B 1 106 ? 1.997 -15.773 -14.805 1 59.34 106 TYR B CA 1
ATOM 2747 C C . TYR B 1 106 ? 2.311 -15.859 -13.312 1 59.34 106 TYR B C 1
ATOM 2749 O O . TYR B 1 106 ? 2.875 -14.922 -12.742 1 59.34 106 TYR B O 1
ATOM 2757 N N . ALA B 1 107 ? 2.135 -17.016 -12.703 1 62.81 107 ALA B N 1
ATOM 2758 C CA . ALA B 1 107 ? 2.096 -17.125 -11.242 1 62.81 107 ALA B CA 1
ATOM 2759 C C . ALA B 1 107 ? 3.502 -17.109 -10.656 1 62.81 107 ALA B C 1
ATOM 2761 O O . ALA B 1 107 ? 3.797 -16.328 -9.75 1 62.81 107 ALA B O 1
ATOM 2762 N N . PRO B 1 108 ? 4.359 -17.688 -11.242 1 64.94 108 PRO B N 1
ATOM 2763 C CA . PRO B 1 108 ? 5.699 -17.703 -10.641 1 64.94 108 PRO B CA 1
ATOM 2764 C C . PRO B 1 108 ? 6.418 -16.359 -10.766 1 64.94 108 PRO B C 1
ATOM 2766 O O . PRO B 1 108 ? 7.141 -15.961 -9.852 1 64.94 108 PRO B O 1
ATOM 2769 N N . ALA B 1 109 ? 6.105 -15.703 -11.836 1 65.94 109 ALA B N 1
ATOM 2770 C CA . ALA B 1 109 ? 6.77 -14.422 -12.07 1 65.94 109 ALA B CA 1
ATOM 2771 C C . ALA B 1 109 ? 6.297 -13.367 -11.078 1 65.94 109 ALA B C 1
ATOM 2773 O O . ALA B 1 109 ? 7.102 -12.594 -10.555 1 65.94 109 ALA B O 1
ATOM 2774 N N . VAL B 1 110 ? 5.078 -13.406 -10.773 1 65.94 110 VAL B N 1
ATOM 2775 C CA . VAL B 1 110 ? 4.504 -12.453 -9.82 1 65.94 110 VAL B CA 1
ATOM 2776 C C . VAL B 1 110 ? 5.051 -12.734 -8.422 1 65.94 110 VAL B C 1
ATOM 2778 O O . VAL B 1 110 ? 5.457 -11.812 -7.711 1 65.94 110 VAL B O 1
ATOM 2781 N N . PHE B 1 111 ? 5.105 -13.914 -8.195 1 65.81 111 PHE B N 1
ATOM 2782 C CA . PHE B 1 111 ? 5.586 -14.297 -6.875 1 65.81 111 PHE B CA 1
ATOM 2783 C C . PHE B 1 111 ? 7.043 -13.883 -6.688 1 65.81 111 PHE B C 1
ATOM 2785 O O . PHE B 1 111 ? 7.406 -13.328 -5.645 1 65.81 111 PHE B O 1
ATOM 2792 N N . SER B 1 112 ? 7.785 -14.109 -7.66 1 69.25 112 SER B N 1
ATOM 2793 C CA . SER B 1 112 ? 9.203 -13.773 -7.562 1 69.25 112 SER B CA 1
ATOM 2794 C C . SER B 1 112 ? 9.406 -12.266 -7.418 1 69.25 112 SER B C 1
ATOM 2796 O O . SER B 1 112 ? 10.297 -11.828 -6.691 1 69.25 112 SER B O 1
ATOM 2798 N N . LEU B 1 113 ? 8.57 -11.555 -8.023 1 70.44 113 LEU B N 1
ATOM 2799 C CA . LEU B 1 113 ? 8.703 -10.102 -7.957 1 70.44 113 LEU B CA 1
ATOM 2800 C C . LEU B 1 113 ? 8.203 -9.57 -6.613 1 70.44 113 LEU B C 1
ATOM 2802 O O . LEU B 1 113 ? 8.727 -8.578 -6.105 1 70.44 113 LEU B O 1
ATOM 2806 N N . LEU B 1 114 ? 7.227 -10.297 -6.09 1 65.25 114 LEU B N 1
ATOM 2807 C CA . LEU B 1 114 ? 6.66 -9.844 -4.824 1 65.25 114 LEU B CA 1
ATOM 2808 C C . LEU B 1 114 ? 7.527 -10.289 -3.648 1 65.25 114 LEU B C 1
ATOM 2810 O O . LEU B 1 114 ? 7.738 -9.531 -2.703 1 65.25 114 LEU B O 1
ATOM 2814 N N . PHE B 1 115 ? 8.086 -11.477 -3.807 1 66.44 115 PHE B N 1
ATOM 2815 C CA . PHE B 1 115 ? 8.703 -12.062 -2.623 1 66.44 115 PHE B CA 1
ATOM 2816 C C . PHE B 1 115 ? 10.203 -12.211 -2.814 1 66.44 115 PHE B C 1
ATOM 2818 O O . PHE B 1 115 ? 10.945 -12.414 -1.848 1 66.44 115 PHE B O 1
ATOM 2825 N N . GLY B 1 116 ? 10.68 -11.914 -3.961 1 64.94 116 GLY B N 1
ATOM 2826 C CA . GLY B 1 116 ? 12.109 -11.898 -4.234 1 64.94 116 GLY B CA 1
ATOM 2827 C C . GLY B 1 116 ? 12.703 -13.289 -4.359 1 64.94 116 GLY B C 1
ATOM 2828 O O . GLY B 1 116 ? 12.055 -14.281 -4.012 1 64.94 116 GLY B O 1
ATOM 2829 N N . GLU B 1 117 ? 13.68 -13.375 -5.059 1 65.56 117 GLU B N 1
ATOM 2830 C CA . GLU B 1 117 ? 14.547 -14.547 -5.137 1 65.56 117 GLU B CA 1
ATOM 2831 C C . GLU B 1 117 ? 15.992 -14.188 -4.781 1 65.56 117 GLU B C 1
ATOM 2833 O O . GLU B 1 117 ? 16.859 -14.156 -5.652 1 65.56 117 GLU B O 1
ATOM 2838 N N . VAL B 1 118 ? 16.141 -13.906 -3.562 1 59.16 118 VAL B N 1
ATOM 2839 C CA . VAL B 1 118 ? 17.422 -13.344 -3.127 1 59.16 118 VAL B CA 1
ATOM 2840 C C . VAL B 1 118 ? 18.531 -14.352 -3.344 1 59.16 118 VAL B C 1
ATOM 2842 O O . VAL B 1 118 ? 19.641 -13.992 -3.75 1 59.16 118 VAL B O 1
ATOM 2845 N N . LEU B 1 119 ? 18.25 -15.508 -3.322 1 59.75 119 LEU B N 1
ATOM 2846 C CA . LEU B 1 119 ? 19.328 -16.484 -3.363 1 59.75 119 LEU B CA 1
ATOM 2847 C C . LEU B 1 119 ? 19.734 -16.797 -4.801 1 59.75 119 LEU B C 1
ATOM 2849 O O . LEU B 1 119 ? 20.688 -17.547 -5.039 1 59.75 119 LEU B O 1
ATOM 2853 N N . GLY B 1 120 ? 19.219 -15.945 -5.637 1 66 120 GLY B N 1
ATOM 2854 C CA . GLY B 1 120 ? 19.484 -16.297 -7.023 1 66 120 GLY B CA 1
ATOM 2855 C C . GLY B 1 120 ? 20.078 -15.148 -7.82 1 66 120 GLY B C 1
ATOM 2856 O O . GLY B 1 120 ? 19.844 -15.023 -9.023 1 66 120 GLY B O 1
ATOM 2857 N N . VAL B 1 121 ? 20.922 -14.391 -7.145 1 75 121 VAL B N 1
ATOM 2858 C CA . VAL B 1 121 ? 21.531 -13.273 -7.871 1 75 121 VAL B CA 1
ATOM 2859 C C . VAL B 1 121 ? 22.734 -13.766 -8.68 1 75 121 VAL B C 1
ATOM 2861 O O . VAL B 1 121 ? 23.703 -14.258 -8.109 1 75 121 VAL B O 1
ATOM 2864 N N . SER B 1 122 ? 22.672 -13.648 -9.953 1 77.38 122 SER B N 1
ATOM 2865 C CA . SER B 1 122 ? 23.75 -14.086 -10.828 1 77.38 122 SER B CA 1
ATOM 2866 C C . SER B 1 122 ? 24.828 -13.008 -10.961 1 77.38 122 SER B C 1
ATOM 2868 O O . SER B 1 122 ? 24.594 -11.852 -10.594 1 77.38 122 SER B O 1
ATOM 2870 N N . ASP B 1 123 ? 25.953 -13.383 -11.453 1 82.06 123 ASP B N 1
ATOM 2871 C CA . ASP B 1 123 ? 27.047 -12.445 -11.695 1 82.06 123 ASP B CA 1
ATOM 2872 C C . ASP B 1 123 ? 26.625 -11.359 -12.68 1 82.06 123 ASP B C 1
ATOM 2874 O O . ASP B 1 123 ? 27.031 -10.195 -12.539 1 82.06 123 ASP B O 1
ATOM 2878 N N . ALA B 1 124 ? 25.797 -11.766 -13.57 1 78.19 124 ALA B N 1
ATOM 2879 C CA . ALA B 1 124 ? 25.344 -10.82 -14.594 1 78.19 124 ALA B CA 1
ATOM 2880 C C . ALA B 1 124 ? 24.422 -9.766 -14 1 78.19 124 ALA B C 1
ATOM 2882 O O . ALA B 1 124 ? 24.328 -8.648 -14.516 1 78.19 124 ALA B O 1
ATOM 2883 N N . ASP B 1 125 ? 23.859 -10.078 -12.875 1 79.19 125 ASP B N 1
ATOM 2884 C CA . ASP B 1 125 ? 22.891 -9.188 -12.25 1 79.19 125 ASP B CA 1
ATOM 2885 C C . ASP B 1 125 ? 23.578 -8.203 -11.305 1 79.19 125 ASP B C 1
ATOM 2887 O O . ASP B 1 125 ? 23.016 -7.16 -10.961 1 79.19 125 ASP B O 1
ATOM 2891 N N . LEU B 1 126 ? 24.781 -8.484 -10.898 1 85.44 126 LEU B N 1
ATOM 2892 C CA . LEU B 1 126 ? 25.438 -7.738 -9.828 1 85.44 126 LEU B CA 1
ATOM 2893 C C . LEU B 1 126 ? 25.891 -6.363 -10.312 1 85.44 126 LEU B C 1
ATOM 2895 O O . LEU B 1 126 ? 25.703 -5.367 -9.609 1 85.44 126 LEU B O 1
ATOM 2899 N N . LEU B 1 127 ? 26.391 -6.352 -11.492 1 86.94 127 LEU B N 1
ATOM 2900 C CA . LEU B 1 127 ? 26.969 -5.098 -11.977 1 86.94 127 LEU B CA 1
ATOM 2901 C C . LEU B 1 127 ? 25.891 -4.039 -12.164 1 86.94 127 LEU B C 1
ATOM 2903 O O . LEU B 1 127 ? 26.031 -2.904 -11.695 1 86.94 127 LEU B O 1
ATOM 2907 N N . PRO B 1 128 ? 24.781 -4.371 -12.836 1 84.44 128 PRO B N 1
ATOM 2908 C CA . PRO B 1 128 ? 23.719 -3.365 -12.945 1 84.44 128 PRO B CA 1
ATOM 2909 C C . PRO B 1 128 ? 23.203 -2.906 -11.578 1 84.44 128 PRO B C 1
ATOM 2911 O O . PRO B 1 128 ? 22.891 -1.727 -11.398 1 84.44 128 PRO B O 1
ATOM 2914 N N . ILE B 1 129 ? 23.172 -3.756 -10.625 1 85.69 129 ILE B N 1
ATOM 2915 C CA . ILE B 1 129 ? 22.688 -3.428 -9.289 1 85.69 129 ILE B CA 1
ATOM 2916 C C . ILE B 1 129 ? 23.641 -2.436 -8.625 1 85.69 129 ILE B C 1
ATOM 2918 O O . ILE B 1 129 ? 23.203 -1.402 -8.109 1 85.69 129 ILE B O 1
ATOM 2922 N N . LEU B 1 130 ? 24.906 -2.709 -8.695 1 91.38 130 LEU B N 1
ATOM 2923 C CA . LEU B 1 130 ? 25.906 -1.847 -8.078 1 91.38 130 LEU B CA 1
ATOM 2924 C C . LEU B 1 130 ? 25.969 -0.494 -8.773 1 91.38 130 LEU B C 1
ATOM 2926 O O . LEU B 1 130 ? 26.172 0.535 -8.133 1 91.38 130 LEU B O 1
ATOM 2930 N N . GLY B 1 131 ? 25.781 -0.575 -10.086 1 91.5 131 GLY B N 1
ATOM 2931 C CA . GLY B 1 131 ? 25.75 0.668 -10.844 1 91.5 131 GLY B CA 1
ATOM 2932 C C . GLY B 1 131 ? 24.609 1.587 -10.445 1 91.5 131 GLY B C 1
ATOM 2933 O O . GLY B 1 131 ? 24.828 2.785 -10.234 1 91.5 131 GLY B O 1
ATOM 2934 N N . ILE B 1 132 ? 23.469 1.072 -10.281 1 88.5 132 ILE B N 1
ATOM 2935 C CA . ILE B 1 132 ? 22.297 1.869 -9.914 1 88.5 132 ILE B CA 1
ATOM 2936 C C . ILE B 1 132 ? 22.438 2.346 -8.469 1 88.5 132 ILE B C 1
ATOM 2938 O O . ILE B 1 132 ? 22.078 3.484 -8.148 1 88.5 132 ILE B O 1
ATOM 2942 N N . CYS B 1 133 ? 22.953 1.511 -7.594 1 91.94 133 CYS B N 1
ATOM 2943 C CA . CYS B 1 133 ? 23.203 1.926 -6.215 1 91.94 133 CYS B CA 1
ATOM 2944 C C . CYS B 1 133 ? 24.156 3.102 -6.164 1 91.94 133 CYS B C 1
ATOM 2946 O O . CYS B 1 133 ? 23.953 4.047 -5.398 1 91.94 133 CYS B O 1
ATOM 2948 N N . ALA B 1 134 ? 25.156 2.992 -7.023 1 94 134 ALA B N 1
ATOM 2949 C CA . ALA B 1 134 ? 26.125 4.094 -7.098 1 94 134 ALA B CA 1
ATOM 2950 C C . ALA B 1 134 ? 25.438 5.379 -7.555 1 94 134 ALA B C 1
ATOM 2952 O O . ALA B 1 134 ? 25.734 6.461 -7.039 1 94 134 ALA B O 1
ATOM 2953 N N . LEU B 1 135 ? 24.547 5.242 -8.477 1 93.56 135 LEU B N 1
ATOM 2954 C CA . LEU B 1 135 ? 23.797 6.395 -8.977 1 93.56 135 LEU B CA 1
ATOM 2955 C C . LEU B 1 135 ? 22.938 6.996 -7.875 1 93.56 135 LEU B C 1
ATOM 2957 O O . LEU B 1 135 ? 22.812 8.219 -7.773 1 93.56 135 LEU B O 1
ATOM 2961 N N . VAL B 1 136 ? 22.328 6.164 -7.098 1 93.75 136 VAL B N 1
ATOM 2962 C CA . VAL B 1 136 ? 21.469 6.625 -6.008 1 93.75 136 VAL B CA 1
ATOM 2963 C C . VAL B 1 136 ? 22.328 7.344 -4.957 1 93.75 136 VAL B C 1
ATOM 2965 O O . VAL B 1 136 ? 21.938 8.414 -4.469 1 93.75 136 VAL B O 1
ATOM 2968 N N . VAL B 1 137 ? 23.5 6.781 -4.668 1 92.75 137 VAL B N 1
ATOM 2969 C CA . VAL B 1 137 ? 24.406 7.398 -3.709 1 92.75 137 VAL B CA 1
ATOM 2970 C C . VAL B 1 137 ? 24.828 8.773 -4.215 1 92.75 137 VAL B C 1
ATOM 2972 O O . VAL B 1 137 ? 24.875 9.742 -3.445 1 92.75 137 VAL B O 1
ATOM 2975 N N . MET B 1 138 ? 25.094 8.797 -5.445 1 94.56 138 MET B N 1
ATOM 2976 C CA . MET B 1 138 ? 25.484 10.062 -6.059 1 94.56 138 MET B CA 1
ATOM 2977 C C . MET B 1 138 ? 24.359 11.078 -5.98 1 94.56 138 MET B C 1
ATOM 2979 O O . MET B 1 138 ? 24.578 12.234 -5.613 1 94.56 138 MET B O 1
ATOM 2983 N N . GLY B 1 139 ? 23.141 10.664 -6.332 1 94.69 139 GLY B N 1
ATOM 2984 C CA . GLY B 1 139 ? 21.984 11.547 -6.258 1 94.69 139 GLY B CA 1
ATOM 2985 C C . GLY B 1 139 ? 21.719 12.07 -4.855 1 94.69 139 GLY B C 1
ATOM 2986 O O . GLY B 1 139 ? 21.469 13.258 -4.672 1 94.69 139 GLY B O 1
ATOM 2987 N N . ILE B 1 140 ? 21.844 11.211 -3.898 1 92.25 140 ILE B N 1
ATOM 2988 C CA . ILE B 1 140 ? 21.625 11.594 -2.508 1 92.25 140 ILE B CA 1
ATOM 2989 C C . ILE B 1 140 ? 22.703 12.586 -2.07 1 92.25 140 ILE B C 1
ATOM 2991 O O . ILE B 1 140 ? 22.406 13.578 -1.397 1 92.25 140 ILE B O 1
ATOM 2995 N N . SER B 1 141 ? 23.969 12.273 -2.455 1 92.75 141 SER B N 1
ATOM 2996 C CA . SER B 1 141 ? 25.078 13.148 -2.082 1 92.75 141 SER B CA 1
ATOM 2997 C C . SER B 1 141 ? 24.906 14.539 -2.678 1 92.75 141 SER B C 1
ATOM 2999 O O . SER B 1 141 ? 25.219 15.539 -2.027 1 92.75 141 SER B O 1
ATOM 3001 N N . LEU B 1 142 ? 24.391 14.633 -3.857 1 94.88 142 LEU B N 1
ATOM 3002 C CA . LEU B 1 142 ? 24.234 15.898 -4.562 1 94.88 142 LEU B CA 1
ATOM 3003 C C . LEU B 1 142 ? 23.062 16.688 -4.004 1 94.88 142 LEU B C 1
ATOM 3005 O O . LEU B 1 142 ? 23.109 17.922 -3.961 1 94.88 142 LEU B O 1
ATOM 3009 N N . TYR B 1 143 ? 22.016 15.992 -3.535 1 95.88 143 TYR B N 1
ATOM 3010 C CA . TYR B 1 143 ? 20.797 16.703 -3.189 1 95.88 143 TYR B CA 1
ATOM 3011 C C . TYR B 1 143 ? 20.469 16.531 -1.71 1 95.88 143 TYR B C 1
ATOM 3013 O O . TYR B 1 143 ? 19.359 16.875 -1.269 1 95.88 143 TYR B O 1
ATOM 3021 N N . PHE B 1 144 ? 21.391 16.094 -0.943 1 93.81 144 PHE B N 1
ATOM 3022 C CA . PHE B 1 144 ? 21.125 15.789 0.457 1 93.81 144 PHE B CA 1
ATOM 3023 C C . PHE B 1 144 ? 20.641 17.031 1.199 1 93.81 144 PHE B C 1
ATOM 3025 O O . PHE B 1 144 ? 19.594 17 1.849 1 93.81 144 PHE B O 1
ATOM 3032 N N . ARG B 1 145 ? 21.328 18.141 1.086 1 94.19 145 ARG B N 1
ATOM 3033 C CA . ARG B 1 145 ? 21.031 19.344 1.863 1 94.19 145 ARG B CA 1
ATOM 3034 C C . ARG B 1 145 ? 19.688 19.953 1.452 1 94.19 145 ARG B C 1
ATOM 3036 O O . ARG B 1 145 ? 18.828 20.188 2.299 1 94.19 145 ARG B O 1
ATOM 3043 N N . PRO B 1 146 ? 19.531 20.109 0.151 1 95.81 146 PRO B N 1
ATOM 3044 C CA . PRO B 1 146 ? 18.234 20.672 -0.233 1 95.81 146 PRO B CA 1
ATOM 3045 C C . PRO B 1 146 ? 17.078 19.719 0.078 1 95.81 146 PRO B C 1
ATOM 3047 O O . PRO B 1 146 ? 15.984 20.172 0.442 1 95.81 146 PRO B O 1
ATOM 3050 N N . LEU B 1 147 ? 17.281 18.469 -0.03 1 95.38 147 LEU B N 1
ATOM 3051 C CA . LEU B 1 147 ? 16.25 17.484 0.281 1 95.38 147 LEU B CA 1
ATOM 3052 C C . LEU B 1 147 ? 15.922 17.484 1.772 1 95.38 147 LEU B C 1
ATOM 3054 O O . LEU B 1 147 ? 14.758 17.406 2.16 1 95.38 147 LEU B O 1
ATOM 3058 N N . LEU B 1 148 ? 16.984 17.578 2.521 1 94.56 148 LEU B N 1
ATOM 3059 C CA . LEU B 1 148 ? 16.797 17.609 3.969 1 94.56 148 LEU B CA 1
ATOM 3060 C C . LEU B 1 148 ? 16.031 18.859 4.395 1 94.56 148 LEU B C 1
ATOM 3062 O O . LEU B 1 148 ? 15.086 18.766 5.188 1 94.56 148 LEU B O 1
ATOM 3066 N N . LEU B 1 149 ? 16.391 19.953 3.877 1 94.38 149 LEU B N 1
ATOM 3067 C CA . LEU B 1 149 ? 15.734 21.219 4.227 1 94.38 149 LEU B CA 1
ATOM 3068 C C . LEU B 1 149 ? 14.281 21.203 3.775 1 94.38 149 LEU B C 1
ATOM 3070 O O . LEU B 1 149 ? 13.391 21.609 4.527 1 94.38 149 LEU B O 1
ATOM 3074 N N . ASP B 1 150 ? 14.047 20.734 2.645 1 95 150 ASP B N 1
ATOM 3075 C CA . ASP B 1 150 ? 12.695 20.688 2.086 1 95 150 ASP B CA 1
ATOM 3076 C C . ASP B 1 150 ? 11.805 19.734 2.879 1 95 150 ASP B C 1
ATOM 3078 O O . ASP B 1 150 ? 10.602 19.984 3.029 1 95 150 ASP B O 1
ATOM 3082 N N . SER B 1 151 ? 12.406 18.672 3.383 1 92.44 151 SER B N 1
ATOM 3083 C CA . SER B 1 151 ? 11.648 17.656 4.094 1 92.44 151 SER B CA 1
ATOM 3084 C C . SER B 1 151 ? 11.375 18.062 5.539 1 92.44 151 SER B C 1
ATOM 3086 O O . SER B 1 151 ? 10.367 17.688 6.125 1 92.44 151 SER B O 1
ATOM 3088 N N . THR B 1 152 ? 12.227 18.922 6.152 1 89 152 THR B N 1
ATOM 3089 C CA . THR B 1 152 ? 12.125 19.25 7.566 1 89 152 THR B CA 1
ATOM 3090 C C . THR B 1 152 ? 11.523 20.641 7.758 1 89 152 THR B C 1
ATOM 3092 O O . THR B 1 152 ? 10.711 20.844 8.664 1 89 152 THR B O 1
ATOM 3095 N N . PHE B 1 153 ? 11.961 21.562 6.867 1 92.25 153 PHE B N 1
ATOM 3096 C CA . PHE B 1 153 ? 11.492 22.938 6.961 1 92.25 153 PHE B CA 1
ATOM 3097 C C . PHE B 1 153 ? 11.094 23.469 5.59 1 92.25 153 PHE B C 1
ATOM 3099 O O . PHE B 1 153 ? 11.773 24.328 5.027 1 92.25 153 PHE B O 1
ATOM 3106 N N . PRO B 1 154 ? 9.93 22.984 5.168 1 90.69 154 PRO B N 1
ATOM 3107 C CA . PRO B 1 154 ? 9.531 23.344 3.803 1 90.69 154 PRO B CA 1
ATOM 3108 C C . PRO B 1 154 ? 9.438 24.844 3.58 1 90.69 154 PRO B C 1
ATOM 3110 O O . PRO B 1 154 ? 9.789 25.344 2.506 1 90.69 154 PRO B O 1
ATOM 3113 N N . ASP B 1 155 ? 8.961 25.547 4.57 1 92.94 155 ASP B N 1
ATOM 3114 C CA . ASP B 1 155 ? 8.836 27 4.434 1 92.94 155 ASP B CA 1
ATOM 3115 C C . ASP B 1 155 ? 10.211 27.656 4.305 1 92.94 155 ASP B C 1
ATOM 3117 O O . ASP B 1 155 ? 10.398 28.547 3.488 1 92.94 155 ASP B O 1
ATOM 3121 N N . LEU B 1 156 ? 11.078 27.219 5.105 1 93.5 156 LEU B N 1
ATOM 3122 C CA . LEU B 1 156 ? 12.438 27.75 5.039 1 93.5 156 LEU B CA 1
ATOM 3123 C C . LEU B 1 156 ? 13.094 27.391 3.709 1 93.5 156 LEU B C 1
ATOM 3125 O O . LEU B 1 156 ? 13.828 28.203 3.141 1 93.5 156 LEU B O 1
ATOM 3129 N N . ALA B 1 157 ? 12.836 26.219 3.273 1 94.56 157 ALA B N 1
ATOM 3130 C CA . ALA B 1 157 ? 13.375 25.797 1.981 1 94.56 157 ALA B CA 1
ATOM 3131 C C . ALA B 1 157 ? 12.867 26.703 0.857 1 94.56 157 ALA B C 1
ATOM 3133 O O . ALA B 1 157 ? 13.641 27.109 -0.014 1 94.56 157 ALA B O 1
ATOM 3134 N N . ALA B 1 158 ? 11.641 27.016 0.935 1 93.56 158 ALA B N 1
ATOM 3135 C CA . ALA B 1 158 ? 11.047 27.891 -0.073 1 93.56 158 ALA B CA 1
ATOM 3136 C C . ALA B 1 158 ?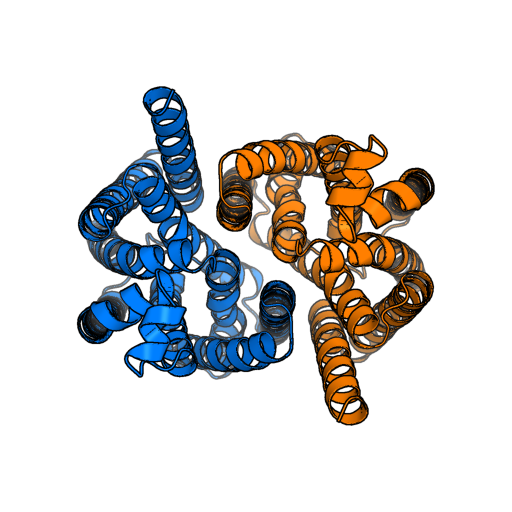 11.688 29.281 -0.038 1 93.56 158 ALA B C 1
ATOM 3138 O O . ALA B 1 158 ? 11.93 29.875 -1.085 1 93.56 158 ALA B O 1
ATOM 3139 N N . LEU B 1 159 ? 11.93 29.75 1.114 1 94.75 159 LEU B N 1
ATOM 3140 C CA . LEU B 1 159 ? 12.562 31.047 1.286 1 94.75 159 LEU B CA 1
ATOM 3141 C C . LEU B 1 159 ? 13.969 31.062 0.7 1 94.75 159 LEU B C 1
ATOM 3143 O O . LEU B 1 159 ? 14.453 32.094 0.239 1 94.75 159 LEU B O 1
ATOM 3147 N N . GLN B 1 160 ? 14.594 29.922 0.633 1 95.94 160 GLN B N 1
ATOM 3148 C CA . GLN B 1 160 ? 15.953 29.812 0.113 1 95.94 160 GLN B CA 1
ATOM 3149 C C . GLN B 1 160 ? 15.945 29.5 -1.382 1 95.94 160 GLN B C 1
ATOM 3151 O O . GLN B 1 160 ? 17 29.266 -1.978 1 95.94 160 GLN B O 1
ATOM 3156 N N . GLY B 1 161 ? 14.766 29.422 -1.945 1 95.06 161 GLY B N 1
ATOM 3157 C CA . GLY B 1 161 ? 14.648 29.234 -3.383 1 95.06 161 GLY B CA 1
ATOM 3158 C C . GLY B 1 161 ? 14.562 27.781 -3.797 1 95.06 161 GLY B C 1
ATOM 3159 O O . GLY B 1 161 ? 14.617 27.453 -4.984 1 95.06 161 GLY B O 1
ATOM 3160 N N . ILE B 1 162 ? 14.461 26.969 -2.836 1 94.94 162 ILE B N 1
ATOM 3161 C CA . ILE B 1 162 ? 14.336 25.547 -3.15 1 94.94 162 ILE B CA 1
ATOM 3162 C C . ILE B 1 162 ? 12.898 25.234 -3.543 1 94.94 162 ILE B C 1
ATOM 3164 O O . ILE B 1 162 ? 11.977 25.406 -2.74 1 94.94 162 ILE B O 1
ATOM 3168 N N . ARG B 1 163 ? 12.781 24.859 -4.766 1 93.75 163 ARG B N 1
ATOM 3169 C CA . ARG B 1 163 ? 11.445 24.547 -5.273 1 93.75 163 ARG B CA 1
ATOM 3170 C C . ARG B 1 163 ? 10.977 23.172 -4.797 1 93.75 163 ARG B C 1
ATOM 3172 O O . ARG B 1 163 ? 11.625 22.172 -5.078 1 93.75 163 ARG B O 1
ATOM 3179 N N . ALA B 1 164 ? 9.93 23.109 -4.199 1 91.44 164 ALA B N 1
ATOM 3180 C CA . ALA B 1 164 ? 9.375 21.859 -3.652 1 91.44 164 ALA B CA 1
ATOM 3181 C C . ALA B 1 164 ? 9.141 20.844 -4.754 1 91.44 164 ALA B C 1
ATOM 3183 O O . ALA B 1 164 ? 9.414 19.641 -4.574 1 91.44 164 ALA B O 1
ATOM 3184 N N . ALA B 1 165 ? 8.727 21.297 -5.898 1 90.25 165 ALA B N 1
ATOM 3185 C CA . ALA B 1 165 ? 8.43 20.406 -7.012 1 90.25 165 ALA B CA 1
ATOM 3186 C C . ALA B 1 165 ? 9.688 19.688 -7.488 1 90.25 165 ALA B C 1
ATOM 3188 O O . ALA B 1 165 ? 9.633 18.5 -7.848 1 90.25 165 ALA B O 1
ATOM 3189 N N . ARG B 1 166 ? 10.734 20.328 -7.527 1 93.12 166 ARG B N 1
ATOM 3190 C CA . ARG B 1 166 ? 12.008 19.734 -7.934 1 93.12 166 ARG B CA 1
ATOM 3191 C C . ARG B 1 166 ? 12.477 18.703 -6.91 1 93.12 166 ARG B C 1
ATOM 3193 O O . ARG B 1 166 ? 13.008 17.656 -7.281 1 93.12 166 ARG B O 1
ATOM 3200 N N . MET B 1 167 ? 12.312 19.016 -5.656 1 93.5 167 MET B N 1
ATOM 3201 C CA . MET B 1 167 ? 12.727 18.078 -4.609 1 93.5 167 MET B CA 1
ATOM 3202 C C . MET B 1 167 ? 11.852 16.844 -4.605 1 93.5 167 MET B C 1
ATOM 3204 O O . MET B 1 167 ? 12.336 15.734 -4.352 1 93.5 167 MET B O 1
ATOM 3208 N N . ASP B 1 168 ? 10.594 17.047 -4.926 1 92.31 168 ASP B N 1
ATOM 3209 C CA . ASP B 1 168 ? 9.703 15.906 -5.059 1 92.31 168 ASP B CA 1
ATOM 3210 C C . ASP B 1 168 ? 10.164 14.977 -6.18 1 92.31 168 ASP B C 1
ATOM 3212 O O . ASP B 1 168 ? 10.164 13.75 -6.02 1 92.31 168 ASP B O 1
ATOM 3216 N N . LEU B 1 169 ? 10.531 15.625 -7.289 1 93.56 169 LEU B N 1
ATOM 3217 C CA . LEU B 1 169 ? 10.984 14.859 -8.438 1 93.56 169 LEU B CA 1
ATOM 3218 C C . LEU B 1 169 ? 12.273 14.102 -8.109 1 93.56 169 LEU B C 1
ATOM 3220 O O . LEU B 1 169 ? 12.422 12.938 -8.469 1 93.56 169 LEU B O 1
ATOM 3224 N N . VAL B 1 170 ? 13.188 14.766 -7.492 1 94.88 170 VAL B N 1
ATOM 3225 C CA . VAL B 1 170 ? 14.453 14.148 -7.113 1 94.88 170 VAL B CA 1
ATOM 3226 C C . VAL B 1 170 ? 14.195 12.969 -6.172 1 94.88 170 VAL B C 1
ATOM 3228 O O . VAL B 1 170 ? 14.711 11.867 -6.387 1 94.88 170 VAL B O 1
ATOM 3231 N N . PHE B 1 171 ? 13.391 13.203 -5.176 1 94.81 171 PHE B N 1
ATOM 3232 C CA . PHE B 1 171 ? 13.078 12.18 -4.184 1 94.81 171 PHE B CA 1
ATOM 3233 C C . PHE B 1 171 ? 12.438 10.969 -4.844 1 94.81 171 PHE B C 1
ATOM 3235 O O . PHE B 1 171 ? 12.891 9.836 -4.648 1 94.81 171 PHE B O 1
ATOM 3242 N N . LEU B 1 172 ? 11.43 11.211 -5.648 1 94.44 172 LEU B N 1
ATOM 3243 C CA . LEU B 1 172 ? 10.695 10.117 -6.273 1 94.44 172 LEU B CA 1
ATOM 3244 C C . LEU B 1 172 ? 11.578 9.367 -7.266 1 94.44 172 LEU B C 1
ATOM 3246 O O . LEU B 1 172 ? 11.438 8.156 -7.43 1 94.44 172 LEU B O 1
ATOM 3250 N N . THR B 1 173 ? 12.438 10.094 -7.922 1 94.56 173 THR B N 1
ATOM 3251 C CA . THR B 1 173 ? 13.359 9.461 -8.852 1 94.56 173 THR B CA 1
ATOM 3252 C C . THR B 1 173 ? 14.336 8.547 -8.117 1 94.56 173 THR B C 1
ATOM 3254 O O . THR B 1 173 ? 14.602 7.43 -8.555 1 94.56 173 THR B O 1
ATOM 3257 N N . LEU B 1 174 ? 14.859 9.008 -7.039 1 95.06 174 LEU B N 1
ATOM 3258 C CA . LEU B 1 174 ? 15.758 8.188 -6.23 1 95.06 174 LEU B CA 1
ATOM 3259 C C . LEU B 1 174 ? 15.031 6.957 -5.691 1 95.06 174 LEU B C 1
ATOM 3261 O O . LEU B 1 174 ? 15.578 5.855 -5.707 1 95.06 174 LEU B O 1
ATOM 3265 N N . LEU B 1 175 ? 13.836 7.168 -5.246 1 94.19 175 LEU B N 1
ATOM 3266 C CA . LEU B 1 175 ? 13.008 6.07 -4.762 1 94.19 175 LEU B CA 1
ATOM 3267 C C . LEU B 1 175 ? 12.766 5.043 -5.863 1 94.19 175 LEU B C 1
ATOM 3269 O O . LEU B 1 175 ? 12.867 3.838 -5.629 1 94.19 175 LEU B O 1
ATOM 3273 N N . ALA B 1 176 ? 12.5 5.562 -7.02 1 92.88 176 ALA B N 1
ATOM 3274 C CA . ALA B 1 176 ? 12.242 4.707 -8.18 1 92.88 176 ALA B CA 1
ATOM 3275 C C . ALA B 1 176 ? 13.484 3.889 -8.539 1 92.88 176 ALA B C 1
ATOM 3277 O O . ALA B 1 176 ? 13.375 2.697 -8.836 1 92.88 176 ALA B O 1
ATOM 3278 N N . LEU B 1 177 ? 14.609 4.457 -8.492 1 91.31 177 LEU B N 1
ATOM 3279 C CA . LEU B 1 177 ? 15.859 3.789 -8.844 1 91.31 177 LEU B CA 1
ATOM 3280 C C . LEU B 1 177 ? 16.188 2.68 -7.852 1 91.31 177 LEU B C 1
ATOM 3282 O O . LEU B 1 177 ? 16.547 1.572 -8.25 1 91.31 177 LEU B O 1
ATOM 3286 N N . VAL B 1 178 ? 15.984 2.955 -6.652 1 89.75 178 VAL B N 1
ATOM 3287 C CA . VAL B 1 178 ? 16.281 1.958 -5.625 1 89.75 178 VAL B CA 1
ATOM 3288 C C . VAL B 1 178 ? 15.32 0.776 -5.766 1 89.75 178 VAL B C 1
ATOM 3290 O O . VAL B 1 178 ? 15.734 -0.381 -5.66 1 89.75 178 VAL B O 1
ATOM 3293 N N . THR B 1 179 ? 14.133 1.028 -6.059 1 85.94 179 THR B N 1
ATOM 3294 C CA . THR B 1 179 ? 13.133 -0.032 -6.117 1 85.94 179 THR B CA 1
ATOM 3295 C C . THR B 1 179 ? 13.305 -0.867 -7.383 1 85.94 179 THR B C 1
ATOM 3297 O O . THR B 1 179 ? 13.148 -2.09 -7.352 1 85.94 179 THR B O 1
ATOM 3300 N N . ALA B 1 180 ? 13.617 -0.213 -8.484 1 80.44 180 ALA B N 1
ATOM 3301 C CA . ALA B 1 180 ? 13.812 -0.92 -9.742 1 80.44 180 ALA B CA 1
ATOM 3302 C C . ALA B 1 180 ? 14.969 -1.916 -9.641 1 80.44 180 ALA B C 1
ATOM 3304 O O . ALA B 1 180 ? 14.922 -2.99 -10.242 1 80.44 180 ALA B O 1
ATOM 3305 N N . THR B 1 181 ? 15.93 -1.608 -8.844 1 76.75 181 THR B N 1
ATOM 3306 C CA . THR B 1 181 ? 17.109 -2.455 -8.75 1 76.75 181 THR B CA 1
ATOM 3307 C C . THR B 1 181 ? 16.922 -3.527 -7.684 1 76.75 181 THR B C 1
ATOM 3309 O O . THR B 1 181 ? 17.484 -4.625 -7.793 1 76.75 181 THR B O 1
ATOM 3312 N N . ALA B 1 182 ? 16.219 -3.125 -6.684 1 81.31 182 ALA B N 1
ATOM 3313 C CA . ALA B 1 182 ? 16.094 -4.012 -5.527 1 81.31 182 ALA B CA 1
ATOM 3314 C C . ALA B 1 182 ? 15.039 -5.086 -5.77 1 81.31 182 ALA B C 1
ATOM 3316 O O . ALA B 1 182 ? 15.148 -6.203 -5.258 1 81.31 182 ALA B O 1
ATOM 3317 N N . LEU B 1 183 ? 14.117 -4.859 -6.59 1 78.69 183 LEU B N 1
ATOM 3318 C CA . LEU B 1 183 ? 12.93 -5.703 -6.715 1 78.69 183 LEU B CA 1
ATOM 3319 C C . LEU B 1 183 ? 13.312 -7.094 -7.215 1 78.69 183 LEU B C 1
ATOM 3321 O O . LEU B 1 183 ? 12.898 -8.102 -6.633 1 78.69 183 LEU B O 1
ATOM 3325 N N . PRO B 1 184 ? 14.125 -7.133 -8.273 1 73.62 184 PRO B N 1
ATOM 3326 C CA . PRO B 1 184 ? 14.453 -8.469 -8.781 1 73.62 184 PRO B CA 1
ATOM 3327 C C . PRO B 1 184 ? 15.258 -9.297 -7.777 1 73.62 184 PRO B C 1
ATOM 3329 O O . PRO B 1 184 ? 15.266 -10.531 -7.859 1 73.62 184 PRO B O 1
ATOM 3332 N N . VAL B 1 185 ? 15.883 -8.602 -6.828 1 73.25 185 VAL B N 1
ATOM 3333 C CA . VAL B 1 185 ? 16.781 -9.281 -5.91 1 73.25 185 VAL B CA 1
ATOM 3334 C C . VAL B 1 185 ? 16.047 -9.633 -4.621 1 73.25 185 VAL B C 1
ATOM 3336 O O . VAL B 1 185 ? 15.961 -10.805 -4.25 1 73.25 185 VAL B O 1
ATOM 3339 N N . VAL B 1 186 ? 15.445 -8.625 -4.07 1 74.12 186 VAL B N 1
ATOM 3340 C CA . VAL B 1 186 ? 14.938 -8.82 -2.717 1 74.12 186 VAL B CA 1
ATOM 3341 C C . VAL B 1 186 ? 13.406 -8.859 -2.744 1 74.12 186 VAL B C 1
ATOM 3343 O O . VAL B 1 186 ? 12.773 -9.328 -1.794 1 74.12 186 VAL B O 1
ATOM 3346 N N . GLY B 1 187 ? 12.773 -8.422 -3.826 1 77.5 187 GLY B N 1
ATOM 3347 C CA . GLY B 1 187 ? 11.32 -8.367 -3.895 1 77.5 187 GLY B CA 1
ATOM 3348 C C . GLY B 1 187 ? 10.742 -7.078 -3.352 1 77.5 187 GLY B C 1
ATOM 3349 O O . GLY B 1 187 ? 11.383 -6.391 -2.555 1 77.5 187 GLY B O 1
ATOM 3350 N N . ALA B 1 188 ? 9.531 -6.82 -3.729 1 77.88 188 ALA B N 1
ATOM 3351 C CA . ALA B 1 188 ? 8.875 -5.551 -3.422 1 77.88 188 ALA B CA 1
ATOM 3352 C C . ALA B 1 188 ? 8.664 -5.391 -1.92 1 77.88 188 ALA B C 1
ATOM 3354 O O . ALA B 1 188 ? 8.852 -4.305 -1.37 1 77.88 188 ALA B O 1
ATOM 3355 N N . PHE B 1 189 ? 8.406 -6.414 -1.303 1 78.56 189 PHE B N 1
ATOM 3356 C CA . PHE B 1 189 ? 8.07 -6.34 0.114 1 78.56 189 PHE B CA 1
ATOM 3357 C C . PHE B 1 189 ? 9.32 -6.102 0.955 1 78.56 189 PHE B C 1
ATOM 3359 O O . PHE B 1 189 ? 9.281 -5.328 1.917 1 78.56 189 PHE B O 1
ATOM 3366 N N . LEU B 1 190 ? 10.375 -6.727 0.543 1 80.06 190 LEU B N 1
ATOM 3367 C CA . LEU B 1 190 ? 11.633 -6.574 1.272 1 80.06 190 LEU B CA 1
ATOM 3368 C C . LEU B 1 190 ? 12.18 -5.16 1.125 1 80.06 190 LEU B C 1
ATOM 3370 O O . LEU B 1 190 ? 12.617 -4.551 2.105 1 80.06 190 LEU B O 1
ATOM 3374 N N . VAL B 1 191 ? 12.078 -4.719 -0.033 1 87.44 191 VAL B N 1
ATOM 3375 C CA . VAL B 1 191 ? 12.594 -3.377 -0.28 1 87.44 191 VAL B CA 1
ATOM 3376 C C . VAL B 1 191 ? 11.797 -2.361 0.537 1 87.44 191 VAL B C 1
ATOM 3378 O O . VAL B 1 191 ? 12.375 -1.441 1.125 1 87.44 191 VAL B O 1
ATOM 3381 N N . PHE B 1 192 ? 10.516 -2.547 0.574 1 92.62 192 PHE B N 1
ATOM 3382 C CA . PHE B 1 192 ? 9.656 -1.641 1.326 1 92.62 192 PHE B CA 1
ATOM 3383 C C . PHE B 1 192 ? 10.023 -1.645 2.805 1 92.62 192 PHE B C 1
ATOM 3385 O O . PHE B 1 192 ? 10.094 -0.587 3.436 1 92.62 192 PHE B O 1
ATOM 3392 N N . THR B 1 193 ? 10.297 -2.811 3.348 1 91.94 193 THR B N 1
ATOM 3393 C CA . THR B 1 193 ? 10.648 -2.918 4.758 1 91.94 193 THR B CA 1
ATOM 3394 C C . THR B 1 193 ? 11.945 -2.17 5.051 1 91.94 193 THR B C 1
ATOM 3396 O O . THR B 1 193 ? 12.055 -1.474 6.062 1 91.94 193 THR B O 1
ATOM 3399 N N . LEU B 1 194 ? 12.875 -2.311 4.188 1 93.88 194 LEU B N 1
ATOM 3400 C CA . LEU B 1 194 ? 14.164 -1.663 4.387 1 93.88 194 LEU B CA 1
ATOM 3401 C C . LEU B 1 194 ? 14.039 -0.148 4.258 1 93.88 194 LEU B C 1
ATOM 3403 O O . LEU B 1 194 ? 14.766 0.598 4.918 1 93.88 194 LEU B O 1
ATOM 3407 N N . LEU B 1 195 ? 13.102 0.277 3.441 1 95.88 195 LEU B N 1
ATOM 3408 C CA . LEU B 1 195 ? 12.906 1.701 3.195 1 95.88 195 LEU B CA 1
ATOM 3409 C C . LEU B 1 195 ? 12.188 2.359 4.371 1 95.88 195 LEU B C 1
ATOM 3411 O O . LEU B 1 195 ? 12.266 3.578 4.547 1 95.88 195 LEU B O 1
ATOM 3415 N N . VAL B 1 196 ? 11.469 1.572 5.184 1 95.94 196 VAL B N 1
ATOM 3416 C CA . VAL B 1 196 ? 10.586 2.193 6.164 1 95.94 196 VAL B CA 1
ATOM 3417 C C . VAL B 1 196 ? 10.984 1.751 7.57 1 95.94 196 VAL B C 1
ATOM 3419 O O . VAL B 1 196 ? 11.211 2.586 8.453 1 95.94 196 VAL B O 1
ATOM 3422 N N . GLY B 1 197 ? 11.242 0.525 7.809 1 95.62 197 GLY B N 1
ATOM 3423 C CA . GLY B 1 197 ? 11.453 -0.04 9.133 1 95.62 197 GLY B CA 1
ATOM 3424 C C . GLY B 1 197 ? 12.641 0.562 9.852 1 95.62 197 GLY B C 1
ATOM 3425 O O . GLY B 1 197 ? 12.477 1.272 10.844 1 95.62 197 GLY B O 1
ATOM 3426 N N . PRO B 1 198 ? 13.82 0.277 9.289 1 97 198 PRO B N 1
ATOM 3427 C CA . PRO B 1 198 ? 15.031 0.756 9.961 1 97 198 PRO B CA 1
ATOM 3428 C C . PRO B 1 198 ? 15.086 2.279 10.07 1 97 198 PRO B C 1
ATOM 3430 O O . PRO B 1 198 ? 15.359 2.818 11.141 1 97 198 PRO B O 1
ATOM 3433 N N . PRO B 1 199 ? 14.773 2.975 8.961 1 97.31 199 PRO B N 1
ATOM 3434 C CA . PRO B 1 199 ? 14.789 4.434 9.094 1 97.31 199 PRO B CA 1
ATOM 3435 C C . PRO B 1 199 ? 13.758 4.938 10.109 1 97.31 199 PRO B C 1
ATOM 3437 O O . PRO B 1 199 ? 14.023 5.898 10.836 1 97.31 199 PRO B O 1
ATOM 3440 N N . ALA B 1 200 ? 12.594 4.355 10.141 1 95.19 200 ALA B N 1
ATOM 3441 C CA . ALA B 1 200 ? 11.586 4.75 11.125 1 95.19 200 ALA B CA 1
ATOM 3442 C C . ALA B 1 200 ? 12.078 4.5 12.547 1 95.19 200 ALA B C 1
ATOM 3444 O O . ALA B 1 200 ? 11.852 5.316 13.438 1 95.19 200 ALA B O 1
ATOM 3445 N N . ALA B 1 201 ? 12.695 3.402 12.711 1 95.44 201 ALA B N 1
ATOM 3446 C CA . ALA B 1 201 ? 13.273 3.102 14.016 1 95.44 201 ALA B CA 1
ATOM 3447 C C . ALA B 1 201 ? 14.336 4.129 14.391 1 95.44 201 ALA B C 1
ATOM 3449 O O . ALA B 1 201 ? 14.375 4.609 15.531 1 95.44 201 ALA B O 1
ATOM 3450 N N . ALA B 1 202 ? 15.18 4.441 13.469 1 96.94 202 ALA B N 1
ATOM 3451 C CA . ALA B 1 202 ? 16.25 5.414 13.695 1 96.94 202 ALA B CA 1
ATOM 3452 C C . ALA B 1 202 ? 15.672 6.781 14.062 1 96.94 202 ALA B C 1
ATOM 3454 O O . ALA B 1 202 ? 16.172 7.449 14.969 1 96.94 202 ALA B O 1
ATOM 3455 N N . GLN B 1 203 ? 14.664 7.203 13.359 1 94.31 203 GLN B N 1
ATOM 3456 C CA . GLN B 1 203 ? 14.055 8.5 13.609 1 94.31 203 GLN B CA 1
ATOM 3457 C C . GLN B 1 203 ? 13.352 8.523 14.961 1 94.31 203 GLN B C 1
ATOM 3459 O O . GLN B 1 203 ? 13.195 9.586 15.57 1 94.31 203 GLN B O 1
ATOM 3464 N N . ALA B 1 204 ? 12.875 7.379 15.414 1 92 204 ALA B N 1
ATOM 3465 C CA . ALA B 1 204 ? 12.273 7.297 16.734 1 92 204 ALA B CA 1
ATOM 3466 C C . ALA B 1 204 ? 13.328 7.453 17.828 1 92 204 ALA B C 1
ATOM 3468 O O . ALA B 1 204 ? 13.023 7.906 18.938 1 92 204 ALA B O 1
ATOM 3469 N N . LEU B 1 205 ? 14.57 7.16 17.531 1 94.25 205 LEU B N 1
ATOM 3470 C CA . LEU B 1 205 ? 15.625 7.109 18.531 1 94.25 205 LEU B CA 1
ATOM 3471 C C . LEU B 1 205 ? 16.375 8.438 18.609 1 94.25 205 LEU B C 1
ATOM 3473 O O . LEU B 1 205 ? 17.031 8.734 19.609 1 94.25 205 LEU B O 1
ATOM 3477 N N . SER B 1 206 ? 16.359 9.148 17.484 1 92.88 206 SER B N 1
ATOM 3478 C CA . SER B 1 206 ? 17.094 10.398 17.469 1 92.88 206 SER B CA 1
ATOM 3479 C C . SER B 1 206 ? 16.391 11.453 16.625 1 92.88 206 SER B C 1
ATOM 3481 O O . SER B 1 206 ? 15.617 11.117 15.727 1 92.88 206 SER B O 1
ATOM 3483 N N . GLY B 1 207 ? 16.625 12.727 16.953 1 90.38 207 GLY B N 1
ATOM 3484 C CA . GLY B 1 207 ? 16.109 13.844 16.188 1 90.38 207 GLY B CA 1
ATOM 3485 C C . GLY B 1 207 ? 17.156 14.508 15.305 1 90.38 207 GLY B C 1
ATOM 3486 O O . GLY B 1 207 ? 16.828 15.328 14.453 1 90.38 207 GLY B O 1
ATOM 3487 N N . ASN B 1 208 ? 18.359 14.094 15.484 1 93.81 208 ASN B N 1
ATOM 3488 C CA . ASN B 1 208 ? 19.453 14.625 14.68 1 93.81 208 ASN B CA 1
ATOM 3489 C C . ASN B 1 208 ? 19.562 13.906 13.336 1 93.81 208 ASN B C 1
ATOM 3491 O O . ASN B 1 208 ? 19.766 12.695 13.297 1 93.81 208 ASN B O 1
ATOM 3495 N N . PRO B 1 209 ? 19.5 14.641 12.289 1 92.56 209 PRO B N 1
ATOM 3496 C CA . PRO B 1 209 ? 19.438 14.008 10.969 1 92.56 209 PRO B CA 1
ATOM 3497 C C . PRO B 1 209 ? 20.656 13.125 10.68 1 92.56 209 PRO B C 1
ATOM 3499 O O . PRO B 1 209 ? 20.516 12.047 10.109 1 92.56 209 PRO B O 1
ATOM 3502 N N . MET B 1 210 ? 21.844 13.586 11.078 1 91.69 210 MET B N 1
ATOM 3503 C CA . MET B 1 210 ? 23.047 12.812 10.797 1 91.69 210 MET B CA 1
ATOM 3504 C C . MET B 1 210 ? 23.078 11.523 11.617 1 91.69 210 MET B C 1
ATOM 3506 O O . MET B 1 210 ? 23.469 10.469 11.109 1 91.69 210 MET B O 1
ATOM 3510 N N . ARG B 1 211 ? 22.719 11.594 12.828 1 95.25 211 ARG B N 1
ATOM 3511 C CA . ARG B 1 211 ? 22.641 10.406 13.664 1 95.25 211 ARG B CA 1
ATOM 3512 C C . ARG B 1 211 ? 21.562 9.445 13.156 1 95.25 211 ARG B C 1
ATOM 3514 O O . ARG B 1 211 ? 21.766 8.227 13.172 1 95.25 211 ARG B O 1
ATOM 3521 N N . VAL B 1 212 ? 20.453 10.008 12.727 1 95.5 212 VAL B N 1
ATOM 3522 C CA . VAL B 1 212 ? 19.359 9.195 12.195 1 95.5 212 VAL B CA 1
ATOM 3523 C C . VAL B 1 212 ? 19.828 8.445 10.945 1 95.5 212 VAL B C 1
ATOM 3525 O O . VAL B 1 212 ? 19.531 7.262 10.773 1 95.5 212 VAL B O 1
ATOM 3528 N N . LEU B 1 213 ? 20.547 9.172 10.172 1 94.5 213 LEU B N 1
ATOM 3529 C CA . LEU B 1 213 ? 21.047 8.555 8.945 1 94.5 213 LEU B CA 1
ATOM 3530 C C . LEU B 1 213 ? 21.984 7.402 9.258 1 94.5 213 LEU B C 1
ATOM 3532 O O . LEU B 1 213 ? 21.875 6.324 8.664 1 94.5 213 LEU B O 1
ATOM 3536 N N . MET B 1 214 ? 22.906 7.602 10.141 1 96 214 MET B N 1
ATOM 3537 C CA . MET B 1 214 ? 23.875 6.57 10.516 1 96 214 MET B CA 1
ATOM 3538 C C . MET B 1 214 ? 23.156 5.371 11.141 1 96 214 MET B C 1
ATOM 3540 O O . MET B 1 214 ? 23.469 4.223 10.805 1 96 214 MET B O 1
ATOM 3544 N N . LEU B 1 215 ? 22.266 5.648 12 1 97.31 215 LEU B N 1
ATOM 3545 C CA . LEU B 1 215 ? 21.516 4.582 12.641 1 97.31 215 LEU B CA 1
ATOM 3546 C C . LEU B 1 215 ? 20.672 3.824 11.609 1 97.31 215 LEU B C 1
ATOM 3548 O O . LEU B 1 215 ? 20.516 2.605 11.711 1 97.31 215 LEU B O 1
ATOM 3552 N N . SER B 1 216 ? 20.094 4.586 10.672 1 97.62 216 SER B N 1
ATOM 3553 C CA . SER B 1 216 ? 19.312 3.943 9.625 1 97.62 216 SER B CA 1
ATOM 3554 C C . SER B 1 216 ? 20.141 2.928 8.852 1 97.62 216 SER B C 1
ATOM 3556 O O . SER B 1 216 ? 19.688 1.814 8.586 1 97.62 216 SER B O 1
ATOM 3558 N N . VAL B 1 217 ? 21.375 3.334 8.531 1 97 217 VAL B N 1
ATOM 3559 C CA . VAL B 1 217 ? 22.266 2.463 7.773 1 97 217 VAL B CA 1
ATOM 3560 C C . VAL B 1 217 ? 22.609 1.234 8.609 1 97 217 VAL B C 1
ATOM 3562 O O . VAL B 1 217 ? 22.531 0.103 8.125 1 97 217 VAL B O 1
ATOM 3565 N N . MET B 1 218 ? 22.953 1.428 9.797 1 98.06 218 MET B N 1
ATOM 3566 C CA . MET B 1 218 ? 23.344 0.332 10.68 1 98.06 218 MET B CA 1
ATOM 3567 C C . MET B 1 218 ? 22.188 -0.64 10.883 1 98.06 218 MET B C 1
ATOM 3569 O O . MET B 1 218 ? 22.359 -1.856 10.812 1 98.06 218 MET B O 1
ATOM 3573 N N . LEU B 1 219 ? 21.047 -0.143 11.156 1 98.19 219 LEU B N 1
ATOM 3574 C CA . LEU B 1 219 ? 19.875 -0.974 11.406 1 98.19 219 LEU B CA 1
ATOM 3575 C C . LEU B 1 219 ? 19.453 -1.7 10.133 1 98.19 219 LEU B C 1
ATOM 3577 O O . LEU B 1 219 ? 19.016 -2.852 10.188 1 98.19 219 LEU B O 1
ATOM 3581 N N . ALA B 1 220 ? 19.562 -1.005 8.992 1 97.62 220 ALA B N 1
ATOM 3582 C CA . ALA B 1 220 ? 19.203 -1.636 7.73 1 97.62 220 ALA B CA 1
ATOM 3583 C C . ALA B 1 220 ? 20.156 -2.773 7.391 1 97.62 220 ALA B C 1
ATOM 3585 O O . ALA B 1 220 ? 19.734 -3.848 6.961 1 97.62 220 ALA B O 1
ATOM 3586 N N . GLU B 1 221 ? 21.469 -2.5 7.59 1 97.69 221 GLU B N 1
ATOM 3587 C CA . GLU B 1 221 ? 22.469 -3.541 7.363 1 97.69 221 GLU B CA 1
ATOM 3588 C C . GLU B 1 221 ? 22.25 -4.723 8.305 1 97.69 221 GLU B C 1
ATOM 3590 O O . GLU B 1 221 ? 22.281 -5.879 7.879 1 97.69 221 GLU B O 1
ATOM 3595 N N . GLY B 1 222 ? 22.047 -4.414 9.539 1 97.62 222 GLY B N 1
ATOM 3596 C CA . GLY B 1 222 ? 21.766 -5.473 10.492 1 97.62 222 GLY B CA 1
ATOM 3597 C C . GLY B 1 222 ? 20.531 -6.277 10.141 1 97.62 222 GLY B C 1
ATOM 3598 O O . GLY B 1 222 ? 20.516 -7.5 10.312 1 97.62 222 GLY B O 1
ATOM 3599 N N . CYS B 1 223 ? 19.531 -5.617 9.688 1 96.31 223 CYS B N 1
ATOM 3600 C CA . CYS B 1 223 ? 18.281 -6.258 9.32 1 96.31 223 CYS B CA 1
ATOM 3601 C C . CYS B 1 223 ? 18.484 -7.223 8.164 1 96.31 223 CYS B C 1
ATOM 3603 O O . CYS B 1 223 ? 18.094 -8.391 8.242 1 96.31 223 CYS B O 1
ATOM 3605 N N . ILE B 1 224 ? 19.156 -6.762 7.113 1 94.12 224 ILE B N 1
ATOM 3606 C CA . ILE B 1 224 ? 19.312 -7.594 5.922 1 94.12 224 ILE B CA 1
ATOM 3607 C C . ILE B 1 224 ? 20.281 -8.742 6.211 1 94.12 224 ILE B C 1
ATOM 3609 O O . ILE B 1 224 ? 20.062 -9.867 5.758 1 94.12 224 ILE B O 1
ATOM 3613 N N . TRP B 1 225 ? 21.359 -8.438 6.945 1 95.44 225 TRP B N 1
ATOM 3614 C CA . TRP B 1 225 ? 22.328 -9.484 7.273 1 95.44 225 TRP B CA 1
ATOM 3615 C C . TRP B 1 225 ? 21.688 -10.562 8.141 1 95.44 225 TRP B C 1
ATOM 3617 O O . TRP B 1 225 ? 21.875 -11.75 7.895 1 95.44 225 TRP B O 1
ATOM 3627 N N . SER B 1 226 ? 20.953 -10.188 9.148 1 96.5 226 SER B N 1
ATOM 3628 C CA . SER B 1 226 ? 20.266 -11.148 10 1 96.5 226 SER B CA 1
ATOM 3629 C C . SER B 1 226 ? 19.234 -11.953 9.211 1 96.5 226 SER B C 1
ATOM 3631 O O . SER B 1 226 ? 19.078 -13.156 9.414 1 96.5 226 SER B O 1
ATOM 3633 N N . ALA B 1 227 ? 18.562 -11.273 8.352 1 92.75 227 ALA B N 1
ATOM 3634 C CA . ALA B 1 227 ? 17.531 -11.945 7.551 1 92.75 227 ALA B CA 1
ATOM 3635 C C . ALA B 1 227 ? 18.156 -12.992 6.633 1 92.75 227 ALA B C 1
ATOM 3637 O O . ALA B 1 227 ? 17.609 -14.086 6.469 1 92.75 227 ALA B O 1
ATOM 3638 N N . ILE B 1 228 ? 19.312 -12.648 6.023 1 90.62 228 ILE B N 1
ATOM 3639 C CA . ILE B 1 228 ? 20 -13.586 5.145 1 90.62 228 ILE B CA 1
ATOM 3640 C C . ILE B 1 228 ? 20.422 -14.82 5.938 1 90.62 228 ILE B C 1
ATOM 3642 O O . ILE B 1 228 ? 20.188 -15.953 5.512 1 90.62 228 ILE B O 1
ATOM 3646 N N . VAL B 1 229 ? 20.969 -14.594 7.074 1 94.06 229 VAL B N 1
ATOM 3647 C CA . VAL B 1 229 ? 21.469 -15.688 7.91 1 94.06 229 VAL B CA 1
ATOM 3648 C C . VAL B 1 229 ? 20.312 -16.562 8.367 1 94.06 229 VAL B C 1
ATOM 3650 O O . VAL B 1 229 ? 20.359 -17.797 8.25 1 94.06 229 VAL B O 1
ATOM 3653 N N . LEU B 1 230 ? 19.281 -15.969 8.852 1 94.12 230 LEU B N 1
ATOM 3654 C CA . LEU B 1 230 ? 18.141 -16.719 9.375 1 94.12 230 LEU B CA 1
ATOM 3655 C C . LEU B 1 230 ? 17.422 -17.453 8.25 1 94.12 230 LEU B C 1
ATOM 3657 O O . LEU B 1 230 ? 16.969 -18.594 8.445 1 94.12 230 LEU B O 1
ATOM 3661 N N . SER B 1 231 ? 17.281 -16.781 7.133 1 89.75 231 SER B N 1
ATOM 3662 C CA . SER B 1 231 ? 16.641 -17.438 5.996 1 89.75 231 SER B CA 1
ATOM 3663 C C . SER B 1 231 ? 17.453 -18.656 5.543 1 89.75 231 SER B C 1
ATOM 3665 O O . SER B 1 231 ? 16.875 -19.688 5.199 1 89.75 231 SER B O 1
ATOM 3667 N N . TYR B 1 232 ? 18.766 -18.516 5.516 1 86.81 232 TYR B N 1
ATOM 3668 C CA . TYR B 1 232 ? 19.656 -19.594 5.117 1 86.81 232 TYR B CA 1
ATOM 3669 C C . TYR B 1 232 ? 19.531 -20.781 6.074 1 86.81 232 TYR B C 1
ATOM 3671 O O . TYR B 1 232 ? 19.453 -21.938 5.645 1 86.81 232 TYR B O 1
ATOM 3679 N N . TRP B 1 233 ? 19.406 -20.516 7.34 1 91.56 233 TRP B N 1
ATOM 3680 C CA . TRP B 1 233 ? 19.406 -21.578 8.344 1 91.56 233 TRP B CA 1
ATOM 3681 C C . TRP B 1 233 ? 18.031 -22.234 8.445 1 91.56 233 TRP B C 1
ATOM 3683 O O . TRP B 1 233 ? 17.922 -23.438 8.672 1 91.56 233 TRP B O 1
ATOM 3693 N N . THR B 1 234 ? 16.938 -21.516 8.234 1 91.56 234 THR B N 1
ATOM 3694 C CA . THR B 1 234 ? 15.602 -22.047 8.477 1 91.56 234 THR B CA 1
ATOM 3695 C C . THR B 1 234 ? 14.945 -22.469 7.164 1 91.56 234 THR B C 1
ATOM 3697 O O . THR B 1 234 ? 13.938 -23.172 7.172 1 91.56 234 THR B O 1
ATOM 3700 N N . ASN B 1 235 ? 15.461 -21.938 6.035 1 88.12 235 ASN B N 1
ATOM 3701 C CA . ASN B 1 235 ? 14.867 -22.125 4.719 1 88.12 235 ASN B CA 1
ATOM 3702 C C . ASN B 1 235 ? 13.5 -21.453 4.609 1 88.12 235 ASN B C 1
ATOM 3704 O O . ASN B 1 235 ? 12.656 -21.859 3.814 1 88.12 235 ASN B O 1
ATOM 3708 N N . TRP B 1 236 ? 13.289 -20.484 5.57 1 87.69 236 TRP B N 1
ATOM 3709 C CA . TRP B 1 236 ? 12.094 -19.656 5.453 1 87.69 236 TRP B CA 1
ATOM 3710 C C . TRP B 1 236 ? 12.336 -18.484 4.516 1 87.69 236 TRP B C 1
ATOM 3712 O O . TRP B 1 236 ? 13.484 -18.094 4.281 1 87.69 236 TRP B O 1
ATOM 3722 N N . PRO B 1 237 ? 11.297 -18.031 3.926 1 85.38 237 PRO B N 1
ATOM 3723 C CA . PRO B 1 237 ? 11.461 -16.891 3.023 1 85.38 237 PRO B CA 1
ATOM 3724 C C . PRO B 1 237 ? 12.102 -15.688 3.709 1 85.38 237 PRO B C 1
ATOM 3726 O O . PRO B 1 237 ? 11.727 -15.336 4.832 1 85.38 237 PRO B O 1
ATOM 3729 N N . ILE B 1 238 ? 13.047 -15.117 3.092 1 86.38 238 ILE B N 1
ATOM 3730 C CA . ILE B 1 238 ? 13.812 -14 3.631 1 86.38 238 ILE B CA 1
ATOM 3731 C C . ILE B 1 238 ? 12.875 -12.836 3.938 1 86.38 238 ILE B C 1
ATOM 3733 O O . ILE B 1 238 ? 13.109 -12.078 4.883 1 86.38 238 ILE B O 1
ATOM 3737 N N . GLY B 1 239 ? 11.797 -12.734 3.143 1 84.94 239 GLY B N 1
ATOM 3738 C CA . GLY B 1 239 ? 10.844 -11.656 3.361 1 84.94 239 GLY B CA 1
ATOM 3739 C C . GLY B 1 239 ? 10.195 -11.711 4.73 1 84.94 239 GLY B C 1
ATOM 3740 O O . GLY B 1 239 ? 9.906 -10.664 5.324 1 84.94 239 GLY B O 1
ATOM 3741 N N . PHE B 1 240 ? 9.961 -12.883 5.262 1 88.88 240 PHE B N 1
ATOM 3742 C CA . PHE B 1 240 ? 9.406 -13.047 6.598 1 88.88 240 PHE B CA 1
ATOM 3743 C C . PHE B 1 240 ? 10.328 -12.445 7.648 1 88.88 240 PHE B C 1
ATOM 3745 O O . PHE B 1 240 ? 9.875 -11.727 8.539 1 88.88 240 PHE B O 1
ATOM 3752 N N . PHE B 1 241 ? 11.57 -12.664 7.5 1 91.75 241 PHE B N 1
ATOM 3753 C CA . PHE B 1 241 ? 12.531 -12.211 8.5 1 91.75 241 PHE B CA 1
ATOM 3754 C C . PHE B 1 241 ? 12.758 -10.703 8.383 1 91.75 241 PHE B C 1
ATOM 3756 O O . PHE B 1 241 ? 12.789 -10 9.398 1 91.75 241 PHE B O 1
ATOM 3763 N N . VAL B 1 242 ? 12.875 -10.219 7.184 1 90.88 242 VAL B N 1
ATOM 3764 C CA . VAL B 1 242 ? 13.086 -8.789 7.008 1 90.88 242 VAL B CA 1
ATOM 3765 C C . VAL B 1 242 ? 11.898 -8.016 7.562 1 90.88 242 VAL B C 1
ATOM 3767 O O . VAL B 1 242 ? 12.07 -7.004 8.25 1 90.88 242 VAL B O 1
ATOM 3770 N N . GLY B 1 243 ? 10.719 -8.5 7.211 1 90.81 243 GLY B N 1
ATOM 3771 C CA . GLY B 1 243 ? 9.516 -7.855 7.707 1 90.81 243 GLY B CA 1
ATOM 3772 C C . GLY B 1 243 ? 9.398 -7.883 9.219 1 90.81 243 GLY B C 1
ATOM 3773 O O . GLY B 1 243 ? 9.109 -6.863 9.844 1 90.81 243 GLY B O 1
ATOM 3774 N N . SER B 1 244 ? 9.641 -9.008 9.812 1 94.5 244 SER B N 1
ATOM 3775 C CA . SER B 1 244 ? 9.523 -9.156 11.258 1 94.5 244 SER B CA 1
ATOM 3776 C C . SER B 1 244 ? 10.586 -8.336 11.984 1 94.5 244 SER B C 1
ATOM 3778 O O . SER B 1 244 ? 10.289 -7.676 12.984 1 94.5 244 SER B O 1
ATOM 3780 N N . ILE B 1 245 ? 11.781 -8.398 11.484 1 95.81 245 ILE B N 1
ATOM 3781 C CA . ILE B 1 245 ? 12.875 -7.656 12.109 1 95.81 245 ILE B CA 1
ATOM 3782 C C . ILE B 1 245 ? 12.633 -6.156 11.953 1 95.81 245 ILE B C 1
ATOM 3784 O O . ILE B 1 245 ? 12.805 -5.387 12.898 1 95.81 245 ILE B O 1
ATOM 3788 N N . GLY B 1 246 ? 12.258 -5.773 10.719 1 93.75 246 GLY B N 1
ATOM 3789 C CA . GLY B 1 246 ? 11.969 -4.363 10.492 1 93.75 246 GLY B CA 1
ATOM 3790 C C . GLY B 1 246 ? 10.906 -3.816 11.414 1 93.75 246 GLY B C 1
ATOM 3791 O O . GLY B 1 246 ? 11.094 -2.771 12.039 1 93.75 246 GLY B O 1
ATOM 3792 N N . ALA B 1 247 ? 9.773 -4.516 11.508 1 91.69 247 ALA B N 1
ATOM 3793 C CA . ALA B 1 247 ? 8.688 -4.109 12.398 1 91.69 247 ALA B CA 1
ATOM 3794 C C . ALA B 1 247 ? 9.141 -4.145 13.859 1 91.69 247 ALA B C 1
ATOM 3796 O O . ALA B 1 247 ? 8.766 -3.277 14.648 1 91.69 247 ALA B O 1
ATOM 3797 N N . GLY B 1 248 ? 9.891 -5.105 14.172 1 94.06 248 GLY B N 1
ATOM 3798 C CA . GLY B 1 248 ? 10.43 -5.203 15.523 1 94.06 248 GLY B CA 1
ATOM 3799 C C . GLY B 1 248 ? 11.328 -4.039 15.891 1 94.06 248 GLY B C 1
ATOM 3800 O O . GLY B 1 248 ? 11.234 -3.504 17 1 94.06 248 GLY B O 1
ATOM 3801 N N . LEU B 1 249 ? 12.188 -3.703 14.984 1 94.88 249 LEU B N 1
ATOM 3802 C CA . LEU B 1 249 ? 13.086 -2.578 15.227 1 94.88 249 LEU B CA 1
ATOM 3803 C C . LEU B 1 249 ? 12.297 -1.309 15.531 1 94.88 249 LEU B C 1
ATOM 3805 O O . LEU B 1 249 ? 12.617 -0.577 16.469 1 94.88 249 LEU B O 1
ATOM 3809 N N . PHE B 1 250 ? 11.297 -1.058 14.75 1 91.94 250 PHE B N 1
ATOM 3810 C CA . PHE B 1 250 ? 10.477 0.137 14.945 1 91.94 250 PHE B CA 1
ATOM 3811 C C . PHE B 1 250 ? 9.75 0.09 16.281 1 91.94 250 PHE B C 1
ATOM 3813 O O . PHE B 1 250 ? 9.75 1.071 17.031 1 91.94 250 PHE B O 1
ATOM 3820 N N . THR B 1 251 ? 9.172 -1.015 16.609 1 89.56 251 THR B N 1
ATOM 3821 C CA . THR B 1 251 ? 8.398 -1.157 17.844 1 89.56 251 THR B CA 1
ATOM 3822 C C . THR B 1 251 ? 9.297 -0.998 19.062 1 89.56 251 THR B C 1
ATOM 3824 O O . THR B 1 251 ? 8.93 -0.324 20.031 1 89.56 251 THR B O 1
ATOM 3827 N N . VAL B 1 252 ? 10.422 -1.575 19 1 92.81 252 VAL B N 1
ATOM 3828 C CA . VAL B 1 252 ? 11.359 -1.5 20.125 1 92.81 252 VAL B CA 1
ATOM 3829 C C . VAL B 1 252 ? 11.867 -0.069 20.266 1 92.81 252 VAL B C 1
ATOM 3831 O O . VAL B 1 252 ? 11.945 0.459 21.375 1 92.81 252 VAL B O 1
ATOM 3834 N N . ALA B 1 253 ? 12.25 0.514 19.172 1 92.56 253 ALA B N 1
ATOM 3835 C CA . ALA B 1 253 ? 12.758 1.882 19.203 1 92.56 253 ALA B CA 1
ATOM 3836 C C . ALA B 1 253 ? 11.719 2.846 19.75 1 92.56 253 ALA B C 1
ATOM 3838 O O . ALA B 1 253 ? 12.039 3.713 20.578 1 92.56 253 ALA B O 1
ATOM 3839 N N . ARG B 1 254 ? 10.516 2.688 19.297 1 87.25 254 ARG B N 1
ATOM 3840 C CA . ARG B 1 254 ? 9.445 3.57 19.75 1 87.25 254 ARG B CA 1
ATOM 3841 C C . ARG B 1 254 ? 9.141 3.346 21.234 1 87.25 254 ARG B C 1
ATOM 3843 O O . ARG B 1 254 ? 8.867 4.297 21.969 1 87.25 254 ARG B O 1
ATOM 3850 N N . SER B 1 255 ? 9.078 2.102 21.641 1 86.62 255 SER B N 1
ATOM 3851 C CA . SER B 1 255 ? 8.836 1.789 23.047 1 86.62 255 SER B CA 1
ATOM 3852 C C . SER B 1 255 ? 9.953 2.342 23.922 1 86.62 255 SER B C 1
ATOM 3854 O O . SER B 1 255 ? 9.688 2.828 25.031 1 86.62 255 SER B O 1
ATOM 3856 N N . TYR B 1 256 ? 11.109 2.205 23.469 1 87.44 256 TYR B N 1
ATOM 3857 C CA . TYR B 1 256 ? 12.258 2.727 24.203 1 87.44 256 TYR B CA 1
ATOM 3858 C C . TYR B 1 256 ? 12.148 4.238 24.375 1 87.44 256 TYR B C 1
ATOM 3860 O O . TYR B 1 256 ? 12.406 4.762 25.469 1 87.44 256 TYR B O 1
ATOM 3868 N N . ARG B 1 257 ? 11.773 4.895 23.375 1 82.44 257 ARG B N 1
ATOM 3869 C CA . ARG B 1 257 ? 11.648 6.344 23.438 1 82.44 257 ARG B CA 1
ATOM 3870 C C . ARG B 1 257 ? 10.516 6.754 24.375 1 82.44 257 ARG B C 1
ATOM 3872 O O . ARG B 1 257 ? 10.625 7.746 25.094 1 82.44 257 ARG B O 1
ATOM 3879 N N . HIS B 1 258 ? 9.43 6.012 24.281 1 78.62 258 HIS B N 1
ATOM 3880 C CA . HIS B 1 258 ? 8.297 6.301 25.156 1 78.62 258 HIS B CA 1
ATOM 3881 C C . HIS B 1 258 ? 8.68 6.137 26.625 1 78.62 258 HIS B C 1
ATOM 3883 O O . HIS B 1 258 ? 8.242 6.918 27.469 1 78.62 258 HIS B O 1
ATOM 3889 N N . TRP B 1 259 ? 9.469 5.191 26.797 1 76.81 259 TRP B N 1
ATOM 3890 C CA . TRP B 1 259 ? 9.859 4.914 28.172 1 76.81 259 TRP B CA 1
ATOM 3891 C C . TRP B 1 259 ? 10.898 5.926 28.656 1 76.81 259 TRP B C 1
ATOM 3893 O O . TRP B 1 259 ? 10.906 6.305 29.828 1 76.81 259 TRP B O 1
ATOM 3903 N N . ASN B 1 260 ? 11.75 6.344 27.781 1 76.44 260 ASN B N 1
ATOM 3904 C CA . ASN B 1 260 ? 12.82 7.254 28.188 1 76.44 260 ASN B CA 1
ATOM 3905 C C . ASN B 1 260 ? 12.344 8.703 28.188 1 76.44 260 ASN B C 1
ATOM 3907 O O . ASN B 1 260 ? 12.945 9.555 28.844 1 76.44 260 ASN B O 1
ATOM 3911 N N . GLN B 1 261 ? 11.438 8.977 27.328 1 61 261 GLN B N 1
ATOM 3912 C CA . GLN B 1 261 ? 10.93 10.336 27.344 1 61 261 GLN B CA 1
ATOM 3913 C C . GLN B 1 261 ? 9.914 10.523 28.469 1 61 261 GLN B C 1
ATOM 3915 O O . GLN B 1 261 ? 9.508 11.648 28.781 1 61 261 GLN B O 1
ATOM 3920 N N . ARG B 1 262 ? 9.414 9.414 29.172 1 48.28 262 ARG B N 1
ATOM 3921 C CA . ARG B 1 262 ? 8.711 9.562 30.438 1 48.28 262 ARG B CA 1
ATOM 3922 C C . ARG B 1 262 ? 9.688 9.641 31.609 1 48.28 262 ARG B C 1
ATOM 3924 O O . ARG B 1 262 ? 10.742 9.008 31.594 1 48.28 262 ARG B O 1
#

Organism: Acidithiobacillus ferrooxidans (NCBI:txid920)

Secondary structure (DSSP, 8-state):
-HHHHHHHHHHHHHHHHHHHHHHHHHHHHTT-HHHHHHGGGGHHHHHHHHHHHTS-HHHHHHHHHHHHHHHHHHHHHHS-HHHHHHHHHHHHHHHHHHHHHTSS-HHHHHHHHHH--GGG--HHHHHHHHHHHHHHHHHHHHHHHHHHHHHH-HHHHHHTT--HHHHHHHHHHHHHHHHHHHHHHH-HHHHHHHHHHHHHHHHHH-S-HHHHHHHHHHHHHHHHHHHHHHHHHH---HHHHHHHHHHHHHHHHHHHHHHHH-/-HHHHHHHHHHHHHHHHHHHHHHHHHHHHTT-HHHHHHGGGGHHHHHHHHHHHTS-HHHHHHHHHHHHHHHHHHHHHHS-HHHHHHHHHHHHHHHHHHHHHTSS-HHHHHHHHHH--GGG--HHHHHHHHHHHHHHHHHHHHHHHHHHHHHH-HHHHHHTT--HHHHHHHHHHHHHHHHHHHHHHH-HHHHHHHHHHHHHHHHHH-S-HHHHHHHHHHHHHHHHHHHHHHHHHH---HHHHHHHHHHHHHHHHHHHHHHHH-

pLDDT: mean 87.34, std 10.11, range [39.69, 98.19]

Solvent-accessible surface area (backbone atoms only — not comparable to full-atom values): 24445 Å² total; per-residue (Å²): 113,74,61,57,20,50,52,40,28,52,52,51,50,49,51,46,25,47,49,28,10,58,53,6,43,50,28,52,60,56,72,32,44,59,48,57,55,29,42,47,43,17,31,47,28,9,35,28,48,12,55,75,70,70,46,64,41,66,58,21,14,48,52,31,21,50,50,39,44,54,49,41,56,56,32,33,71,73,47,58,52,53,58,2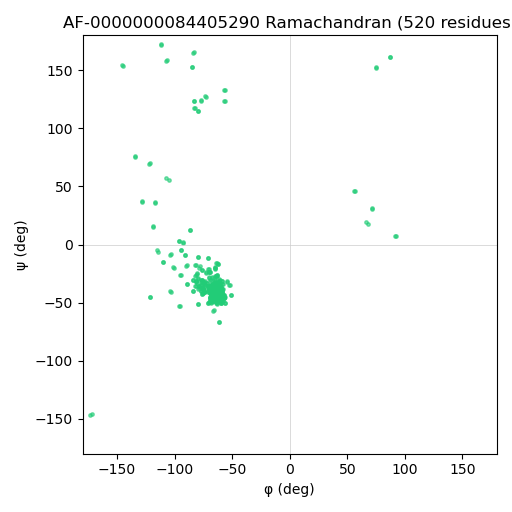7,35,50,39,52,31,34,38,24,50,12,46,14,50,43,42,26,70,74,43,94,62,48,46,63,53,52,46,33,41,44,50,22,44,44,75,62,38,47,79,83,52,46,56,62,40,54,50,51,44,50,50,43,53,48,52,46,70,73,39,41,66,64,45,49,36,44,52,76,36,48,69,59,22,45,74,72,66,47,55,64,69,57,48,50,51,52,50,43,50,46,51,37,52,54,34,54,54,33,19,71,37,42,1,47,50,36,51,36,29,36,22,40,20,22,16,46,16,20,51,46,69,36,87,48,67,69,59,18,48,53,41,3,32,51,43,16,42,51,36,50,54,50,15,51,54,50,20,67,75,68,70,43,54,44,36,31,41,32,18,48,45,19,43,45,47,28,53,51,27,42,51,50,37,57,56,67,76,96,112,73,63,58,19,49,52,40,28,51,51,51,48,48,49,46,24,45,51,28,9,60,53,7,44,50,28,54,61,58,71,31,43,58,48,57,53,29,40,48,43,18,30,46,28,9,34,28,48,12,56,74,70,71,46,64,42,65,57,22,16,48,50,30,20,49,51,38,46,53,50,40,56,56,32,34,71,74,46,59,53,52,58,26,35,50,40,52,31,32,39,24,48,12,46,15,51,44,42,25,68,74,43,92,63,46,46,63,52,51,45,35,42,46,50,22,43,44,75,64,38,47,78,81,51,46,57,60,38,53,52,50,44,50,50,44,51,49,51,44,68,73,39,41,66,64,45,48,37,43,51,75,36,48,68,60,22,45,74,71,66,46,54,64,68,58,48,51,50,52,50,43,48,46,50,36,52,51,34,54,53,33,19,70,36,44,1,47,51,33,49,35,28,36,22,40,20,23,17,45,15,20,51,47,69,34,89,48,68,70,60,20,50,52,41,3,32,52,43,16,42,50,35,51,53,50,15,50,52,50,19,68,74,68,70,45,54,43,35,31,41,32,19,48,46,19,42,45,45,27,52,51,28,42,51,50,37,57,56,65,76,94

Radius of gyration: 21.98 Å; Cα contacts (8 Å, |Δi|>4): 903; chains: 2; bounding box: 55×58×56 Å

Nearest PDB structures (foldseek):
  7kyp-assembly4_N  TM=8.875E-01  e=3.604E-12  Streptococcus pneumoniae D39
  7kyo-assembly1_C-2  TM=8.921E-01  e=1.690E-11  Streptococcus pneumoniae D39
  4dbl-assembly2_F  TM=7.655E-01  e=2.840E-03  Escherichia coli K-12
  7kyp-assembly4_N  TM=8.876E-01  e=3.873E-12  Streptococcus pneumoniae D39
  7kyo-assembly1_C-2  TM=8.922E-01  e=1.592E-11  Streptococcus pneumoniae D39

Foldseek 3Di:
DLVVLLVLLLLLLLLLLQLLLLLLLLCVLQVPLLLLLQLLLLLLLLQLVCVVVVHDSLRSLLVSSVVLLVQQLVQVVVDPSNVSSVVSRVVSVVSSQVSLVVPPCNPVVVCCLAQNDQSGQDPVLRVVSNVLSVVLVVLCVVCVVLLVCCSNPVPVSVVVVNDNSVSSSSSSSSSSSSSSSCRNNGHSLLSSLSSHQQLLLLVLQDVDSVSSSVSSSVLSSVLSVVLSVVCVVVVDRSSVSSNVSSNVSNVVSNVVSVVVVD/DLVVLLVLLLLLLLLLLQLLLLLLLLCVLQVPLLLLLQLLLLLLLLQLVCVVVVHDSLRSLLVSSVVLLVQQLVQVVVDPSNVSSVVSRVVSVVSSQVSLVVPPCNPVVVCCLAQNDQSGQDPVLRVVSNVLSVVLVVLCVVCVVLLVCCSNPVPVSVVVVRDNSVSSSSSSSSSSSSSSSCRNNGHSLLSSLSSHQQLLLLVLQDVDSVSSSVSSSVLSSVQSVVLSVVCVVVVDRSSVSSNVSSNVSNVVSNVVSVVVVD

InterPro domains:
  IPR001626 ABC transporter, TroCD-like [PF00950] (4-253)
  IPR001626 ABC transporter, TroCD-like [PTHR30477] (4-255)
  IPR037294 ABC transporter, BtuC-like [G3DSA:1.10.3470.10] (6-258)
  IPR037294 ABC transporter, BtuC-like [SSF81345] (3-251)